Protein 3C6F (pdb70)

Foldseek 3Di:
DQKQAAQLDGDVVSCVVVVHDDVRVQVLVVVVVHNDSNQFHIWGQDPVGHIDTDGDPVPDDDDCVNVPNDDDDDDDKFKQDAQLDGDPVRQVVLPHDVVVVVVLCVVVVHDHSNQFHTWIGDPVDRIDTDGPVVPVD/DDKQAAQLRGDVVRCVVVVHDDVRVQVLCVVVPHNDSNQFHIWGCDPVRHIDTDGDPVPDDDDCVNVVPDDDDDDDKFKQDAQLDGDDVRCVVLVHDVVVVQVLCVVVPHHHSSQWHTWIDDPPDRIDTDGVVNVVD/DDKQAAQLDGDVVVCVVVVHDDVRVCVLVVVVPDNDSNQFHIWDQDPVRHIDTDGDPVPDDDDCVNVPNPDDDDDDKFWQDAQQHGDDVRQVVLPHDPVVVVVLCVVVVHDHSNQWHTWMGDPPDPIDTDGPVNVVD/DDKQAAQLDGPVVVCVVVVHDPVRVQVLVVVVPDNDSNQFNTWDQDPVGGIDTDGDPVPDDDDCVNVPNDDDDDDDKFWQDAQQDGDDCRCVVLVHDPVVVCVLCVVVPHDGSNQWHTWIDDDPDRIDTDGPVNVVVD

Solvent-accessible surface area: 30446 Å² total; per-residue (Å²): 120,60,40,1,0,91,140,8,108,7,49,48,145,38,0,151,172,45,170,18,69,3,67,91,0,20,16,37,1,33,60,53,53,9,18,7,1,24,32,0,32,19,0,5,24,6,129,97,36,95,13,3,18,24,28,60,11,44,66,34,69,12,20,1,140,30,51,161,24,110,85,95,106,28,28,16,20,25,20,0,0,39,81,7,137,19,44,143,111,37,8,181,100,19,65,32,78,70,125,62,0,123,110,36,4,167,159,107,145,13,133,136,33,106,60,0,2,0,0,3,32,45,92,126,112,109,6,50,12,11,18,74,126,88,13,152,131,116,61,42,0,0,93,107,9,87,7,24,50,145,40,0,141,167,49,174,9,77,3,79,75,0,26,9,27,1,34,62,51,53,7,19,5,0,23,30,0,30,14,0,7,27,5,111,95,42,89,10,2,19,27,26,62,9,44,64,30,83,11,24,5,145,34,53,162,23,110,87,112,96,35,24,26,27,25,26,0,0,41,77,8,132,34,43,189,105,30,20,159,106,10,68,31,68,75,136,77,0,104,128,36,0,172,163,108,144,18,107,126,11,111,50,0,1,0,0,0,35,19,132,124,55,116,13,43,13,4,22,56,144,72,18,164,127,106,75,36,3,0,85,124,9,95,11,48,80,140,48,1,153,158,54,173,12,62,4,82,81,0,24,5,30,1,35,64,54,54,9,19,6,1,54,32,0,31,10,0,6,13,10,134,98,35,99,12,3,18,27,24,64,12,53,94,34,71,12,25,5,138,26,55,163,20,110,90,111,77,31,23,18,28,22,22,0,0,38,68,11,123,43,40,186,110,34,18,174,107,13,63,27,84,90,120,76,0,122,122,36,5,173,155,94,140,19,128,125,22,104,52,0,0,0,0,1,58,21,128,110,62,114,10,51,16,10,19,77,134,106,15,156,136,96,51,39,0,0,61,132,7,76,9,44,51,142,35,2,138,151,58,174,14,69,3,68,86,0,16,10,34,1,29,73,54,52,10,16,4,0,22,28,0,34,8,0,6,18,5,132,91,39,97,10,2,19,24,23,57,8,51,65,35,61,11,27,3,135,28,53,165,14,103,90,94,81,34,20,26,29,30,23,0,0,44,76,11,132,50,41,183,94,32,23,141,90,11,65,30,84,94,126,69,0,119,110,29,0,164,143,94,148,10,104,116,17,105,61,0,0,0,0,1,44,24,127,108,61,107,8,46,15,12,25,56,141,91,6,144,92,61

Nearest PDB structures (foldseek):
  3c6f-assembly1_C  TM=9.949E-01  e=7.885E-27  Bacillus subtilis
  3c6f-assembly1_C  TM=1.003E+00  e=4.665E-26  Bacillus subtilis
  3c6f-assembly1_C  TM=1.001E+00  e=5.079E-26  Bacillus subtilis
  8ebt-assembly1_D  TM=1.882E-01  e=4.914E+00  Homo sapiens
  3c6f-assembly1_C  TM=1.007E+00  e=7.570E-28  Bacillus subtilis

Radius of gyration: 26.49 Å; Cα contacts (8 Å, |Δi|>4): 981; chains: 4; bounding box: 70×71×43 Å

InterPro domains:
  IPR007353 YetF, C-terminal domain [PF04239] (82-214)
  IPR023090 UPF0702, alpha/beta domain superfamily [G3DSA:3.30.240.20] (79-155)
  IPR023090 UPF0702, alpha/beta domain superfamily [G3DSA:3.30.240.20] (168-231)
  IPR048454 YetF-like, N-terminal transmembrane domain [PF20730] (4-79)

Sequence (549 aa):
PNIVIRKGELQYKVMKKNKIDINNQLQSMLRQAGSFSIQEVEYAIMETNGMVSVLPKSDFDKPTNKDMQIPSKSVSLPITLIIDGEIVRDNLKEAGVDEQWLKQEMKKKNIDKTEDVLFAEWHKNKPLYTVTYEQSRSPNIVIRRKGELQYKVMKKNKIDINQLQSMMLRQAGSFSIQEVEYAIMETNGMVSVLPKSDFDKPTNKDMQIPSKSVSLPITLIIDGEIVRRDNLKEAGVDEQWLKQEMKKKNIDKTEDVLFAEWHKNKPLYTVTYEQSRSPNIVIRRKGELQYKVMKKNKIDINQLQSMLRQAGSFSIQEVEYAIMETNGMVSVLPKSDFDKPTNKDMQIPSKSVSLPITLIIDGEIVRDNLKEAGVDEQWLKQEMKKKNIDKTEDVLFAEWHKNKPLYTVTYEQSRSPNIVIRRKKGELQYKVMKKNKIDINQLQSMLRQAGSFSIQEVEYAIMETNGMVSVLPKSDFDKPTNKDMQIPSKSVSLPITLIIDGEIVRDNLKEAGVDEQWLKQEMKKKNIDKTEDVLFAEWHKNKPLYTVTYEQSRST

B-factor: mean 72.9, std 21.88, range [25.85, 130.97]

Structure (mmCIF, N/CA/C/O backbone):
data_3C6F
#
_entry.id   3C6F
#
_cell.length_a   68.268
_cell.length_b   71.334
_cell.length_c   70.094
_cell.angle_alpha   90.00
_cell.angle_beta   111.93
_cell.angle_gamma   90.00
#
_symmetry.space_group_name_H-M   'P 1 21 1'
#
loop_
_entity.id
_entity.type
_entity.pdbx_description
1 polymer 'YetF protein'
2 non-polymer GLYCEROL
3 water water
#
loop_
_atom_site.group_PDB
_atom_site.id
_atom_site.type_symbol
_atom_site.label_atom_id
_atom_site.label_alt_id
_atom_site.label_comp_id
_atom_site.label_asym_id
_atom_site.label_entity_id
_atom_site.label_seq_id
_atom_site.pdbx_PDB_ins_code
_atom_site.Cartn_x
_atom_site.Cartn_y
_atom_site.Cartn_z
_atom_site.occupancy
_atom_site.B_iso_or_equiv
_atom_site.auth_seq_id
_atom_site.auth_comp_id
_atom_site.auth_asym_id
_atom_site.auth_atom_id
_atom_site.pdbx_PDB_model_num
ATOM 1 N N . PRO A 1 16 ? 20.286 59.115 24.026 1.00 79.85 94 PRO A N 1
ATOM 2 C CA . PRO A 1 16 ? 21.293 58.494 23.170 1.00 78.41 94 PRO A CA 1
ATOM 3 C C . PRO A 1 16 ? 22.536 59.373 23.005 1.00 76.35 94 PRO A C 1
ATOM 4 O O . PRO A 1 16 ? 22.547 60.287 22.178 1.00 80.33 94 PRO A O 1
ATOM 8 N N . ASN A 1 17 ? 23.573 59.095 23.789 1.00 75.85 95 ASN A N 1
ATOM 9 C CA . ASN A 1 17 ? 24.799 59.894 23.753 1.00 72.10 95 ASN A CA 1
ATOM 10 C C . ASN A 1 17 ? 25.751 59.476 22.652 1.00 66.59 95 ASN A C 1
ATOM 11 O O . ASN A 1 17 ? 26.147 58.313 22.574 1.00 64.85 95 ASN A O 1
ATOM 16 N N . ILE A 1 18 ? 26.126 60.441 21.820 1.00 62.14 96 ILE A N 1
ATOM 17 C CA . ILE A 1 18 ? 27.049 60.197 20.721 1.00 58.19 96 ILE A CA 1
ATOM 18 C C . ILE A 1 18 ? 28.482 60.404 21.199 1.00 57.25 96 ILE A C 1
ATOM 19 O O . ILE A 1 18 ? 28.949 61.533 21.370 1.00 61.32 96 ILE A O 1
ATOM 24 N N . VAL A 1 19 ? 29.160 59.285 21.419 1.00 51.21 97 VAL A N 1
ATOM 25 C CA . VAL A 1 19 ? 30.487 59.256 22.018 1.00 48.58 97 VAL A CA 1
ATOM 26 C C . VAL A 1 19 ? 31.613 59.352 20.955 1.00 53.21 97 VAL A C 1
ATOM 27 O O . VAL A 1 19 ? 32.715 59.824 21.255 1.00 52.54 97 VAL A O 1
ATOM 31 N N . ILE A 1 20 ? 31.325 58.925 19.719 1.00 53.58 98 ILE A N 1
ATOM 32 C CA . ILE A 1 20 ? 32.159 59.262 18.543 1.00 49.87 98 ILE A CA 1
ATOM 33 C C . ILE A 1 20 ? 31.275 59.827 17.426 1.00 51.15 98 ILE A C 1
ATOM 34 O O . ILE A 1 20 ? 30.318 59.183 17.009 1.00 54.07 98 ILE A O 1
ATOM 39 N N . ARG A 1 21 ? 31.604 61.028 16.955 1.00 51.74 99 ARG A N 1
ATOM 40 C CA . ARG A 1 21 ? 30.836 61.722 15.922 1.00 51.45 99 ARG A CA 1
ATOM 41 C C . ARG A 1 21 ? 31.749 62.086 14.758 1.00 52.68 99 ARG A C 1
ATOM 42 O O . ARG A 1 21 ? 32.702 62.844 14.938 1.00 56.60 99 ARG A O 1
ATOM 50 N N . LYS A 1 22 ? 31.454 61.538 13.577 1.00 52.39 100 LYS A N 1
ATOM 51 C CA . LYS A 1 22 ? 32.243 61.759 12.347 1.00 46.83 100 LYS A CA 1
ATOM 52 C C . LYS A 1 22 ? 33.720 61.417 12.525 1.00 46.61 100 LYS A C 1
ATOM 53 O O . LYS A 1 22 ? 34.601 62.150 12.069 1.00 47.28 100 LYS A O 1
ATOM 59 N N . GLY A 1 23 ? 33.980 60.307 13.210 1.00 46.56 101 GLY A N 1
ATOM 60 C CA . GLY A 1 23 ? 35.342 59.873 13.502 1.00 42.64 101 GLY A CA 1
ATOM 61 C C . GLY A 1 23 ? 35.966 60.503 14.738 1.00 46.63 101 GLY A C 1
ATOM 62 O O . GLY A 1 23 ? 36.914 59.954 15.294 1.00 47.43 101 GLY A O 1
ATOM 63 N N . GLU A 1 24 ? 35.431 61.645 15.171 1.00 51.78 102 GLU A N 1
ATOM 64 C CA . GLU A 1 24 ? 36.012 62.419 16.271 1.00 54.72 102 GLU A CA 1
ATOM 65 C C . GLU A 1 24 ? 35.567 61.884 17.628 1.00 57.26 102 GLU A C 1
ATOM 66 O O . GLU A 1 24 ? 34.386 61.629 17.841 1.00 62.93 102 GLU A O 1
ATOM 72 N N . LEU A 1 25 ? 36.523 61.725 18.538 1.00 60.58 103 LEU A N 1
ATOM 73 C CA . LEU A 1 25 ? 36.257 61.371 19.929 1.00 60.58 103 LEU A CA 1
ATOM 74 C C . LEU A 1 25 ? 35.607 62.574 20.621 1.00 57.96 103 LEU A C 1
ATOM 75 O O . LEU A 1 25 ? 36.180 63.663 20.640 1.00 65.87 103 LEU A O 1
ATOM 80 N N . GLN A 1 26 ? 34.408 62.381 21.170 1.00 56.18 104 GLN A N 1
ATOM 81 C CA . GLN A 1 26 ? 33.688 63.463 21.858 1.00 57.09 104 GLN A CA 1
ATOM 82 C C . GLN A 1 26 ? 33.983 63.443 23.348 1.00 55.69 104 GLN A C 1
ATOM 83 O O . GLN A 1 26 ? 33.240 62.835 24.114 1.00 54.75 104 GLN A O 1
ATOM 89 N N . TYR A 1 27 ? 35.051 64.127 23.754 1.00 62.37 105 TYR A N 1
ATOM 90 C CA . TYR A 1 27 ? 35.562 64.019 25.122 1.00 70.08 105 TYR A CA 1
ATOM 91 C C . TYR A 1 27 ? 34.641 64.539 26.238 1.00 69.13 105 TYR A C 1
ATOM 92 O O . TYR A 1 27 ? 34.656 63.996 27.345 1.00 72.26 105 TYR A O 1
ATOM 101 N N . LYS A 1 28 ? 33.842 65.567 25.949 1.00 64.92 106 LYS A N 1
ATOM 102 C CA . LYS A 1 28 ? 32.889 66.106 26.934 1.00 71.99 106 LYS A CA 1
ATOM 103 C C . LYS A 1 28 ? 31.782 65.104 27.250 1.00 72.05 106 LYS A C 1
ATOM 104 O O . LYS A 1 28 ? 31.342 64.991 28.395 1.00 71.15 106 LYS A O 1
ATOM 110 N N . VAL A 1 29 ? 31.353 64.371 26.227 1.00 73.92 107 VAL A N 1
ATOM 111 C CA . VAL A 1 29 ? 30.265 63.402 26.348 1.00 72.04 107 VAL A CA 1
ATOM 112 C C . VAL A 1 29 ? 30.714 62.115 27.059 1.00 69.22 107 VAL A C 1
ATOM 113 O O . VAL A 1 29 ? 29.934 61.510 27.804 1.00 75.09 107 VAL A O 1
ATOM 117 N N . MET A 1 30 ? 31.968 61.718 26.835 1.00 61.89 108 MET A N 1
ATOM 118 C CA . MET A 1 30 ? 32.575 60.564 27.511 1.00 59.68 108 MET A CA 1
ATOM 119 C C . MET A 1 30 ? 32.718 60.800 29.014 1.00 62.77 108 MET A C 1
ATOM 120 O O . MET A 1 30 ? 32.396 59.919 29.815 1.00 61.84 108 MET A O 1
ATOM 125 N N . LYS A 1 31 ? 33.210 61.987 29.377 1.00 65.08 109 LYS A N 1
ATOM 126 C CA . LYS A 1 31 ? 33.414 62.375 30.775 1.00 71.39 109 LYS A CA 1
ATOM 127 C C . LYS A 1 31 ? 32.095 62.419 31.553 1.00 69.10 109 LYS A C 1
ATOM 128 O O . LYS A 1 31 ? 32.031 61.938 32.685 1.00 69.86 109 LYS A O 1
ATOM 134 N N . LYS A 1 32 ? 31.054 62.964 30.920 1.00 64.78 110 LYS A N 1
ATOM 135 C CA . LYS A 1 32 ? 29.698 63.017 31.481 1.00 65.88 110 LYS A CA 1
ATOM 136 C C . LYS A 1 32 ? 29.102 61.625 31.685 1.00 68.93 110 LYS A C 1
ATOM 137 O O . LYS A 1 32 ? 28.387 61.394 32.661 1.00 70.88 110 LYS A O 1
ATOM 143 N N . ASN A 1 33 ? 29.403 60.705 30.765 1.00 64.96 111 ASN A N 1
ATOM 144 C CA . ASN A 1 33 ? 28.941 59.316 30.858 1.00 58.82 111 ASN A CA 1
ATOM 145 C C . ASN A 1 33 ? 29.901 58.383 31.587 1.00 53.79 111 ASN A C 1
ATOM 146 O O . ASN A 1 33 ? 29.684 57.168 31.625 1.00 55.37 111 ASN A O 1
ATOM 151 N N . LYS A 1 34 ? 30.960 58.962 32.148 1.00 54.58 112 LYS A N 1
ATOM 152 C CA . LYS A 1 34 ? 31.915 58.269 33.022 1.00 65.14 112 LYS A CA 1
ATOM 153 C C . LYS A 1 34 ? 32.652 57.101 32.354 1.00 64.81 112 LYS A C 1
ATOM 154 O O . LYS A 1 34 ? 32.855 56.049 32.969 1.00 63.63 112 LYS A O 1
ATOM 160 N N . ILE A 1 35 ? 33.035 57.285 31.091 1.00 68.83 113 ILE A N 1
ATOM 161 C CA . ILE A 1 35 ? 33.873 56.303 30.393 1.00 66.08 113 ILE A CA 1
ATOM 162 C C . ILE A 1 35 ? 35.144 56.936 29.829 1.00 59.11 113 ILE A C 1
ATOM 163 O O . ILE A 1 35 ? 35.100 57.937 29.107 1.00 52.86 113 ILE A O 1
ATOM 168 N N . ASP A 1 36 ? 36.283 56.359 30.189 1.00 61.57 114 ASP A N 1
ATOM 169 C CA . ASP A 1 36 ? 37.560 56.816 29.655 1.00 63.51 114 ASP A CA 1
ATOM 170 C C . ASP A 1 36 ? 37.901 56.012 28.401 1.00 60.20 114 ASP A C 1
ATOM 171 O O . ASP A 1 36 ? 37.133 55.132 27.996 1.00 54.61 114 ASP A O 1
ATOM 176 N N . ILE A 1 37 ? 39.054 56.315 27.808 1.00 60.45 115 ILE A N 1
ATOM 177 C CA . ILE A 1 37 ? 39.442 55.771 26.511 1.00 49.32 115 ILE A CA 1
ATOM 178 C C . ILE A 1 37 ? 39.588 54.245 26.477 1.00 49.03 115 ILE A C 1
ATOM 179 O O . ILE A 1 37 ? 39.069 53.621 25.549 1.00 50.58 115 ILE A O 1
ATOM 184 N N . ASN A 1 38 ? 40.218 53.641 27.491 1.00 48.33 116 ASN A N 1
ATOM 185 C CA A ASN A 1 38 ? 40.378 52.178 27.564 0.50 46.42 116 ASN A CA 1
ATOM 186 C CA B ASN A 1 38 ? 40.374 52.181 27.497 0.50 49.00 116 ASN A CA 1
ATOM 187 C C . ASN A 1 38 ? 39.061 51.406 27.606 1.00 42.43 116 ASN A C 1
ATOM 188 O O . ASN A 1 38 ? 38.957 50.308 27.070 1.00 52.79 116 ASN A O 1
ATOM 197 N N . GLN A 1 39 ? 38.066 51.986 28.274 1.00 52.17 117 GLN A N 1
ATOM 198 C CA . GLN A 1 39 ? 36.743 51.363 28.414 1.00 54.45 117 GLN A CA 1
ATOM 199 C C . GLN A 1 39 ? 35.965 51.431 27.109 1.00 47.78 117 GLN A C 1
ATOM 200 O O . GLN A 1 39 ? 35.285 50.478 26.734 1.00 51.89 117 GLN A O 1
ATOM 206 N N . LEU A 1 40 ? 36.059 52.575 26.439 1.00 44.39 118 LEU A N 1
ATOM 207 C CA . LEU A 1 40 ? 35.461 52.766 25.125 1.00 49.39 118 LEU A CA 1
ATOM 208 C C . LEU A 1 40 ? 36.035 51.783 24.112 1.00 51.69 118 LEU A C 1
ATOM 209 O O . LEU A 1 40 ? 35.289 51.141 23.374 1.00 52.58 118 LEU A O 1
ATOM 214 N N . GLN A 1 41 ? 37.362 51.671 24.108 1.00 52.98 119 GLN A N 1
ATOM 215 C CA . GLN A 1 41 ? 38.090 50.765 23.228 1.00 49.66 119 GLN A CA 1
ATOM 216 C C . GLN A 1 41 ? 37.609 49.342 23.412 1.00 51.34 119 GLN A C 1
ATOM 217 O O . GLN A 1 41 ? 37.264 48.663 22.437 1.00 60.10 119 GLN A O 1
ATOM 223 N N . SER A 1 42 ? 37.561 48.912 24.668 1.00 44.89 120 SER A N 1
ATOM 224 C CA . SER A 1 42 ? 37.068 47.592 25.027 1.00 43.33 120 SER A CA 1
ATOM 225 C C . SER A 1 42 ? 35.632 47.347 24.547 1.00 46.86 120 SER A C 1
ATOM 226 O O . SER A 1 42 ? 35.317 46.257 24.065 1.00 57.77 120 SER A O 1
ATOM 229 N N . MET A 1 43 ? 34.777 48.361 24.670 1.00 35.01 121 MET A N 1
ATOM 230 C CA . MET A 1 43 ? 33.395 48.258 24.225 1.00 43.29 121 MET A CA 1
ATOM 231 C C . MET A 1 43 ? 33.310 48.164 22.706 1.00 41.99 121 MET A C 1
ATOM 232 O O . MET A 1 43 ? 32.500 47.403 22.174 1.00 46.72 121 MET A O 1
ATOM 237 N N . LEU A 1 44 ? 34.169 48.917 22.022 1.00 46.83 122 LEU A N 1
ATOM 238 C CA . LEU A 1 44 ? 34.247 48.882 20.563 1.00 40.80 122 LEU A CA 1
ATOM 239 C C . LEU A 1 44 ? 34.696 47.525 20.037 1.00 39.61 122 LEU A C 1
ATOM 240 O O . LEU A 1 44 ? 34.221 47.081 18.988 1.00 55.56 122 LEU A O 1
ATOM 245 N N . ARG A 1 45 ? 35.597 46.872 20.767 1.00 36.70 123 ARG A N 1
ATOM 246 C CA . ARG A 1 45 ? 36.131 45.562 20.389 1.00 38.61 123 ARG A CA 1
ATOM 247 C C . ARG A 1 45 ? 35.059 44.487 20.471 1.00 48.74 123 ARG A C 1
ATOM 248 O O . ARG A 1 45 ? 35.036 43.551 19.663 1.00 58.54 123 ARG A O 1
ATOM 256 N N . GLN A 1 46 ? 34.168 44.642 21.448 1.00 54.54 124 GLN A N 1
ATOM 257 C CA . GLN A 1 46 ? 33.029 43.747 21.644 1.00 54.43 124 GLN A CA 1
ATOM 258 C C . GLN A 1 46 ? 32.043 43.861 20.492 1.00 51.70 124 GLN A C 1
ATOM 259 O O . GLN A 1 46 ? 31.309 42.918 20.197 1.00 56.87 124 GLN A O 1
ATOM 265 N N . ALA A 1 47 ? 32.032 45.030 19.858 1.00 44.30 125 ALA A N 1
ATOM 266 C CA . ALA A 1 47 ? 31.268 45.254 18.643 1.00 44.37 125 ALA A CA 1
ATOM 267 C C . ALA A 1 47 ? 32.102 45.022 17.371 1.00 42.86 125 ALA A C 1
ATOM 268 O O . ALA A 1 47 ? 31.653 45.322 16.271 1.00 47.75 125 ALA A O 1
ATOM 270 N N . GLY A 1 48 ? 33.316 44.501 17.523 1.00 45.95 126 GLY A N 1
ATOM 271 C CA . GLY A 1 48 ? 34.123 44.105 16.370 1.00 51.38 126 GLY A CA 1
ATOM 272 C C . GLY A 1 48 ? 35.092 45.147 15.839 1.00 56.03 126 GLY A C 1
ATOM 273 O O . GLY A 1 48 ? 35.892 44.846 14.958 1.00 61.81 126 GLY A O 1
ATOM 274 N N . SER A 1 49 ? 35.025 46.368 16.369 1.00 55.96 127 SER A N 1
ATOM 275 C CA . SER A 1 49 ? 35.944 47.437 15.975 1.00 45.81 127 SER A CA 1
ATOM 276 C C . SER A 1 49 ? 37.178 47.487 16.873 1.00 49.35 127 SER A C 1
ATOM 277 O O . SER A 1 49 ? 37.097 47.856 18.046 1.00 50.03 127 SER A O 1
ATOM 280 N N . PHE A 1 50 ? 38.328 47.131 16.308 1.00 45.70 128 PHE A N 1
ATOM 281 C CA . PHE A 1 50 ? 39.544 46.966 17.097 1.00 39.97 128 PHE A CA 1
ATOM 282 C C . PHE A 1 50 ? 40.433 48.193 17.210 1.00 39.87 128 PHE A C 1
ATOM 283 O O . PHE A 1 50 ? 41.534 48.099 17.731 1.00 41.14 128 PHE A O 1
ATOM 291 N N . SER A 1 51 ? 39.921 49.340 16.757 1.00 35.11 129 SER A N 1
ATOM 292 C CA . SER A 1 51 ? 40.598 50.634 16.849 1.00 37.34 129 SER A CA 1
ATOM 293 C C . SER A 1 51 ? 39.591 51.755 16.615 1.00 39.16 129 SER A C 1
ATOM 294 O O . SER A 1 51 ? 38.716 51.643 15.755 1.00 43.68 129 SER A O 1
ATOM 297 N N . ILE A 1 52 ? 39.744 52.852 17.350 1.00 46.43 130 ILE A N 1
ATOM 298 C CA . ILE A 1 52 ? 38.826 53.988 17.248 1.00 49.57 130 ILE A CA 1
ATOM 299 C C . ILE A 1 52 ? 38.914 54.721 15.902 1.00 47.76 130 ILE A C 1
ATOM 300 O O . ILE A 1 52 ? 38.000 55.463 15.532 1.00 44.56 130 ILE A O 1
ATOM 305 N N . GLN A 1 53 ? 39.998 54.484 15.165 1.00 48.95 131 GLN A N 1
ATOM 306 C CA . GLN A 1 53 ? 40.210 55.103 13.856 1.00 52.64 131 GLN A CA 1
ATOM 307 C C . GLN A 1 53 ? 39.271 54.528 12.800 1.00 51.30 131 GLN A C 1
ATOM 308 O O . GLN A 1 53 ? 38.983 55.178 11.797 1.00 55.90 131 GLN A O 1
ATOM 314 N N . GLU A 1 54 ? 38.786 53.316 13.052 1.00 48.68 132 GLU A N 1
ATOM 315 C CA . GLU A 1 54 ? 37.876 52.619 12.151 1.00 49.65 132 GLU A CA 1
ATOM 316 C C . GLU A 1 54 ? 36.391 52.904 12.406 1.00 51.46 132 GLU A C 1
ATOM 317 O O . GLU A 1 54 ? 35.528 52.254 11.815 1.00 57.81 132 GLU A O 1
ATOM 323 N N . VAL A 1 55 ? 36.093 53.879 13.265 1.00 46.49 133 VAL A N 1
ATOM 324 C CA . VAL A 1 55 ? 34.720 54.128 13.697 1.00 34.29 133 VAL A CA 1
ATOM 325 C C . VAL A 1 55 ? 34.262 55.521 13.280 1.00 41.20 133 VAL A C 1
ATOM 326 O O . VAL A 1 55 ? 34.937 56.507 13.561 1.00 45.42 133 VAL A O 1
ATOM 330 N N . GLU A 1 56 ? 33.122 55.594 12.594 1.00 37.28 134 GLU A N 1
ATOM 331 C CA . GLU A 1 56 ? 32.529 56.876 12.252 1.00 35.02 134 GLU A CA 1
ATOM 332 C C . GLU A 1 56 ? 31.626 57.389 13.373 1.00 43.91 134 GLU A C 1
ATOM 333 O O . GLU A 1 56 ? 31.762 58.535 13.807 1.00 45.64 134 GLU A O 1
ATOM 339 N N . TYR A 1 57 ? 30.695 56.545 13.821 1.00 42.84 135 TYR A N 1
ATOM 340 C CA . TYR A 1 57 ? 29.834 56.878 14.946 1.00 39.72 135 TYR A CA 1
ATOM 341 C C . TYR A 1 57 ? 29.820 55.777 16.002 1.00 47.86 135 TYR A C 1
ATOM 342 O O . TYR A 1 57 ? 29.765 54.583 15.679 1.00 45.10 135 TYR A O 1
ATOM 351 N N . ALA A 1 58 ? 29.885 56.188 17.265 1.00 41.51 136 ALA A N 1
ATOM 352 C CA . ALA A 1 58 ? 29.663 55.275 18.379 1.00 40.16 136 ALA A CA 1
ATOM 353 C C . ALA A 1 58 ? 28.633 55.893 19.325 1.00 49.94 136 ALA A C 1
ATOM 354 O O . ALA A 1 58 ? 28.702 57.079 19.640 1.00 50.35 136 ALA A O 1
ATOM 356 N N . ILE A 1 59 ? 27.650 55.099 19.734 1.00 51.34 137 ILE A N 1
ATOM 357 C CA . ILE A 1 59 ? 26.514 55.623 20.495 1.00 54.33 137 ILE A CA 1
ATOM 358 C C . ILE A 1 59 ? 26.338 54.845 21.793 1.00 55.17 137 ILE A C 1
ATOM 359 O O . ILE A 1 59 ? 26.103 53.636 21.772 1.00 50.16 137 ILE A O 1
ATOM 364 N N . MET A 1 60 ? 26.485 55.545 22.917 1.00 59.67 138 MET A N 1
ATOM 365 C CA . MET A 1 60 ? 26.250 54.963 24.236 1.00 63.45 138 MET A CA 1
ATOM 366 C C . MET A 1 60 ? 24.752 54.812 24.492 1.00 59.17 138 MET A C 1
ATOM 367 O O . MET A 1 60 ? 24.043 55.794 24.735 1.00 54.92 138 MET A O 1
ATOM 372 N N . GLU A 1 61 ? 24.274 53.574 24.419 1.00 61.38 139 GLU A N 1
ATOM 373 C CA . GLU A 1 61 ? 22.863 53.288 24.662 1.00 69.63 139 GLU A CA 1
ATOM 374 C C . GLU A 1 61 ? 22.498 53.392 26.142 1.00 71.81 139 GLU A C 1
ATOM 375 O O . GLU A 1 61 ? 23.373 53.369 27.014 1.00 73.15 139 GLU A O 1
ATOM 381 N N . THR A 1 62 ? 21.197 53.514 26.400 1.00 75.31 140 THR A N 1
ATOM 382 C CA . THR A 1 62 ? 20.652 53.724 27.744 1.00 73.70 140 THR A CA 1
ATOM 383 C C . THR A 1 62 ? 20.979 52.594 28.732 1.00 70.85 140 THR A C 1
ATOM 384 O O . THR A 1 62 ? 21.152 52.841 29.925 1.00 72.19 140 THR A O 1
ATOM 388 N N . ASN A 1 63 ? 21.099 51.370 28.218 1.00 64.47 141 ASN A N 1
ATOM 389 C CA . ASN A 1 63 ? 21.473 50.211 29.023 1.00 62.73 141 ASN A CA 1
ATOM 390 C C . ASN A 1 63 ? 22.990 49.988 29.125 1.00 69.54 141 ASN A C 1
ATOM 391 O O . ASN A 1 63 ? 23.431 48.903 29.507 1.00 73.29 141 ASN A O 1
ATOM 396 N N . GLY A 1 64 ? 23.780 51.001 28.764 1.00 68.90 142 GLY A N 1
ATOM 397 C CA . GLY A 1 64 ? 25.239 50.947 28.905 1.00 69.29 142 GLY A CA 1
ATOM 398 C C . GLY A 1 64 ? 26.065 50.407 27.740 1.00 69.82 142 GLY A C 1
ATOM 399 O O . GLY A 1 64 ? 27.276 50.622 27.697 1.00 72.37 142 GLY A O 1
ATOM 400 N N . MET A 1 65 ? 25.427 49.695 26.811 1.00 67.60 143 MET A N 1
ATOM 401 C CA . MET A 1 65 ? 26.103 49.165 25.619 1.00 64.96 143 MET A CA 1
ATOM 402 C C . MET A 1 65 ? 26.477 50.263 24.613 1.00 58.81 143 MET A C 1
ATOM 403 O O . MET A 1 65 ? 25.843 51.324 24.582 1.00 51.35 143 MET A O 1
ATOM 408 N N . VAL A 1 66 ? 27.508 50.004 23.805 1.00 47.46 144 VAL A N 1
ATOM 409 C CA . VAL A 1 66 ? 27.921 50.933 22.733 1.00 51.53 144 VAL A CA 1
ATOM 410 C C . VAL A 1 66 ? 27.598 50.396 21.326 1.00 50.06 144 VAL A C 1
ATOM 411 O O . VAL A 1 66 ? 28.048 49.312 20.947 1.00 58.10 144 VAL A O 1
ATOM 415 N N . SER A 1 67 ? 26.803 51.157 20.575 1.00 46.82 145 SER A N 1
ATOM 416 C CA . SER A 1 67 ? 26.450 50.819 19.193 1.00 46.22 145 SER A CA 1
ATOM 417 C C . SER A 1 67 ? 27.417 51.489 18.239 1.00 45.78 145 SER A C 1
ATOM 418 O O . SER A 1 67 ? 27.737 52.660 18.401 1.00 49.21 145 SER A O 1
ATOM 421 N N . VAL A 1 68 ? 27.862 50.740 17.236 1.00 50.81 146 VAL A N 1
ATOM 422 C CA . VAL A 1 68 ? 29.005 51.132 16.412 1.00 45.73 146 VAL A CA 1
ATOM 423 C C . VAL A 1 68 ? 28.673 51.160 14.917 1.00 40.00 146 VAL A C 1
ATOM 424 O O . VAL A 1 68 ? 28.202 50.174 14.366 1.00 39.74 146 VAL A O 1
ATOM 428 N N . LEU A 1 69 ? 28.898 52.311 14.288 1.00 38.49 147 LEU A N 1
ATOM 429 C CA . LEU A 1 69 ? 28.837 52.453 12.838 1.00 39.26 147 LEU A CA 1
ATOM 430 C C . LEU A 1 69 ? 30.248 52.647 12.318 1.00 36.76 147 LEU A C 1
ATOM 431 O O . LEU A 1 69 ? 30.828 53.719 12.502 1.00 36.93 147 LEU A O 1
ATOM 436 N N . PRO A 1 70 ? 30.809 51.612 11.669 1.00 35.55 148 PRO A N 1
ATOM 437 C CA . PRO A 1 70 ? 32.176 51.669 11.136 1.00 30.35 148 PRO A CA 1
ATOM 438 C C . PRO A 1 70 ? 32.290 52.663 9.985 1.00 36.59 148 PRO A C 1
ATOM 439 O O . PRO A 1 70 ? 31.303 52.927 9.302 1.00 41.02 148 PRO A O 1
ATOM 443 N N . LYS A 1 71 ? 33.479 53.226 9.785 1.00 46.67 149 LYS A N 1
ATOM 444 C CA . LYS A 1 71 ? 33.732 54.056 8.609 1.00 44.95 149 LYS A CA 1
ATOM 445 C C . LYS A 1 71 ? 33.584 53.180 7.380 1.00 45.16 149 LYS A C 1
ATOM 446 O O . LYS A 1 71 ? 33.853 51.975 7.438 1.00 39.33 149 LYS A O 1
ATOM 452 N N . SER A 1 72 ? 33.137 53.786 6.284 1.00 46.47 150 SER A N 1
ATOM 453 C CA . SER A 1 72 ? 32.850 53.071 5.036 1.00 49.68 150 SER A CA 1
ATOM 454 C C . SER A 1 72 ? 33.829 51.934 4.707 1.00 46.50 150 SER A C 1
ATOM 455 O O . SER A 1 72 ? 33.410 50.794 4.552 1.00 46.31 150 SER A O 1
ATOM 458 N N . ASP A 1 73 ? 35.126 52.244 4.651 1.00 45.95 151 ASP A N 1
ATOM 459 C CA . ASP A 1 73 ? 36.165 51.282 4.252 1.00 45.34 151 ASP A CA 1
ATOM 460 C C . ASP A 1 73 ? 36.302 50.060 5.157 1.00 42.65 151 ASP A C 1
ATOM 461 O O . ASP A 1 73 ? 36.788 49.020 4.719 1.00 52.24 151 ASP A O 1
ATOM 466 N N . PHE A 1 74 ? 35.873 50.181 6.410 1.00 40.65 152 PHE A N 1
ATOM 467 C CA . PHE A 1 74 ? 36.021 49.093 7.371 1.00 40.71 152 PHE A CA 1
ATOM 468 C C . PHE A 1 74 ? 34.709 48.358 7.602 1.00 46.44 152 PHE A C 1
ATOM 469 O O . PHE A 1 74 ? 34.685 47.312 8.257 1.00 49.92 152 PHE A O 1
ATOM 477 N N . ASP A 1 75 ? 33.625 48.886 7.037 1.00 34.63 153 ASP A N 1
ATOM 478 C CA . ASP A 1 75 ? 32.335 48.227 7.145 1.00 38.37 153 ASP A CA 1
ATOM 479 C C . ASP A 1 75 ? 32.278 47.094 6.143 1.00 43.78 153 ASP A C 1
ATOM 480 O O . ASP A 1 75 ? 33.191 46.918 5.338 1.00 42.17 153 ASP A O 1
ATOM 485 N N . LYS A 1 76 ? 31.207 46.318 6.224 1.00 44.50 154 LYS A N 1
ATOM 486 C CA . LYS A 1 76 ? 31.019 45.145 5.406 1.00 43.64 154 LYS A CA 1
ATOM 487 C C . LYS A 1 76 ? 30.067 45.477 4.253 1.00 38.85 154 LYS A C 1
ATOM 488 O O . LYS A 1 76 ? 29.138 46.262 4.431 1.00 43.94 154 LYS A O 1
ATOM 494 N N . PRO A 1 77 ? 30.308 44.901 3.060 1.00 38.16 155 PRO A N 1
ATOM 495 C CA . PRO A 1 77 ? 29.437 45.076 1.888 1.00 40.15 155 PRO A CA 1
ATOM 496 C C . PRO A 1 77 ? 27.997 44.621 2.109 1.00 39.52 155 PRO A C 1
ATOM 497 O O . PRO A 1 77 ? 27.764 43.516 2.581 1.00 42.39 155 PRO A O 1
ATOM 501 N N . THR A 1 78 ? 27.042 45.472 1.765 1.00 38.24 156 THR A N 1
ATOM 502 C CA . THR A 1 78 ? 25.642 45.073 1.741 1.00 37.47 156 THR A CA 1
ATOM 503 C C . THR A 1 78 ? 25.315 44.474 0.365 1.00 46.24 156 THR A C 1
ATOM 504 O O . THR A 1 78 ? 26.159 44.493 -0.550 1.00 38.80 156 THR A O 1
ATOM 508 N N . ASN A 1 79 ? 24.099 43.941 0.223 1.00 40.79 157 ASN A N 1
ATOM 509 C CA . ASN A 1 79 ? 23.639 43.386 -1.047 1.00 40.09 157 ASN A CA 1
ATOM 510 C C . ASN A 1 79 ? 23.629 44.424 -2.180 1.00 41.81 157 ASN A C 1
ATOM 511 O O . ASN A 1 79 ? 24.002 44.097 -3.293 1.00 40.74 157 ASN A O 1
ATOM 516 N N . LYS A 1 80 ? 23.201 45.654 -1.876 1.00 40.06 158 LYS A N 1
ATOM 517 C CA . LYS A 1 80 ? 23.191 46.778 -2.827 1.00 53.46 158 LYS A CA 1
ATOM 518 C C . LYS A 1 80 ? 24.590 47.186 -3.281 1.00 49.22 158 LYS A C 1
ATOM 519 O O . LYS A 1 80 ? 24.789 47.471 -4.458 1.00 55.58 158 LYS A O 1
ATOM 525 N N . ASP A 1 81 ? 25.545 47.207 -2.346 1.00 50.85 159 ASP A N 1
ATOM 526 C CA . ASP A 1 81 ? 26.959 47.475 -2.645 1.00 46.16 159 ASP A CA 1
ATOM 527 C C . ASP A 1 81 ? 27.526 46.436 -3.597 1.00 45.95 159 ASP A C 1
ATOM 528 O O . ASP A 1 81 ? 28.383 46.745 -4.413 1.00 56.89 159 ASP A O 1
ATOM 533 N N . MET A 1 82 ? 27.039 45.204 -3.487 1.00 47.43 160 MET A N 1
ATOM 534 C CA . MET A 1 82 ? 27.494 44.119 -4.344 1.00 43.90 160 MET A CA 1
ATOM 535 C C . MET A 1 82 ? 26.622 43.941 -5.572 1.00 50.52 160 MET A C 1
ATOM 536 O O . MET A 1 82 ? 26.856 43.039 -6.385 1.00 54.67 160 MET A O 1
ATOM 541 N N . GLN A 1 83 ? 25.629 44.823 -5.691 1.00 49.88 161 GLN A N 1
A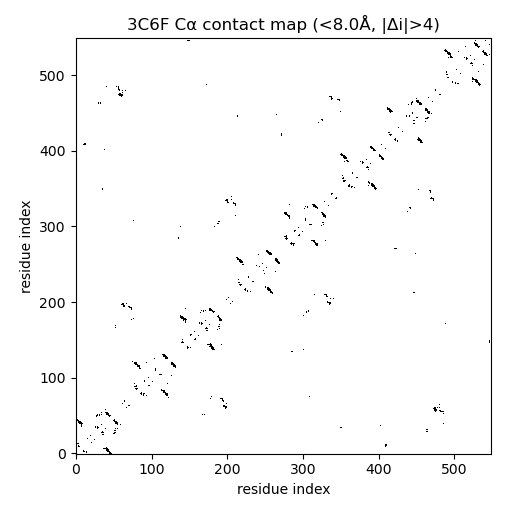TOM 542 C CA . GLN A 1 83 ? 24.714 44.900 -6.834 1.00 58.54 161 GLN A CA 1
ATOM 543 C C . GLN A 1 83 ? 23.930 43.597 -7.087 1.00 59.42 161 GLN A C 1
ATOM 544 O O . GLN A 1 83 ? 23.562 43.267 -8.218 1.00 68.01 161 GLN A O 1
ATOM 550 N N . ILE A 1 84 ? 23.691 42.871 -6.001 1.00 56.57 162 ILE A N 1
ATOM 551 C CA . ILE A 1 84 ? 22.734 41.783 -5.958 1.00 59.73 162 ILE A CA 1
ATOM 552 C C . ILE A 1 84 ? 21.330 42.396 -6.019 1.00 59.26 162 ILE A C 1
ATOM 553 O O . ILE A 1 84 ? 21.034 43.338 -5.276 1.00 60.56 162 ILE A O 1
ATOM 558 N N . PRO A 1 85 ? 20.483 41.901 -6.941 1.00 63.19 163 PRO A N 1
ATOM 559 C CA . PRO A 1 85 ? 19.103 42.386 -7.048 1.00 63.76 163 PRO A CA 1
ATOM 560 C C . PRO A 1 85 ? 18.276 42.036 -5.815 1.00 56.66 163 PRO A C 1
ATOM 561 O O . PRO A 1 85 ? 18.473 40.968 -5.230 1.00 49.67 163 PRO A O 1
ATOM 565 N N . SER A 1 86 ? 17.376 42.947 -5.438 1.00 54.55 164 SER A N 1
ATOM 566 C CA . SER A 1 86 ? 16.459 42.768 -4.313 1.00 58.83 164 SER A CA 1
ATOM 567 C C . SER A 1 86 ? 15.738 41.431 -4.377 1.00 66.39 164 SER A C 1
ATOM 568 O O . SER A 1 86 ? 15.203 41.059 -5.421 1.00 74.99 164 SER A O 1
ATOM 571 N N . LYS A 1 87 ? 15.756 40.701 -3.268 1.00 73.28 165 LYS A N 1
ATOM 572 C CA . LYS A 1 87 ? 14.979 39.472 -3.148 1.00 73.32 165 LYS A CA 1
ATOM 573 C C . LYS A 1 87 ? 13.956 39.579 -2.023 1.00 70.92 165 LYS A C 1
ATOM 574 O O . LYS A 1 87 ? 14.032 40.480 -1.181 1.00 67.75 165 LYS A O 1
ATOM 580 N N . SER A 1 88 ? 12.976 38.681 -2.042 1.00 77.64 166 SER A N 1
ATOM 581 C CA . SER A 1 88 ? 11.932 38.665 -1.026 1.00 78.77 166 SER A CA 1
ATOM 582 C C . SER A 1 88 ? 12.488 38.220 0.308 1.00 72.47 166 SER A C 1
ATOM 583 O O . SER A 1 88 ? 13.293 37.290 0.391 1.00 68.41 166 SER A O 1
ATOM 586 N N . VAL A 1 89 ? 12.074 38.930 1.345 1.00 66.47 167 VAL A N 1
ATOM 587 C CA . VAL A 1 89 ? 12.464 38.613 2.696 1.00 60.65 167 VAL A CA 1
ATOM 588 C C . VAL A 1 89 ? 11.173 38.261 3.411 1.00 58.02 167 VAL A C 1
ATOM 589 O O . VAL A 1 89 ? 10.238 39.061 3.443 1.00 65.60 167 VAL A O 1
ATOM 593 N N . SER A 1 90 ? 11.107 37.050 3.952 1.00 63.27 168 SER A N 1
ATOM 594 C CA . SER A 1 90 ? 9.907 36.595 4.650 1.00 65.91 168 SER A CA 1
ATOM 595 C C . SER A 1 90 ? 10.230 35.715 5.846 1.00 59.69 168 SER A C 1
ATOM 596 O O . SER A 1 90 ? 11.093 34.844 5.771 1.00 64.56 168 SER A O 1
ATOM 599 N N . LEU A 1 91 ? 9.531 35.963 6.949 1.00 52.91 169 LEU A N 1
ATOM 600 C CA . LEU A 1 91 ? 9.616 35.123 8.128 1.00 51.22 169 LEU A CA 1
ATOM 601 C C . LEU A 1 91 ? 8.909 33.798 7.899 1.00 49.56 169 LEU A C 1
ATOM 602 O O . LEU A 1 91 ? 7.790 33.769 7.393 1.00 54.63 169 LEU A O 1
ATOM 607 N N . PRO A 1 92 ? 9.559 32.694 8.278 1.00 52.07 170 PRO A N 1
ATOM 608 C CA . PRO A 1 92 ? 8.858 31.424 8.310 1.00 55.53 170 PRO A CA 1
ATOM 609 C C . PRO A 1 92 ? 7.888 31.368 9.491 1.00 58.73 170 PRO A C 1
ATOM 610 O O . PRO A 1 92 ? 8.072 32.091 10.473 1.00 61.38 170 PRO A O 1
ATOM 614 N N . ILE A 1 93 ? 6.855 30.532 9.387 1.00 62.45 171 ILE A N 1
ATOM 615 C CA . ILE A 1 93 ? 5.882 30.371 10.471 1.00 62.39 171 ILE A CA 1
ATOM 616 C C . ILE A 1 93 ? 5.768 28.897 10.885 1.00 59.61 171 ILE A C 1
ATOM 617 O O . ILE A 1 93 ? 5.591 28.031 10.034 1.00 52.47 171 ILE A O 1
ATOM 622 N N . THR A 1 94 ? 5.884 28.623 12.186 1.00 60.72 172 THR A N 1
ATOM 623 C CA . THR A 1 94 ? 5.657 27.282 12.734 1.00 61.77 172 THR A CA 1
ATOM 624 C C . THR A 1 94 ? 4.169 26.945 12.701 1.00 65.26 172 THR A C 1
ATOM 625 O O . THR A 1 94 ? 3.352 27.669 13.273 1.00 63.19 172 THR A O 1
ATOM 629 N N . LEU A 1 95 ? 3.823 25.851 12.026 1.00 65.33 173 LEU A N 1
ATOM 630 C CA . LEU A 1 95 ? 2.430 25.429 11.910 1.00 70.38 173 LEU A CA 1
ATOM 631 C C . LEU A 1 95 ? 2.081 24.278 12.865 1.00 77.54 173 LEU A C 1
ATOM 632 O O . LEU A 1 95 ? 0.967 24.230 13.404 1.00 79.37 173 LEU A O 1
ATOM 637 N N . ILE A 1 96 ? 3.028 23.358 13.061 1.00 74.83 174 ILE A N 1
ATOM 638 C CA . ILE A 1 96 ? 2.863 22.232 13.986 1.00 76.52 174 ILE A CA 1
ATOM 639 C C . ILE A 1 96 ? 3.955 22.258 15.059 1.00 79.98 174 ILE A C 1
ATOM 640 O O . ILE A 1 96 ? 5.142 22.385 14.746 1.00 77.53 174 ILE A O 1
ATOM 645 N N . ILE A 1 97 ? 3.542 22.156 16.322 1.00 86.99 175 ILE A N 1
ATOM 646 C CA . ILE A 1 97 ? 4.465 21.929 17.440 1.00 87.30 175 ILE A CA 1
ATOM 647 C C . ILE A 1 97 ? 3.908 20.869 18.402 1.00 87.57 175 ILE A C 1
ATOM 648 O O . ILE A 1 97 ? 2.764 20.972 18.865 1.00 86.13 175 ILE A O 1
ATOM 653 N N . ASP A 1 98 ? 4.724 19.843 18.658 1.00 89.24 176 ASP A N 1
ATOM 654 C CA . ASP A 1 98 ? 4.398 18.717 19.551 1.00 90.98 176 ASP A CA 1
ATOM 655 C C . ASP A 1 98 ? 3.088 17.993 19.211 1.00 90.51 176 ASP A C 1
ATOM 656 O O . ASP A 1 98 ? 2.250 17.762 20.086 1.00 92.21 176 ASP A O 1
ATOM 661 N N . GLY A 1 99 ? 2.915 17.652 17.936 1.00 89.27 177 GLY A N 1
ATOM 662 C CA . GLY A 1 99 ? 1.727 16.933 17.481 1.00 89.89 177 GLY A CA 1
ATOM 663 C C . GLY A 1 99 ? 0.543 17.803 17.099 1.00 91.82 177 GLY A C 1
ATOM 664 O O . GLY A 1 99 ? -0.242 17.430 16.226 1.00 96.11 177 GLY A O 1
ATOM 665 N N . GLU A 1 100 ? 0.410 18.960 17.743 1.00 89.08 178 GLU A N 1
ATOM 666 C CA . GLU A 1 100 ? -0.766 19.805 17.561 1.00 91.44 178 GLU A CA 1
ATOM 667 C C . GLU A 1 100 ? -0.546 20.994 16.631 1.00 92.48 178 GLU A C 1
ATOM 668 O O . GLU A 1 100 ? 0.458 21.704 16.729 1.00 92.01 178 GLU A O 1
ATOM 674 N N . ILE A 1 101 ? -1.510 21.196 15.737 1.00 91.82 179 ILE A N 1
ATOM 675 C CA . ILE A 1 101 ? -1.519 22.320 14.809 1.00 92.68 179 ILE A CA 1
ATOM 676 C C . ILE A 1 101 ? -1.913 23.600 15.550 1.00 94.60 179 ILE A C 1
ATOM 677 O O . ILE A 1 101 ? -2.971 23.654 16.184 1.00 98.92 179 ILE A O 1
ATOM 682 N N . VAL A 1 102 ? -1.055 24.616 15.475 1.00 94.53 180 VAL A N 1
ATOM 683 C CA . VAL A 1 102 ? -1.345 25.930 16.054 1.00 93.52 180 VAL A CA 1
ATOM 684 C C . VAL A 1 102 ? -2.414 26.624 15.214 1.00 100.25 180 VAL A C 1
ATOM 685 O O . VAL A 1 102 ? -2.249 26.796 14.001 1.00 103.25 180 VAL A O 1
ATOM 689 N N . ARG A 1 103 ? -3.505 27.012 15.873 1.00 103.68 181 ARG A N 1
ATOM 690 C CA . ARG A 1 103 ? -4.687 27.553 15.201 1.00 104.31 181 ARG A CA 1
ATOM 691 C C . ARG A 1 103 ? -4.461 28.943 14.603 1.00 104.70 181 ARG A C 1
ATOM 692 O O . ARG A 1 103 ? -4.903 29.223 13.485 1.00 106.13 181 ARG A O 1
ATOM 700 N N . ASP A 1 104 ? -3.760 29.794 15.350 1.00 102.92 182 ASP A N 1
ATOM 701 C CA . ASP A 1 104 ? -3.552 31.193 14.970 1.00 104.61 182 ASP A CA 1
ATOM 702 C C . ASP A 1 104 ? -2.576 31.340 13.806 1.00 104.17 182 ASP A C 1
ATOM 703 O O . ASP A 1 104 ? -2.747 32.207 12.945 1.00 105.64 182 ASP A O 1
ATOM 708 N N . ASN A 1 105 ? -1.566 30.475 13.787 1.00 102.36 183 ASN A N 1
ATOM 709 C CA . ASN A 1 105 ? -0.512 30.505 12.778 1.00 98.91 183 ASN A CA 1
ATOM 710 C C . ASN A 1 105 ? -0.944 30.047 11.386 1.00 101.51 183 ASN A C 1
ATOM 711 O O . ASN A 1 105 ? -0.243 30.302 10.405 1.00 104.38 183 ASN A O 1
ATOM 716 N N . LEU A 1 106 ? -2.089 29.369 11.307 1.00 103.44 184 LEU A N 1
ATOM 717 C CA . LEU A 1 106 ? -2.657 28.938 10.031 1.00 107.49 184 LEU A CA 1
ATOM 718 C C . LEU A 1 106 ? -3.207 30.116 9.235 1.00 109.93 184 LEU A C 1
ATOM 719 O O . LEU A 1 106 ? -2.875 30.290 8.061 1.00 113.75 184 LEU A O 1
ATOM 724 N N . LYS A 1 107 ? -4.034 30.929 9.887 1.00 110.32 185 LYS A N 1
ATOM 725 C CA . LYS A 1 107 ? -4.718 32.038 9.223 1.00 110.50 185 LYS A CA 1
ATOM 726 C C . LYS A 1 107 ? -3.839 33.280 9.054 1.00 110.27 185 LYS A C 1
ATOM 727 O O . LYS A 1 107 ? -4.205 34.203 8.319 1.00 114.03 185 LYS A O 1
ATOM 733 N N . GLU A 1 108 ? -2.686 33.296 9.725 1.00 105.55 186 GLU A N 1
ATOM 734 C CA . GLU A 1 108 ? -1.702 34.371 9.565 1.00 99.10 186 GLU A CA 1
ATOM 735 C C . GLU A 1 108 ? -0.797 34.136 8.353 1.00 94.31 186 GLU A C 1
ATOM 736 O O . GLU A 1 108 ? -0.453 35.080 7.636 1.00 92.96 1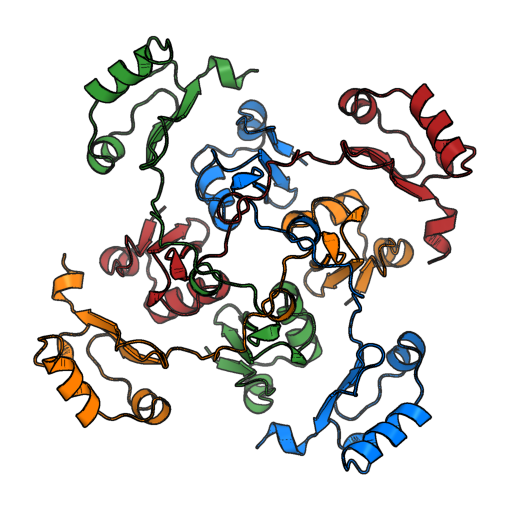86 GLU A O 1
ATOM 742 N N . ALA A 1 109 ? -0.410 32.878 8.139 1.00 88.08 187 ALA A N 1
ATOM 743 C CA . ALA A 1 109 ? 0.421 32.502 6.997 1.00 83.44 187 ALA A CA 1
ATOM 744 C C . ALA A 1 109 ? -0.371 32.546 5.690 1.00 81.30 187 ALA A C 1
ATOM 745 O O . ALA A 1 109 ? 0.187 32.828 4.629 1.00 83.32 187 ALA A O 1
ATOM 747 N N . GLY A 1 110 ? -1.671 32.278 5.784 1.00 77.66 188 GLY A N 1
ATOM 748 C CA . GLY A 1 110 ? -2.557 32.286 4.629 1.00 79.42 188 GLY A CA 1
ATOM 749 C C . GLY A 1 110 ? -3.223 30.943 4.400 1.00 84.56 188 GLY A C 1
ATOM 750 O O . GLY A 1 110 ? -4.358 30.888 3.934 1.00 83.31 188 GLY A O 1
ATOM 751 N N . VAL A 1 111 ? -2.523 29.867 4.760 1.00 88.48 189 VAL A N 1
ATOM 752 C CA . VAL A 1 111 ? -2.938 28.491 4.439 1.00 90.76 189 VAL A CA 1
ATOM 753 C C . VAL A 1 111 ? -4.037 27.908 5.349 1.00 92.62 189 VAL A C 1
ATOM 754 O O . VAL A 1 111 ? -4.463 28.552 6.305 1.00 94.18 189 VAL A O 1
ATOM 758 N N . ASP A 1 112 ? -4.493 26.694 5.027 1.00 95.34 190 ASP A N 1
ATOM 759 C CA . ASP A 1 112 ? -5.490 25.975 5.834 1.00 96.83 190 ASP A CA 1
ATOM 760 C C . ASP A 1 112 ? -5.083 24.521 6.118 1.00 99.47 190 ASP A C 1
ATOM 761 O O . ASP A 1 112 ? -4.012 24.079 5.690 1.00 99.28 190 ASP A O 1
ATOM 766 N N . GLU A 1 113 ? -5.943 23.785 6.826 1.00 99.96 191 GLU A N 1
ATOM 767 C CA . GLU A 1 113 ? -5.705 22.370 7.138 1.00 102.25 191 GLU A CA 1
ATOM 768 C C . GLU A 1 113 ? -5.818 21.485 5.901 1.00 103.16 191 GLU A C 1
ATOM 769 O O . GLU A 1 113 ? -5.200 20.417 5.839 1.00 104.34 191 GLU A O 1
ATOM 775 N N . GLN A 1 114 ? -6.621 21.935 4.934 1.00 104.20 192 GLN A N 1
ATOM 776 C CA . GLN A 1 114 ? -6.731 21.297 3.622 1.00 107.47 192 GLN A CA 1
ATOM 777 C C . GLN A 1 114 ? -5.375 21.272 2.935 1.00 105.48 192 GLN A C 1
ATOM 778 O O . GLN A 1 114 ? -4.997 20.267 2.326 1.00 105.06 192 GLN A O 1
ATOM 784 N N . TRP A 1 115 ? -4.649 22.382 3.053 1.00 100.87 193 TRP A N 1
ATOM 785 C CA . TRP A 1 115 ? -3.293 22.475 2.539 1.00 95.78 193 TRP A CA 1
ATOM 786 C C . TRP A 1 115 ? -2.310 21.621 3.346 1.00 94.46 193 TRP A C 1
ATOM 787 O O . TRP A 1 115 ? -1.473 20.933 2.765 1.00 95.58 193 TRP A O 1
ATOM 798 N N . LEU A 1 116 ? -2.426 21.660 4.673 1.00 95.23 194 LEU A N 1
ATOM 799 C CA . LEU A 1 116 ? -1.546 20.895 5.563 1.00 98.70 194 LEU A CA 1
ATOM 800 C C . LEU A 1 116 ? -1.589 19.386 5.352 1.00 100.52 194 LEU A C 1
ATOM 801 O O . LEU A 1 116 ? -0.542 18.756 5.187 1.00 100.74 194 LEU A O 1
ATOM 806 N N . LYS A 1 117 ? -2.796 18.821 5.353 1.00 102.40 195 LYS A N 1
ATOM 807 C CA . LYS A 1 117 ? -2.982 17.375 5.217 1.00 103.67 195 LYS A CA 1
ATOM 808 C C . LYS A 1 117 ? -2.586 16.850 3.836 1.00 101.69 195 LYS A C 1
ATOM 809 O O . LYS A 1 117 ? -2.127 15.709 3.711 1.00 100.45 195 LYS A O 1
ATOM 815 N N . GLN A 1 118 ? -2.763 17.690 2.815 1.00 101.50 196 GLN A N 1
ATOM 816 C CA . GLN A 1 118 ? -2.273 17.403 1.466 1.00 101.76 196 GLN A CA 1
ATOM 817 C C . GLN A 1 118 ? -0.748 17.349 1.449 1.00 99.29 196 GLN A C 1
ATOM 818 O O . GLN A 1 118 ? -0.164 16.468 0.816 1.00 98.91 196 GLN A O 1
ATOM 824 N N . GLU A 1 119 ? -0.122 18.280 2.169 1.00 97.01 197 GLU A N 1
ATOM 825 C CA . GLU A 1 119 ? 1.335 18.331 2.306 1.00 97.01 197 GLU A CA 1
ATOM 826 C C . GLU A 1 119 ? 1.907 17.178 3.134 1.00 96.27 197 GLU A C 1
ATOM 827 O O . GLU A 1 119 ? 3.040 16.752 2.902 1.00 91.50 197 GLU A O 1
ATOM 833 N N . MET A 1 120 ? 1.131 16.685 4.099 1.00 96.36 198 MET A N 1
ATOM 834 C CA . MET A 1 120 ? 1.531 15.507 4.874 1.00 100.18 198 MET A CA 1
ATOM 835 C C . MET A 1 120 ? 1.474 14.230 4.028 1.00 98.70 198 MET A C 1
ATOM 836 O O . MET A 1 120 ? 2.269 13.313 4.229 1.00 94.33 198 MET A O 1
ATOM 841 N N . LYS A 1 121 ? 0.546 14.195 3.071 1.00 101.32 199 LYS A N 1
ATOM 842 C CA . LYS A 1 121 ? 0.472 13.113 2.087 1.00 104.60 199 LYS A CA 1
ATOM 843 C C . LYS A 1 121 ? 1.642 13.114 1.098 1.00 104.37 199 LYS A C 1
ATOM 844 O O . LYS A 1 121 ? 1.997 12.065 0.558 1.00 107.57 199 LYS A O 1
ATOM 850 N N . LYS A 1 122 ? 2.232 14.289 0.871 1.00 101.18 200 LYS A N 1
ATOM 851 C CA . LYS A 1 122 ? 3.392 14.443 -0.012 1.00 102.84 200 LYS A CA 1
ATOM 852 C C . LYS A 1 122 ? 4.647 13.787 0.561 1.00 105.19 200 LYS A C 1
ATOM 853 O O . LYS A 1 122 ? 5.521 13.351 -0.191 1.00 104.01 200 LYS A O 1
ATOM 859 N N . LYS A 1 123 ? 4.729 13.726 1.889 1.00 107.08 201 LYS A N 1
ATOM 860 C CA . LYS A 1 123 ? 5.922 13.228 2.577 1.00 109.00 201 LYS A CA 1
ATOM 861 C C . LYS A 1 123 ? 5.676 11.940 3.378 1.00 109.15 201 LYS A C 1
ATOM 862 O O . LYS A 1 123 ? 6.421 11.639 4.318 1.00 109.68 201 LYS A O 1
ATOM 868 N N . ASN A 1 124 ? 4.640 11.196 3.003 1.00 106.14 202 ASN A N 1
ATOM 869 C CA . ASN A 1 124 ? 4.364 9.903 3.616 1.00 103.45 202 ASN A CA 1
ATOM 870 C C . ASN A 1 124 ? 4.100 10.019 5.114 1.00 98.77 202 ASN A C 1
ATOM 871 O O . ASN A 1 124 ? 4.604 9.224 5.906 1.00 98.58 202 ASN A O 1
ATOM 876 N N . ILE A 1 125 ? 3.307 11.015 5.494 1.00 94.94 203 ILE A N 1
ATOM 877 C CA . ILE A 1 125 ? 2.858 11.153 6.875 1.00 94.38 203 ILE A CA 1
ATOM 878 C C . ILE A 1 125 ? 1.362 10.885 6.998 1.00 94.43 203 ILE A C 1
ATOM 879 O O . ILE A 1 125 ? 0.570 11.340 6.173 1.00 91.60 203 ILE A O 1
ATOM 884 N N . ASP A 1 126 ? 0.982 10.144 8.034 1.00 96.60 204 ASP A N 1
ATOM 885 C CA . ASP A 1 126 ? -0.344 9.543 8.101 1.00 103.42 204 ASP A CA 1
ATOM 886 C C . ASP A 1 126 ? -1.331 10.462 8.813 1.00 103.69 204 ASP A C 1
ATOM 887 O O . ASP A 1 126 ? -2.271 10.972 8.204 1.00 101.16 204 ASP A O 1
ATOM 892 N N . LYS A 1 127 ? -1.110 10.669 10.108 1.00 106.77 205 LYS A N 1
ATOM 893 C CA . LYS A 1 127 ? -1.927 11.593 10.886 1.00 109.22 205 LYS A CA 1
ATOM 894 C C . LYS A 1 127 ? -1.130 12.830 11.286 1.00 111.69 205 LYS A C 1
ATOM 895 O O . LYS A 1 127 ? 0.100 12.831 11.236 1.00 112.67 205 LYS A O 1
ATOM 901 N N . THR A 1 128 ? -1.839 13.882 11.682 1.00 112.15 206 THR A N 1
ATOM 902 C CA . THR A 1 128 ? -1.198 15.151 12.047 1.00 112.63 206 THR A CA 1
ATOM 903 C C . THR A 1 128 ? -0.426 15.112 13.381 1.00 113.16 206 THR A C 1
ATOM 904 O O . THR A 1 128 ? 0.352 16.021 13.681 1.00 114.57 206 THR A O 1
ATOM 908 N N . GLU A 1 129 ? -0.627 14.043 14.150 1.00 112.07 207 GLU A N 1
ATOM 909 C CA . GLU A 1 129 ? 0.013 13.860 15.456 1.00 109.86 207 GLU A CA 1
ATOM 910 C C . GLU A 1 129 ? 1.381 13.175 15.344 1.00 107.14 207 GLU A C 1
ATOM 911 O O . GLU A 1 129 ? 2.089 13.026 16.345 1.00 102.87 207 GLU A O 1
ATOM 917 N N . ASP A 1 130 ? 1.740 12.764 14.126 1.00 105.38 208 ASP A N 1
ATOM 918 C CA . ASP A 1 130 ? 3.033 12.129 13.836 1.00 106.21 208 ASP A CA 1
ATOM 919 C C . ASP A 1 130 ? 4.170 13.150 13.756 1.00 104.27 208 ASP A C 1
ATOM 920 O O . ASP A 1 130 ? 5.351 12.790 13.834 1.00 100.66 208 ASP A O 1
ATOM 925 N N . VAL A 1 131 ? 3.799 14.419 13.594 1.00 100.86 209 VAL A N 1
ATOM 926 C CA . VAL A 1 131 ? 4.744 15.505 13.351 1.00 94.00 209 VAL A CA 1
ATOM 927 C C . VAL A 1 131 ? 5.072 16.259 14.641 1.00 89.52 209 VAL A C 1
ATOM 928 O O . VAL A 1 131 ? 4.176 16.781 15.306 1.00 91.45 209 VAL A O 1
ATOM 932 N N . LEU A 1 132 ? 6.357 16.302 14.985 1.00 79.65 210 LEU A N 1
ATOM 933 C CA . LEU A 1 132 ? 6.838 17.056 16.143 1.00 78.70 210 LEU A CA 1
ATOM 934 C C . LEU A 1 132 ? 6.995 18.546 15.822 1.00 78.44 210 LEU A C 1
ATOM 935 O O . LEU A 1 132 ? 6.669 19.410 16.643 1.00 82.77 210 LEU A O 1
ATOM 940 N N . PHE A 1 133 ? 7.504 18.832 14.626 1.00 74.31 211 PHE A N 1
ATOM 941 C CA . PHE A 1 133 ? 7.731 20.200 14.176 1.00 71.10 211 PHE A CA 1
ATOM 942 C C . PHE A 1 133 ? 7.505 20.350 12.676 1.00 67.52 211 PHE A C 1
ATOM 943 O O . PHE A 1 133 ? 7.986 19.538 11.879 1.00 58.64 211 PHE A O 1
ATOM 951 N N . ALA A 1 134 ? 6.775 21.398 12.305 1.00 65.73 212 ALA A N 1
ATOM 952 C CA . ALA A 1 134 ? 6.624 21.781 10.908 1.00 65.44 212 ALA A CA 1
ATOM 953 C C . ALA A 1 134 ? 6.623 23.289 10.760 1.00 63.16 212 ALA A C 1
ATOM 954 O O . ALA A 1 134 ? 5.940 23.993 11.507 1.00 63.67 212 ALA A O 1
ATOM 956 N N . GLU A 1 135 ? 7.399 23.787 9.800 1.00 65.76 213 GLU A N 1
ATOM 957 C CA . GLU A 1 135 ? 7.386 25.215 9.506 1.00 62.23 213 GLU A CA 1
ATOM 958 C C . GLU A 1 135 ? 7.094 25.526 8.041 1.00 60.68 213 GLU A C 1
ATOM 959 O O . GLU A 1 135 ? 7.508 24.797 7.131 1.00 62.99 213 GLU A O 1
ATOM 965 N N . TRP A 1 136 ? 6.342 26.602 7.846 1.00 52.80 214 TRP A N 1
ATOM 966 C CA . TRP A 1 136 ? 5.984 27.100 6.537 1.00 56.81 214 TRP A CA 1
ATOM 967 C C . TRP A 1 136 ? 6.961 28.188 6.141 1.00 59.99 214 TRP A C 1
ATOM 968 O O . TRP A 1 136 ? 7.309 29.034 6.953 1.00 61.24 214 TRP A O 1
ATOM 979 N N . HIS A 1 137 ? 7.397 28.163 4.890 1.00 68.27 215 HIS A N 1
ATOM 980 C CA . HIS A 1 137 ? 8.139 29.277 4.322 1.00 74.87 215 HIS A CA 1
ATOM 981 C C . HIS A 1 137 ? 7.419 29.690 3.046 1.00 75.38 215 HIS A C 1
ATOM 982 O O . HIS A 1 137 ? 6.709 28.878 2.451 1.00 75.04 215 HIS A O 1
ATOM 989 N N . LYS A 1 138 ? 7.649 30.888 2.554 1.00 84.79 216 LYS A N 1
ATOM 990 C CA . LYS A 1 138 ? 6.834 31.424 1.468 1.00 88.65 216 LYS A CA 1
ATOM 991 C C . LYS A 1 138 ? 6.929 30.671 0.159 1.00 91.32 216 LYS A C 1
ATOM 992 O O . LYS A 1 138 ? 7.998 30.530 -0.400 1.00 94.69 216 LYS A O 1
ATOM 998 N N . ASN A 1 139 ? 5.789 30.188 -0.325 1.00 94.99 217 ASN A N 1
ATOM 999 C CA . ASN A 1 139 ? 5.719 29.564 -1.641 1.00 99.72 217 ASN A CA 1
ATOM 1000 C C . ASN A 1 139 ? 6.654 28.365 -1.761 1.00 99.37 217 ASN A C 1
ATOM 1001 O O . ASN A 1 139 ? 6.940 27.897 -2.862 1.00 100.67 217 ASN A O 1
ATOM 1006 N N . LYS A 1 140 ? 7.126 27.874 -0.620 1.00 98.86 218 LYS A N 1
ATOM 1007 C CA . LYS A 1 140 ? 8.183 26.869 -0.597 1.00 95.39 218 LYS A CA 1
ATOM 1008 C C . LYS A 1 140 ? 7.630 25.497 -0.228 1.00 94.18 218 LYS A C 1
ATOM 1009 O O . LYS A 1 140 ? 6.451 25.358 0.097 1.00 91.92 218 LYS A O 1
ATOM 1015 N N . PRO A 1 141 ? 8.490 24.485 -0.279 1.00 91.88 219 PRO A N 1
ATOM 1016 C CA . PRO A 1 141 ? 8.111 23.130 0.132 1.00 89.92 219 PRO A CA 1
ATOM 1017 C C . PRO A 1 141 ? 8.165 22.961 1.646 1.00 84.70 219 PRO A C 1
ATOM 1018 O O . PRO A 1 141 ? 9.164 23.317 2.271 1.00 82.27 219 PRO A O 1
ATOM 1022 N N . LEU A 1 142 ? 7.097 22.421 2.225 1.00 75.64 220 LEU A N 1
ATOM 1023 C CA . LEU A 1 142 ? 6.906 22.462 3.669 1.00 68.96 220 LEU A CA 1
ATOM 1024 C C . LEU A 1 142 ? 7.944 21.607 4.388 1.00 71.51 220 LEU A C 1
ATOM 1025 O O . LEU A 1 142 ? 8.246 20.492 3.963 1.00 76.14 220 LEU A O 1
ATOM 1030 N N . TYR A 1 143 ? 8.486 22.137 5.480 1.00 69.41 221 TYR A N 1
ATOM 1031 C CA . TYR A 1 143 ? 9.489 21.428 6.255 1.00 64.34 221 TYR A CA 1
ATOM 1032 C C . TYR A 1 143 ? 8.807 20.712 7.413 1.00 70.31 221 TYR A C 1
ATOM 1033 O O . TYR A 1 143 ? 8.057 21.328 8.166 1.00 72.34 221 TYR A O 1
ATOM 1042 N N . THR A 1 144 ? 9.053 19.406 7.526 1.00 74.48 222 THR A N 1
ATOM 1043 C CA . THR A 1 144 ? 8.503 18.581 8.610 1.00 70.36 222 THR A CA 1
ATOM 1044 C C . THR A 1 144 ? 9.599 17.795 9.327 1.00 66.67 222 THR A C 1
ATOM 1045 O O . THR A 1 144 ? 10.553 17.321 8.701 1.00 64.93 222 THR A O 1
ATOM 1049 N N . VAL A 1 145 ? 9.468 17.681 10.644 1.00 67.13 223 VAL A N 1
ATOM 1050 C CA . VAL A 1 145 ? 10.294 16.769 11.433 1.00 66.37 223 VAL A CA 1
ATOM 1051 C C . VAL A 1 145 ? 9.347 15.817 12.159 1.00 72.00 223 VAL A C 1
ATOM 1052 O O . VAL A 1 145 ? 8.601 16.222 13.062 1.00 69.04 223 VAL A O 1
ATOM 1056 N N . THR A 1 146 ? 9.360 14.556 11.728 1.00 75.62 224 THR A N 1
ATOM 1057 C CA . THR A 1 146 ? 8.486 13.532 12.303 1.00 75.47 224 THR A CA 1
ATOM 1058 C C . THR A 1 146 ? 9.054 13.051 13.632 1.00 76.64 224 THR A C 1
ATOM 1059 O O . THR A 1 146 ? 10.242 13.239 13.908 1.00 75.72 224 THR A O 1
ATOM 1063 N N . TYR A 1 147 ? 8.200 12.438 14.451 1.00 81.07 225 TYR A N 1
ATOM 1064 C CA . TYR A 1 147 ? 8.624 11.883 15.737 1.00 84.31 225 TYR A CA 1
ATOM 1065 C C . TYR A 1 147 ? 9.663 10.767 15.579 1.00 86.61 225 TYR A C 1
ATOM 1066 O O . TYR A 1 147 ? 10.514 10.586 16.450 1.00 89.88 225 TYR A O 1
ATOM 1075 N N . GLU A 1 148 ? 9.584 10.044 14.461 1.00 88.65 226 GLU A N 1
ATOM 1076 C CA . GLU A 1 148 ? 10.605 9.081 14.039 1.00 91.50 226 GLU A CA 1
ATOM 1077 C C . GLU A 1 148 ? 12.014 9.674 14.001 1.00 92.43 226 GLU A C 1
ATOM 1078 O O . GLU A 1 148 ? 12.917 9.191 14.690 1.00 93.52 226 GLU A O 1
ATOM 1084 N N . GLN A 1 149 ? 12.193 10.717 13.197 1.00 93.73 227 GLN A N 1
ATOM 1085 C CA . GLN A 1 149 ? 13.526 11.184 12.834 1.00 95.57 227 GLN A CA 1
ATOM 1086 C C . GLN A 1 149 ? 14.295 11.667 14.059 1.00 100.80 227 GLN A C 1
ATOM 1087 O O . GLN A 1 149 ? 15.522 11.761 14.037 1.00 99.58 227 GLN A O 1
ATOM 1093 N N . SER A 1 150 ? 13.565 11.972 15.127 1.00 105.28 228 SER A N 1
ATOM 1094 C CA . SER A 1 150 ? 14.122 12.722 16.247 1.00 107.68 228 SER A CA 1
ATOM 1095 C C . SER A 1 150 ? 15.098 11.870 17.051 1.00 108.43 228 SER A C 1
ATOM 1096 O O . SER A 1 150 ? 16.029 12.389 17.666 1.00 110.38 228 SER A O 1
ATOM 1099 N N . ARG A 1 151 ? 14.878 10.559 17.041 1.00 108.69 229 ARG A N 1
ATOM 1100 C CA . ARG A 1 151 ? 15.626 9.651 17.903 1.00 110.06 229 ARG A CA 1
ATOM 1101 C C . ARG A 1 151 ? 16.664 8.866 17.108 1.00 105.80 229 ARG A C 1
ATOM 1102 O O . ARG A 1 151 ? 17.704 8.477 17.640 1.00 106.40 229 ARG A O 1
ATOM 1110 N N . SER A 1 152 ? 16.376 8.638 15.831 1.00 101.96 230 SER A N 1
ATOM 1111 C CA . SER A 1 152 ? 17.365 8.095 14.907 1.00 101.60 230 SER A CA 1
ATOM 1112 C C . SER A 1 152 ? 18.551 9.040 14.751 1.00 98.95 230 SER A C 1
ATOM 1113 O O . SER A 1 152 ? 19.594 8.852 15.378 1.00 96.81 230 SER A O 1
ATOM 1116 N N . PRO B 1 16 ? 6.858 35.590 21.432 1.00 80.24 94 PRO B N 1
ATOM 1117 C CA . PRO B 1 16 ? 7.676 36.377 20.511 1.00 77.97 94 PRO B CA 1
ATOM 1118 C C . PRO B 1 16 ? 6.839 37.337 19.660 1.00 78.34 94 PRO B C 1
ATOM 1119 O O . PRO B 1 16 ? 6.112 36.904 18.759 1.00 83.52 94 PRO B O 1
ATOM 1123 N N . ASN B 1 17 ? 6.948 38.631 19.947 1.00 72.00 95 ASN B N 1
ATOM 1124 C CA . ASN B 1 17 ? 6.154 39.640 19.252 1.00 71.86 95 ASN B CA 1
ATOM 1125 C C . ASN B 1 17 ? 6.864 40.327 18.090 1.00 68.27 95 ASN B C 1
ATOM 1126 O O . ASN B 1 17 ? 8.040 40.666 18.182 1.00 67.46 95 ASN B O 1
ATOM 1131 N N . ILE B 1 18 ? 6.126 40.543 17.006 1.00 58.94 96 ILE B N 1
ATOM 1132 C CA . ILE B 1 18 ? 6.661 41.162 15.805 1.00 51.34 96 ILE B CA 1
ATOM 1133 C C . ILE B 1 18 ? 6.376 42.665 15.829 1.00 53.41 96 ILE B C 1
ATOM 1134 O O . ILE B 1 18 ? 5.231 43.090 15.688 1.00 56.87 96 ILE B O 1
ATOM 1139 N N . VAL B 1 19 ? 7.425 43.462 16.031 1.00 57.03 97 VAL B N 1
ATOM 1140 C CA . VAL B 1 19 ? 7.288 44.917 16.171 1.00 49.58 97 VAL B CA 1
ATOM 1141 C C . VAL B 1 19 ? 7.428 45.664 14.845 1.00 49.55 97 VAL B C 1
ATOM 1142 O O . VAL B 1 19 ? 6.954 46.792 14.710 1.00 52.60 97 VAL B O 1
ATOM 1146 N N . ILE B 1 20 ? 8.084 45.038 13.874 1.00 46.42 98 ILE B N 1
ATOM 1147 C CA . ILE B 1 20 ? 8.120 45.554 12.504 1.00 40.02 98 ILE B CA 1
ATOM 1148 C C . ILE B 1 20 ? 7.837 44.396 11.569 1.00 39.20 98 ILE B C 1
ATOM 1149 O O . ILE B 1 20 ? 8.523 43.379 11.636 1.00 41.70 98 ILE B O 1
ATOM 1154 N N . ARG B 1 21 ? 6.818 44.539 10.723 1.00 43.41 99 ARG B N 1
ATOM 1155 C CA A ARG B 1 21 ? 6.465 43.542 9.712 0.50 45.40 99 ARG B CA 1
ATOM 1156 C CA B ARG B 1 21 ? 6.589 43.549 9.682 0.50 48.71 99 ARG B CA 1
ATOM 1157 C C . ARG B 1 21 ? 6.443 44.193 8.325 1.00 45.67 99 ARG B C 1
ATOM 1158 O O . ARG B 1 21 ? 5.767 45.207 8.152 1.00 57.94 99 ARG B O 1
ATOM 1173 N N . LYS B 1 22 ? 7.153 43.601 7.367 1.00 48.56 100 LYS B N 1
ATOM 1174 C CA . LYS B 1 22 ? 7.246 44.086 5.983 1.00 53.29 100 LYS B CA 1
ATOM 1175 C C . LYS B 1 22 ? 7.583 45.573 5.901 1.00 50.31 100 LYS B C 1
ATOM 1176 O O . LYS B 1 22 ? 7.020 46.307 5.083 1.00 59.23 100 LYS B O 1
ATOM 1182 N N . GLY B 1 23 ? 8.494 46.005 6.773 1.00 44.41 101 GLY B N 1
ATOM 1183 C CA . GLY B 1 23 ? 8.927 47.397 6.849 1.00 43.15 101 GLY B CA 1
ATOM 1184 C C . GLY B 1 23 ? 8.037 48.341 7.643 1.00 51.31 101 GLY B C 1
ATOM 1185 O O . GLY B 1 23 ? 8.360 49.517 7.788 1.00 53.71 101 GLY B O 1
ATOM 1186 N N . GLU B 1 24 ? 6.925 47.835 8.170 1.00 56.36 102 GLU B N 1
ATOM 1187 C CA . GLU B 1 24 ? 5.953 48.678 8.856 1.00 58.45 102 GLU B CA 1
ATOM 1188 C C . GLU B 1 24 ? 5.967 48.455 10.354 1.00 52.53 102 GLU B C 1
ATOM 1189 O O . GLU B 1 24 ? 5.907 47.312 10.812 1.00 52.35 102 GLU B O 1
ATOM 1195 N N . LEU B 1 25 ? 6.040 49.552 11.104 1.00 41.91 103 LEU B N 1
ATOM 1196 C CA . LEU B 1 25 ? 5.948 49.517 12.559 1.00 52.01 103 LEU B CA 1
ATOM 1197 C C . LEU B 1 25 ? 4.587 48.994 12.987 1.00 59.27 103 LEU B C 1
ATOM 1198 O O . LEU B 1 25 ? 3.566 49.324 12.389 1.00 63.18 103 LEU B O 1
ATOM 1203 N N . GLN B 1 26 ? 4.590 48.164 14.021 1.00 65.26 104 GLN B N 1
ATOM 1204 C CA . GLN B 1 26 ? 3.364 47.628 14.587 1.00 62.44 104 GLN B CA 1
ATOM 1205 C C . GLN B 1 26 ? 3.135 48.320 15.922 1.00 61.40 104 GLN B C 1
ATOM 1206 O O . GLN B 1 26 ? 3.602 47.858 16.964 1.00 62.76 104 GLN B O 1
ATOM 1212 N N . TYR B 1 27 ? 2.421 49.440 15.870 1.00 65.86 105 TYR B N 1
ATOM 1213 C CA . TYR B 1 27 ? 2.251 50.327 17.017 1.00 70.87 105 TYR B CA 1
ATOM 1214 C C . TYR B 1 27 ? 1.372 49.746 18.134 1.00 69.32 105 TYR B C 1
ATOM 1215 O O . TYR B 1 27 ? 1.595 50.038 19.310 1.00 70.72 105 TYR B O 1
ATOM 1224 N N . LYS B 1 28 ? 0.397 48.914 17.763 1.00 71.82 106 LYS B N 1
ATOM 1225 C CA . LYS B 1 28 ? -0.475 48.224 18.728 1.00 72.78 106 LYS B CA 1
ATOM 1226 C C . LYS B 1 28 ? 0.314 47.214 19.545 1.00 69.25 106 LYS B C 1
ATOM 1227 O O . LYS B 1 28 ? 0.077 47.044 20.743 1.00 70.35 106 LYS B O 1
ATOM 1233 N N . VAL B 1 29 ? 1.244 46.541 18.870 1.00 67.39 107 VAL B N 1
ATOM 1234 C CA . VAL B 1 29 ? 2.113 45.538 19.476 1.00 64.95 107 VAL B CA 1
ATOM 1235 C C . VAL B 1 29 ? 3.158 46.219 20.356 1.00 63.63 107 VAL B C 1
ATOM 1236 O O . VAL B 1 29 ? 3.479 45.733 21.442 1.00 69.19 107 VAL B O 1
ATOM 1240 N N . MET B 1 30 ? 3.669 47.352 19.884 1.00 65.03 108 MET B N 1
ATOM 1241 C CA . MET B 1 30 ? 4.666 48.124 20.616 1.00 68.59 108 MET B CA 1
ATOM 1242 C C . MET B 1 30 ? 4.107 48.668 21.938 1.00 72.85 108 MET B C 1
ATOM 1243 O O . MET B 1 30 ? 4.785 48.618 22.967 1.00 71.44 108 MET B O 1
ATOM 1248 N N . LYS B 1 31 ? 2.871 49.166 21.900 1.00 78.19 109 LYS B N 1
ATOM 1249 C CA . LYS B 1 31 ? 2.182 49.664 23.098 1.00 84.35 109 LYS B CA 1
ATOM 1250 C C . LYS B 1 31 ? 1.842 48.544 24.075 1.00 83.28 109 LYS B C 1
ATOM 1251 O O . LYS B 1 31 ? 1.915 48.734 25.289 1.00 81.18 109 LYS B O 1
ATOM 1257 N N . LYS B 1 32 ? 1.474 47.383 23.531 1.00 85.05 110 LYS B N 1
ATOM 1258 C CA . LYS B 1 32 ? 1.233 46.168 24.317 1.00 84.68 110 LYS B CA 1
ATOM 1259 C C . LYS B 1 32 ? 2.490 45.744 25.088 1.00 81.70 110 LYS B C 1
ATOM 1260 O O . LYS B 1 32 ? 2.419 45.436 26.280 1.00 82.62 110 LYS B O 1
ATOM 1266 N N . ASN B 1 33 ? 3.634 45.763 24.403 1.00 81.82 111 ASN B N 1
ATOM 1267 C CA . ASN B 1 33 ? 4.922 45.349 24.974 1.00 76.45 111 ASN B CA 1
ATOM 1268 C C . ASN B 1 33 ? 5.638 46.456 25.753 1.00 71.63 111 ASN B C 1
ATOM 1269 O O . ASN B 1 33 ? 6.735 46.240 26.279 1.00 65.46 111 ASN B O 1
ATOM 1274 N N . LYS B 1 34 ? 5.003 47.629 25.813 1.00 75.84 112 LYS B N 1
ATOM 1275 C CA . LYS B 1 34 ? 5.509 48.839 26.497 1.00 77.24 112 LYS B CA 1
ATOM 1276 C C . LYS B 1 34 ? 6.852 49.365 25.963 1.00 76.36 112 LYS B C 1
ATOM 1277 O O . LYS B 1 34 ? 7.726 49.768 26.738 1.00 78.72 112 LYS B O 1
ATOM 1283 N N . ILE B 1 35 ? 7.006 49.360 24.640 1.00 69.87 113 ILE B N 1
ATOM 1284 C CA . ILE B 1 35 ? 8.165 49.994 24.012 1.00 68.89 113 ILE B CA 1
ATOM 1285 C C . ILE B 1 35 ? 7.776 51.096 23.037 1.00 57.27 113 ILE B C 1
ATOM 1286 O O . ILE B 1 35 ? 6.945 50.899 22.148 1.00 58.37 113 ILE B O 1
ATOM 1291 N N . ASP B 1 36 ? 8.383 52.260 23.235 1.00 60.88 114 ASP B N 1
ATOM 1292 C CA . ASP B 1 36 ? 8.220 53.410 22.351 1.00 63.55 114 ASP B CA 1
ATOM 1293 C C . ASP B 1 36 ? 9.282 53.398 21.240 1.00 60.06 114 ASP B C 1
ATOM 1294 O O . ASP B 1 36 ? 10.117 52.490 21.188 1.00 61.46 114 ASP B O 1
ATOM 1299 N N . ILE B 1 37 ? 9.237 54.409 20.369 1.00 63.05 115 ILE B N 1
ATOM 1300 C CA . ILE B 1 37 ? 10.126 54.533 19.201 1.00 56.03 115 ILE B CA 1
ATOM 1301 C C . ILE B 1 37 ? 11.614 54.580 19.582 1.00 52.18 115 ILE B C 1
ATOM 1302 O O . ILE B 1 37 ? 12.413 53.796 19.058 1.00 48.46 115 ILE B O 1
ATOM 1307 N N . ASN B 1 38 ? 11.962 55.488 20.497 1.00 47.42 116 ASN B N 1
ATOM 1308 C CA . ASN B 1 38 ? 13.332 55.668 20.991 1.00 51.62 116 ASN B CA 1
ATOM 1309 C C . ASN B 1 38 ? 13.971 54.376 21.473 1.00 57.18 116 ASN B C 1
ATOM 1310 O O . ASN B 1 38 ? 15.107 54.060 21.112 1.00 60.55 116 ASN B O 1
ATOM 1315 N N . GLN B 1 39 ? 13.216 53.642 22.287 1.00 60.23 117 GLN B N 1
ATOM 1316 C CA . GLN B 1 39 ? 13.640 52.379 22.869 1.00 61.76 117 GLN B CA 1
ATOM 1317 C C . GLN B 1 39 ? 13.819 51.298 21.797 1.00 55.39 117 GLN B C 1
ATOM 1318 O O . GLN B 1 39 ? 14.748 50.489 21.874 1.00 54.76 117 GLN B O 1
ATOM 1324 N N . LEU B 1 40 ? 12.927 51.286 20.807 1.00 48.03 118 LEU B N 1
ATOM 1325 C CA . LEU B 1 40 ? 13.049 50.376 19.674 1.00 38.09 118 LEU B CA 1
ATOM 1326 C C . LEU B 1 40 ? 14.296 50.657 18.829 1.00 43.21 118 LEU B C 1
ATOM 1327 O O . LEU B 1 40 ? 14.988 49.721 18.423 1.00 45.80 118 LEU B O 1
ATOM 1332 N N . GLN B 1 41 ? 14.572 51.940 18.585 1.00 38.90 119 GLN B N 1
ATOM 1333 C CA . GLN B 1 41 ? 15.715 52.379 17.783 1.00 39.96 119 GLN B CA 1
ATOM 1334 C C . GLN B 1 41 ? 17.053 51.962 18.376 1.00 43.13 119 GLN B C 1
ATOM 1335 O O . GLN B 1 41 ? 17.936 51.479 17.656 1.00 46.48 119 GLN B O 1
ATOM 1341 N N . SER B 1 42 ? 17.177 52.143 19.690 1.00 41.84 120 SER B N 1
ATOM 1342 C CA . SER B 1 42 ? 18.335 51.708 20.457 1.00 38.75 120 SER B CA 1
ATOM 1343 C C . SER B 1 42 ? 18.552 50.207 20.344 1.00 44.39 120 SER B C 1
ATOM 1344 O O . SER B 1 42 ? 19.688 49.755 20.176 1.00 50.17 120 SER B O 1
ATOM 1347 N N . MET B 1 43 ? 17.459 49.447 20.444 1.00 48.67 121 MET B N 1
ATOM 1348 C CA A MET B 1 43 ? 17.475 47.988 20.311 0.50 48.34 121 MET B CA 1
ATOM 1349 C CA B MET B 1 43 ? 17.541 47.996 20.318 0.50 49.76 121 MET B CA 1
ATOM 1350 C C . MET B 1 43 ? 17.928 47.566 18.907 1.00 47.15 121 MET B C 1
ATOM 1351 O O . MET B 1 43 ? 18.667 46.597 18.741 1.00 46.06 121 MET B O 1
ATOM 1360 N N . LEU B 1 44 ? 17.456 48.301 17.899 1.00 49.94 122 LEU B N 1
ATOM 1361 C CA . LEU B 1 44 ? 17.806 48.031 16.502 1.00 38.63 122 LEU B CA 1
ATOM 1362 C C . LEU B 1 44 ? 19.276 48.333 16.223 1.00 34.05 122 LEU B C 1
ATOM 1363 O O . LEU B 1 44 ? 19.931 47.593 15.487 1.00 41.16 122 LEU B O 1
ATOM 1368 N N . ARG B 1 45 ? 19.786 49.408 16.825 1.00 33.55 123 ARG B N 1
ATOM 1369 C CA . ARG B 1 45 ? 21.199 49.802 16.698 1.00 43.53 123 ARG B CA 1
ATOM 1370 C C . ARG B 1 45 ? 22.184 48.789 17.271 1.00 50.57 123 ARG B C 1
ATOM 1371 O O . ARG B 1 45 ? 23.304 48.655 16.770 1.00 62.91 123 ARG B O 1
ATOM 1379 N N . GLN B 1 46 ? 21.775 48.089 18.326 1.00 47.18 124 GLN B N 1
ATOM 1380 C CA . GLN B 1 46 ? 22.620 47.068 18.930 1.00 47.52 124 GLN B CA 1
ATOM 1381 C C . GLN B 1 46 ? 22.679 45.837 18.039 1.00 49.58 124 GLN B C 1
ATOM 1382 O O . GLN B 1 46 ? 23.671 45.107 18.045 1.00 59.10 124 GLN B O 1
ATOM 1388 N N . ALA B 1 47 ? 21.618 45.618 17.269 1.00 40.25 125 ALA B N 1
ATOM 1389 C CA . ALA B 1 47 ? 21.596 44.536 16.289 1.00 43.98 125 ALA B CA 1
ATOM 1390 C C . ALA B 1 47 ? 22.159 44.921 14.904 1.00 37.14 125 ALA B C 1
ATOM 1391 O O . ALA B 1 47 ? 22.061 44.147 13.965 1.00 45.93 125 ALA B O 1
ATOM 1393 N N . GLY B 1 48 ? 22.741 46.113 14.784 1.00 37.33 126 GLY B N 1
ATOM 1394 C CA . GLY B 1 48 ? 23.356 46.548 13.532 1.00 45.76 126 GLY B CA 1
ATOM 1395 C C . GLY B 1 48 ? 22.553 47.492 12.643 1.00 52.99 126 GLY B C 1
ATOM 1396 O O . GLY B 1 48 ? 23.112 48.113 11.740 1.00 57.36 126 GLY B O 1
ATOM 1397 N N . SER B 1 49 ? 21.248 47.596 12.891 1.00 48.65 127 SER B N 1
ATOM 1398 C CA . SER B 1 49 ? 20.364 48.435 12.091 1.00 33.72 127 SER B CA 1
ATOM 1399 C C . SER B 1 49 ? 20.320 49.865 12.603 1.00 44.37 127 SER B C 1
ATOM 1400 O O . SER B 1 49 ? 19.863 50.127 13.718 1.00 39.97 127 SER B O 1
ATOM 1403 N N . PHE B 1 50 ? 20.777 50.805 11.784 1.00 46.34 128 PHE B N 1
ATOM 1404 C CA . PHE B 1 50 ? 20.881 52.182 12.256 1.00 40.78 128 PHE B CA 1
ATOM 1405 C C . PHE B 1 50 ? 19.730 53.086 11.861 1.00 39.64 128 PHE B C 1
ATOM 1406 O O . PHE B 1 50 ? 19.707 54.258 12.235 1.00 39.52 128 PHE B O 1
ATOM 1414 N N . SER B 1 51 ? 18.761 52.525 11.143 1.00 41.35 129 SER B N 1
ATOM 1415 C CA . SER B 1 51 ? 17.463 53.176 10.951 1.00 47.93 129 SER B CA 1
ATOM 1416 C C . SER B 1 51 ? 16.347 52.152 10.795 1.00 42.02 129 SER B C 1
ATOM 1417 O O . SER B 1 51 ? 16.575 51.040 10.314 1.00 46.67 129 SER B O 1
ATOM 1420 N N . ILE B 1 52 ? 15.142 52.548 11.193 1.00 48.31 130 ILE B N 1
ATOM 1421 C CA . ILE B 1 52 ? 13.934 51.724 11.073 1.00 48.46 130 ILE B CA 1
ATOM 1422 C C . ILE B 1 52 ? 13.631 51.379 9.606 1.00 43.58 130 ILE B C 1
ATOM 1423 O O . ILE B 1 52 ? 13.114 50.299 9.309 1.00 49.24 130 ILE B O 1
ATOM 1428 N N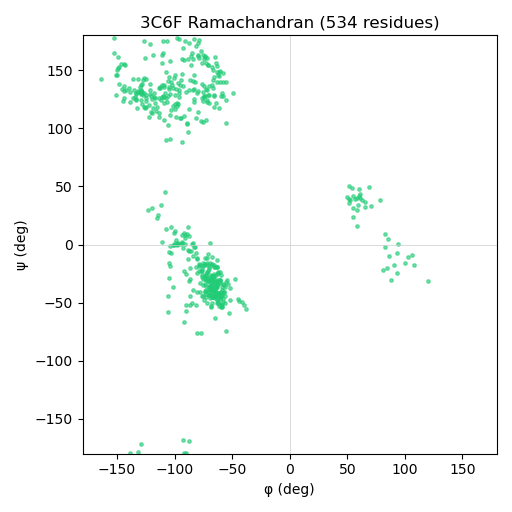 . GLN B 1 53 ? 14.010 52.275 8.698 1.00 36.62 131 GLN B N 1
ATOM 1429 C CA . GLN B 1 53 ? 13.796 52.098 7.255 1.00 38.49 131 GLN B CA 1
ATOM 1430 C C . GLN B 1 53 ? 14.605 50.969 6.617 1.00 43.95 131 GLN B C 1
ATOM 1431 O O . GLN B 1 53 ? 14.377 50.628 5.453 1.00 53.16 131 GLN B O 1
ATOM 1437 N N . GLU B 1 54 ? 15.561 50.411 7.353 1.00 42.98 132 GLU B N 1
ATOM 1438 C CA . GLU B 1 54 ? 16.424 49.352 6.819 1.00 50.28 132 GLU B CA 1
ATOM 1439 C C . GLU B 1 54 ? 15.966 47.992 7.279 1.00 45.23 132 GLU B C 1
ATOM 1440 O O . GLU B 1 54 ? 16.553 46.972 6.921 1.00 49.22 132 GLU B O 1
ATOM 1446 N N . VAL B 1 55 ? 14.900 47.989 8.068 1.00 41.12 133 VAL B N 1
ATOM 1447 C CA . VAL B 1 55 ? 14.404 46.778 8.695 1.00 39.89 133 VAL B CA 1
ATOM 1448 C C . VAL B 1 55 ? 13.157 46.278 7.973 1.00 40.39 133 VAL B C 1
ATOM 1449 O O . VAL B 1 55 ? 12.227 47.048 7.723 1.00 46.53 133 VAL B O 1
ATOM 1453 N N . GLU B 1 56 ? 13.159 44.994 7.617 1.00 39.84 134 GLU B N 1
ATOM 1454 C CA . GLU B 1 56 ? 11.963 44.319 7.102 1.00 43.77 134 GLU B CA 1
ATOM 1455 C C . GLU B 1 56 ? 11.144 43.694 8.240 1.00 48.64 134 GLU B C 1
ATOM 1456 O O . GLU B 1 56 ? 9.942 43.919 8.342 1.00 54.56 134 GLU B O 1
ATOM 1462 N N . TYR B 1 57 ? 11.797 42.905 9.085 1.00 52.75 135 TYR B N 1
ATOM 1463 C CA . TYR B 1 57 ? 11.140 42.319 10.248 1.00 49.34 135 TYR B CA 1
ATOM 1464 C C . TYR B 1 57 ? 11.968 42.568 11.500 1.00 49.24 135 TYR B C 1
ATOM 1465 O O . TYR B 1 57 ? 13.191 42.425 11.489 1.00 44.74 135 TYR B O 1
ATOM 1474 N N . ALA B 1 58 ? 11.295 42.956 12.573 1.00 38.36 136 ALA B N 1
ATOM 1475 C CA . ALA B 1 58 ? 11.928 43.005 13.877 1.00 37.58 136 ALA B CA 1
ATOM 1476 C C . ALA B 1 58 ? 11.056 42.237 14.860 1.00 44.90 136 ALA B C 1
ATOM 1477 O O . ALA B 1 58 ? 9.833 42.417 14.897 1.00 45.67 136 ALA B O 1
ATOM 1479 N N . ILE B 1 59 ? 11.694 41.351 15.619 1.00 48.33 137 ILE B N 1
ATOM 1480 C CA . ILE B 1 59 ? 11.010 40.464 16.552 1.00 43.02 137 ILE B CA 1
ATOM 1481 C C . ILE B 1 59 ? 11.440 40.774 17.978 1.00 47.19 137 ILE B C 1
ATOM 1482 O O . ILE B 1 59 ? 12.612 40.606 18.340 1.00 45.08 137 ILE B O 1
ATOM 1487 N N . MET B 1 60 ? 10.485 41.249 18.774 1.00 58.69 138 MET B N 1
ATOM 1488 C CA . MET B 1 60 ? 10.694 41.485 20.195 1.00 63.40 138 MET B CA 1
ATOM 1489 C C . MET B 1 60 ? 10.738 40.108 20.860 1.00 66.03 138 MET B C 1
ATOM 1490 O O . MET B 1 60 ? 9.723 39.411 20.971 1.00 71.77 138 MET B O 1
ATOM 1495 N N . GLU B 1 61 ? 11.939 39.718 21.265 1.00 60.13 139 GLU B N 1
ATOM 1496 C CA . GLU B 1 61 ? 12.201 38.371 21.722 1.00 67.27 139 GLU B CA 1
ATOM 1497 C C . GLU B 1 61 ? 11.884 38.214 23.210 1.00 70.18 139 GLU B C 1
ATOM 1498 O O . GLU B 1 61 ? 11.926 39.183 23.967 1.00 74.16 139 GLU B O 1
ATOM 1504 N N . THR B 1 62 ? 11.584 36.980 23.610 1.00 75.35 140 THR B N 1
ATOM 1505 C CA . THR B 1 62 ? 11.135 36.625 24.967 1.00 76.41 140 THR B CA 1
ATOM 1506 C C . THR B 1 62 ? 11.948 37.207 26.142 1.00 74.98 140 THR B C 1
ATOM 1507 O O . THR B 1 62 ? 11.403 37.468 27.212 1.00 73.51 140 THR B O 1
ATOM 1511 N N . ASN B 1 63 ? 13.238 37.438 25.914 1.00 75.22 141 ASN B N 1
ATOM 1512 C CA . ASN B 1 63 ? 14.154 37.924 26.933 1.00 74.37 141 ASN B CA 1
ATOM 1513 C C . ASN B 1 63 ? 14.468 39.421 26.788 1.00 77.20 141 ASN B C 1
ATOM 1514 O O . ASN B 1 63 ? 15.442 39.916 27.367 1.00 76.72 141 ASN B O 1
ATOM 1519 N N . GLY B 1 64 ? 13.662 40.128 25.998 1.00 74.09 142 GLY B N 1
ATOM 1520 C CA . GLY B 1 64 ? 13.812 41.576 25.827 1.00 74.16 142 GLY B CA 1
ATOM 1521 C C . GLY B 1 64 ? 14.842 42.061 24.813 1.00 72.95 142 GLY B C 1
ATOM 1522 O O . GLY B 1 64 ? 15.143 43.253 24.753 1.00 68.06 142 GLY B O 1
ATOM 1523 N N . MET B 1 65 ? 15.400 41.144 24.027 1.00 77.54 143 MET B N 1
ATOM 1524 C CA . MET B 1 65 ? 16.290 41.508 22.918 1.00 72.78 143 MET B CA 1
ATOM 1525 C C . MET B 1 65 ? 15.469 41.618 21.638 1.00 68.63 143 MET B C 1
ATOM 1526 O O . MET B 1 65 ? 14.364 41.077 21.564 1.00 58.62 143 MET B O 1
ATOM 1531 N N . VAL B 1 66 ? 15.990 42.326 20.636 1.00 64.90 144 VAL B N 1
ATOM 1532 C CA . VAL B 1 66 ? 15.323 42.372 19.330 1.00 60.40 144 VAL B CA 1
ATOM 1533 C C . VAL B 1 66 ? 16.110 41.579 18.270 1.00 56.61 144 VAL B C 1
ATOM 1534 O O . VAL B 1 66 ? 17.340 41.636 18.227 1.00 59.61 144 VAL B O 1
ATOM 1538 N N . SER B 1 67 ? 15.390 40.810 17.456 1.00 52.72 145 SER B N 1
ATOM 1539 C CA . SER B 1 67 ? 15.973 40.106 16.315 1.00 51.30 145 SER B CA 1
ATOM 1540 C C . SER B 1 67 ? 15.594 40.864 15.060 1.00 50.06 145 SER B C 1
ATOM 1541 O O . SER B 1 67 ? 14.471 41.338 14.957 1.00 50.39 145 SER B O 1
ATOM 1544 N N . VAL B 1 68 ? 16.527 40.989 14.117 1.00 46.48 146 VAL B N 1
ATOM 1545 C CA . VAL B 1 68 ? 16.331 41.834 12.934 1.00 40.03 146 VAL B CA 1
ATOM 1546 C C . VAL B 1 68 ? 16.608 41.099 11.622 1.00 41.27 146 VAL B C 1
ATOM 1547 O O . VAL B 1 68 ? 17.707 40.577 11.403 1.00 44.44 146 VAL B O 1
ATOM 1551 N N . LEU B 1 69 ? 15.598 41.043 10.761 1.00 39.39 147 LEU B N 1
ATOM 1552 C CA . LEU B 1 69 ? 15.810 40.729 9.359 1.00 46.36 147 LEU B CA 1
ATOM 1553 C C . LEU B 1 69 ? 15.821 42.036 8.595 1.00 46.70 147 LEU B C 1
ATOM 1554 O O . LEU B 1 69 ? 14.780 42.686 8.471 1.00 51.02 147 LEU B O 1
ATOM 1559 N N . PRO B 1 70 ? 17.000 42.440 8.098 1.00 48.59 148 PRO B N 1
ATOM 1560 C CA . PRO B 1 70 ? 17.091 43.661 7.306 1.00 45.25 148 PRO B CA 1
ATOM 1561 C C . PRO B 1 70 ? 16.443 43.484 5.937 1.00 41.97 148 PRO B C 1
ATOM 1562 O O . PRO B 1 70 ? 16.341 42.363 5.447 1.00 46.00 148 PRO B O 1
ATOM 1566 N N . LYS B 1 71 ? 15.996 44.583 5.338 1.00 46.47 149 LYS B N 1
ATOM 1567 C CA . LYS B 1 71 ? 15.559 44.582 3.943 1.00 47.77 149 LYS B CA 1
ATOM 1568 C C . LYS B 1 71 ? 16.701 44.110 3.053 1.00 48.17 149 LYS B C 1
ATOM 1569 O O . LYS B 1 71 ? 17.870 44.347 3.359 1.00 50.20 149 LYS B O 1
ATOM 1575 N N . SER B 1 72 ? 16.348 43.435 1.964 1.00 51.64 150 SER B N 1
ATOM 1576 C CA . SER B 1 72 ? 17.306 42.796 1.064 1.00 47.35 150 SER B CA 1
ATOM 1577 C C . SER B 1 72 ? 18.552 43.650 0.782 1.00 46.69 150 SER B C 1
ATOM 1578 O O . SER B 1 72 ? 19.674 43.177 0.950 1.00 47.26 150 SER B O 1
ATOM 1581 N N . ASP B 1 73 ? 18.341 44.912 0.412 1.00 37.33 151 ASP B N 1
ATOM 1582 C CA . ASP B 1 73 ? 19.425 45.844 0.071 1.00 45.85 151 ASP B CA 1
ATOM 1583 C C . ASP B 1 73 ? 20.406 46.167 1.205 1.00 47.38 151 ASP B C 1
ATOM 1584 O O . ASP B 1 73 ? 21.547 46.547 0.944 1.00 45.93 151 ASP B O 1
ATOM 1589 N N . PHE B 1 74 ? 19.965 46.032 2.452 1.00 42.87 152 PHE B N 1
ATOM 1590 C CA . PHE B 1 74 ? 20.809 46.386 3.590 1.00 38.93 152 PHE B CA 1
ATOM 1591 C C . PHE B 1 74 ? 21.389 45.173 4.290 1.00 38.39 152 PHE B C 1
ATOM 1592 O O . PHE B 1 74 ? 22.147 45.307 5.238 1.00 43.55 152 PHE B O 1
ATOM 1600 N N . ASP B 1 75 ? 21.038 43.987 3.814 1.00 40.92 153 ASP B N 1
ATOM 1601 C CA . ASP B 1 75 ? 21.556 42.773 4.402 1.00 46.81 153 ASP B CA 1
ATOM 1602 C C . ASP B 1 75 ? 22.872 42.396 3.742 1.00 43.12 153 ASP B C 1
ATOM 1603 O O . ASP B 1 75 ? 23.166 42.837 2.641 1.00 48.07 153 ASP B O 1
ATOM 1608 N N . LYS B 1 76 ? 23.652 41.575 4.437 1.00 46.05 154 LYS B N 1
ATOM 1609 C CA . LYS B 1 76 ? 24.948 41.106 3.971 1.00 46.42 154 LYS B CA 1
ATOM 1610 C C . LYS B 1 76 ? 24.749 39.916 3.035 1.00 42.89 154 LYS B C 1
ATOM 1611 O O . LYS B 1 76 ? 23.879 39.085 3.288 1.00 43.07 154 LYS B O 1
ATOM 1617 N N . PRO B 1 77 ? 25.529 39.842 1.938 1.00 44.03 155 PRO B N 1
ATOM 1618 C CA . PRO B 1 77 ? 25.400 38.740 0.977 1.00 43.45 155 PRO B CA 1
ATOM 1619 C C . PRO B 1 77 ? 25.807 37.405 1.559 1.00 40.34 155 PRO B C 1
ATOM 1620 O O . PRO B 1 77 ? 26.766 37.330 2.324 1.00 40.55 155 PRO B O 1
ATOM 1624 N N . THR B 1 78 ? 25.075 36.361 1.192 1.00 42.25 156 THR B N 1
ATOM 1625 C CA . THR B 1 78 ? 25.437 35.000 1.571 1.00 37.93 156 THR B CA 1
ATOM 1626 C C . THR B 1 78 ? 26.319 34.405 0.484 1.00 38.80 156 THR B C 1
ATOM 1627 O O . THR B 1 78 ? 26.545 35.037 -0.550 1.00 39.99 156 THR B O 1
ATOM 1631 N N . ASN B 1 79 ? 26.810 33.192 0.729 1.00 39.99 157 ASN B N 1
ATOM 1632 C CA . ASN B 1 79 ? 27.577 32.424 -0.245 1.00 43.05 157 ASN B CA 1
ATOM 1633 C C . ASN B 1 79 ? 26.758 32.085 -1.487 1.00 46.96 157 ASN B C 1
ATOM 1634 O O . ASN B 1 79 ? 27.302 31.994 -2.584 1.00 52.02 157 ASN B O 1
ATOM 1639 N N . LYS B 1 80 ? 25.459 31.857 -1.297 1.00 49.03 158 LYS B N 1
ATOM 1640 C CA . LYS B 1 80 ? 24.574 31.514 -2.401 1.00 54.83 158 LYS B CA 1
ATOM 1641 C C . LYS B 1 80 ? 24.397 32.723 -3.309 1.00 55.16 158 LYS B C 1
ATOM 1642 O O . LYS B 1 80 ? 24.511 32.591 -4.521 1.00 53.27 158 LYS B O 1
ATOM 1648 N N . ASP B 1 81 ? 24.154 33.893 -2.707 1.00 55.80 159 ASP B N 1
ATOM 1649 C CA . ASP B 1 81 ? 24.092 35.177 -3.421 1.00 54.65 159 ASP B CA 1
ATOM 1650 C C . ASP B 1 81 ? 25.351 35.437 -4.257 1.00 59.34 159 ASP B C 1
ATOM 1651 O O . ASP B 1 81 ? 25.288 36.040 -5.333 1.00 55.00 159 ASP B O 1
ATOM 1656 N N . MET B 1 82 ? 26.490 34.972 -3.748 1.00 52.77 160 MET B N 1
ATOM 1657 C CA . MET B 1 82 ? 27.773 35.235 -4.373 1.00 53.36 160 MET B CA 1
ATOM 1658 C C . MET B 1 82 ? 28.250 34.076 -5.224 1.00 54.53 160 MET B C 1
ATOM 1659 O O . MET B 1 82 ? 29.358 34.109 -5.763 1.00 56.11 160 MET B O 1
ATOM 1664 N N . GLN B 1 83 ? 27.393 33.059 -5.332 1.00 60.07 161 GLN B N 1
ATOM 1665 C CA . GLN B 1 83 ? 27.630 31.855 -6.146 1.00 64.03 161 GLN B CA 1
ATOM 1666 C C . GLN B 1 83 ? 28.938 31.145 -5.811 1.00 61.88 161 GLN B C 1
ATOM 1667 O O . GLN B 1 83 ? 29.582 30.549 -6.673 1.00 70.88 161 GLN B O 1
ATOM 1673 N N . ILE B 1 84 ? 29.323 31.239 -4.543 1.00 64.24 162 ILE B N 1
ATOM 1674 C CA . ILE B 1 84 ? 30.383 30.423 -3.979 1.00 62.34 162 ILE B CA 1
ATOM 1675 C C . ILE B 1 84 ? 29.782 29.036 -3.799 1.00 66.67 162 ILE B C 1
ATOM 1676 O O . ILE B 1 84 ? 28.690 28.903 -3.240 1.00 70.82 162 ILE B O 1
ATOM 1681 N N . PRO B 1 85 ? 30.458 28.005 -4.332 1.00 71.44 163 PRO B N 1
ATOM 1682 C CA . PRO B 1 85 ? 29.949 26.636 -4.252 1.00 73.55 163 PRO B CA 1
ATOM 1683 C C . PRO B 1 85 ? 29.926 26.124 -2.814 1.00 72.73 163 PRO B C 1
ATOM 1684 O O . PRO B 1 85 ? 30.748 26.555 -1.997 1.00 72.61 163 PRO B O 1
ATOM 1688 N N . SER B 1 86 ? 28.983 25.227 -2.525 1.00 66.25 164 SER B N 1
ATOM 1689 C CA . SER B 1 86 ? 28.836 24.616 -1.204 1.00 63.86 164 SER B CA 1
ATOM 1690 C C . SER B 1 86 ? 30.108 23.941 -0.698 1.00 66.46 164 SER B C 1
ATOM 1691 O O . SER B 1 86 ? 30.480 22.861 -1.156 1.00 74.68 164 SER B O 1
ATOM 1694 N N . LYS B 1 87 ? 30.769 24.610 0.240 1.00 67.12 165 LYS B N 1
ATOM 1695 C CA . LYS B 1 87 ? 31.917 24.071 0.951 1.00 73.01 165 LYS B CA 1
ATOM 1696 C C . LYS B 1 87 ? 31.394 23.237 2.129 1.00 74.85 165 LYS B C 1
ATOM 1697 O O . LYS B 1 87 ? 30.214 23.332 2.486 1.00 76.09 165 LYS B O 1
ATOM 1703 N N . SER B 1 88 ? 32.246 22.409 2.725 1.00 72.76 166 SER B N 1
ATOM 1704 C CA . SER B 1 88 ? 31.802 21.576 3.842 1.00 67.91 166 SER B CA 1
ATOM 1705 C C . SER B 1 88 ? 31.912 22.291 5.166 1.00 63.45 166 SER B C 1
ATOM 1706 O O . SER B 1 88 ? 32.857 23.043 5.414 1.00 69.88 166 SER B O 1
ATOM 1709 N N . VAL B 1 89 ? 30.920 22.055 6.012 1.00 57.66 167 VAL B N 1
ATOM 1710 C CA . VAL B 1 89 ? 30.850 22.693 7.312 1.00 53.16 167 VAL B CA 1
ATOM 1711 C C . VAL B 1 89 ? 31.021 21.613 8.373 1.00 48.57 167 VAL B C 1
ATOM 1712 O O . VAL B 1 89 ? 30.311 20.605 8.355 1.00 50.72 167 VAL B O 1
ATOM 1716 N N . SER B 1 90 ? 31.978 21.815 9.277 1.00 54.58 168 SER B N 1
ATOM 1717 C CA . SER B 1 90 ? 32.233 20.858 10.365 1.00 62.32 168 SER B CA 1
ATOM 1718 C C . SER B 1 90 ? 32.836 21.494 11.619 1.00 59.32 168 SER B C 1
ATOM 1719 O O . SER B 1 90 ? 33.328 22.626 11.590 1.00 59.81 168 SER B O 1
ATOM 1722 N N . LEU B 1 91 ? 32.784 20.745 12.717 1.00 56.60 169 LEU B N 1
ATOM 1723 C CA . LEU B 1 91 ? 33.373 21.154 13.983 1.00 56.58 169 LEU B CA 1
ATOM 1724 C C . LEU B 1 91 ? 34.731 20.498 14.198 1.00 52.82 169 LEU B C 1
ATOM 1725 O O . LEU B 1 91 ? 34.940 19.364 13.767 1.00 62.61 169 LEU B O 1
ATOM 1730 N N . PRO B 1 92 ? 35.667 21.210 14.854 1.00 52.34 170 PRO B N 1
ATOM 1731 C CA . PRO B 1 92 ? 36.906 20.571 15.279 1.00 51.26 170 PRO B CA 1
ATOM 1732 C C . PRO B 1 92 ? 36.679 19.653 16.480 1.00 56.10 170 PRO B C 1
ATOM 1733 O O . PRO B 1 92 ? 35.653 19.754 17.162 1.00 58.08 170 PRO B O 1
ATOM 1737 N N . ILE B 1 93 ? 37.625 18.747 16.709 1.00 55.89 171 ILE B N 1
ATOM 1738 C CA . ILE B 1 93 ? 37.554 17.785 17.805 1.00 59.82 171 ILE B CA 1
ATOM 1739 C C . ILE B 1 93 ? 38.913 17.770 18.501 1.00 62.91 171 ILE B C 1
ATOM 1740 O O . ILE B 1 93 ? 39.945 17.574 17.853 1.00 60.76 171 ILE B O 1
ATOM 1745 N N . THR B 1 94 ? 38.916 18.003 19.813 1.00 64.46 172 THR B N 1
ATOM 1746 C CA . THR B 1 94 ? 40.170 18.036 20.570 1.00 65.22 172 THR B CA 1
ATOM 1747 C C . THR B 1 94 ? 40.629 16.605 20.859 1.00 62.65 172 THR B C 1
ATOM 1748 O O . THR B 1 94 ? 39.835 15.774 21.292 1.00 57.46 172 THR B O 1
ATOM 1752 N N . LEU B 1 95 ? 41.901 16.313 20.596 1.00 59.45 173 LEU B N 1
ATOM 1753 C CA . LEU B 1 95 ? 42.418 14.955 20.799 1.00 67.03 173 LEU B CA 1
ATOM 1754 C C . LEU B 1 95 ? 43.306 14.825 22.039 1.00 70.05 173 LEU B C 1
ATOM 1755 O O . LEU B 1 95 ? 43.176 13.859 22.786 1.00 67.68 173 LEU B O 1
ATOM 1760 N N . ILE B 1 96 ? 44.215 15.781 22.237 1.00 74.38 174 ILE B N 1
ATOM 1761 C CA . ILE B 1 96 ? 45.030 15.847 23.454 1.00 76.58 174 ILE B CA 1
ATOM 1762 C C . ILE B 1 96 ? 44.732 17.152 24.201 1.00 81.60 174 ILE B C 1
ATOM 1763 O O . ILE B 1 96 ? 44.726 18.236 23.607 1.00 76.76 174 ILE B O 1
ATOM 1768 N N . ILE B 1 97 ? 44.461 17.021 25.499 1.00 89.63 175 ILE B N 1
ATOM 1769 C CA . ILE B 1 97 ? 44.282 18.157 26.403 1.00 94.04 175 ILE B CA 1
ATOM 1770 C C . ILE B 1 97 ? 44.979 17.887 27.752 1.00 100.26 175 ILE B C 1
ATOM 1771 O O . ILE B 1 97 ? 44.710 16.874 28.414 1.00 99.52 175 ILE B O 1
ATOM 1776 N N . ASP B 1 98 ? 45.894 18.792 28.116 1.00 105.28 176 ASP B N 1
ATOM 1777 C CA . ASP B 1 98 ? 46.716 18.724 29.346 1.00 106.46 176 ASP B CA 1
ATOM 1778 C C . ASP B 1 98 ? 47.599 17.468 29.482 1.00 106.20 176 ASP B C 1
ATOM 1779 O O . ASP B 1 98 ? 47.816 16.969 30.589 1.00 103.29 176 ASP B O 1
ATOM 1784 N N . GLY B 1 99 ? 48.105 16.968 28.353 1.00 106.84 177 GLY B N 1
ATOM 1785 C CA . GLY B 1 99 ? 48.968 15.780 28.337 1.00 105.85 177 GLY B CA 1
ATOM 1786 C C . GLY B 1 99 ? 48.253 14.453 28.114 1.00 105.15 177 GLY B C 1
ATOM 1787 O O . GLY B 1 99 ? 48.860 13.486 27.644 1.00 102.97 177 GLY B O 1
ATOM 1788 N N . GLU B 1 100 ? 46.962 14.411 28.446 1.00 105.84 178 GLU B N 1
ATOM 1789 C CA . GLU B 1 100 ? 46.152 13.193 28.362 1.00 105.21 178 GLU B CA 1
ATOM 1790 C C . GLU B 1 100 ? 45.296 13.162 27.096 1.00 106.07 178 GLU B C 1
ATOM 1791 O O . GLU B 1 100 ? 44.569 14.118 26.806 1.00 110.00 178 GLU B O 1
ATOM 1797 N N . ILE B 1 101 ? 45.382 12.057 26.357 1.00 102.18 179 ILE B N 1
ATOM 1798 C CA . ILE B 1 101 ? 44.605 11.858 25.129 1.00 96.76 179 ILE B CA 1
ATOM 1799 C C . ILE B 1 101 ? 43.148 11.542 25.470 1.00 97.77 179 ILE B C 1
ATOM 1800 O O . ILE B 1 101 ? 42.881 10.685 26.314 1.00 102.42 179 ILE B O 1
ATOM 1805 N N . VAL B 1 102 ? 42.217 12.244 24.818 1.00 97.92 180 VAL B N 1
ATOM 1806 C CA . VAL B 1 102 ? 40.778 12.034 25.023 1.00 92.04 180 VAL B CA 1
ATOM 1807 C C . VAL B 1 102 ? 40.332 10.743 24.339 1.00 93.47 180 VAL B C 1
ATOM 1808 O O . VAL B 1 102 ? 40.575 10.551 23.144 1.00 92.56 180 VAL B O 1
ATOM 1812 N N . ARG B 1 103 ? 39.676 9.883 25.121 1.00 98.81 181 ARG B N 1
ATOM 1813 C CA A ARG B 1 103 ? 39.270 8.554 24.662 0.50 100.20 181 ARG B CA 1
ATOM 1814 C CA B ARG B 1 103 ? 39.238 8.551 24.687 0.50 99.53 181 ARG B CA 1
ATOM 1815 C C . ARG B 1 103 ? 38.212 8.589 23.555 1.00 99.72 181 ARG B C 1
ATOM 1816 O O . ARG B 1 103 ? 38.473 8.110 22.452 1.00 99.85 181 ARG B O 1
ATOM 1831 N N . ASP B 1 104 ? 37.043 9.166 23.847 1.00 101.35 182 ASP B N 1
ATOM 1832 C CA . ASP B 1 104 ? 35.901 9.225 22.915 1.00 103.48 182 ASP B CA 1
ATOM 1833 C C . ASP B 1 104 ? 36.187 9.963 21.607 1.00 101.77 182 ASP B C 1
ATOM 1834 O O . ASP B 1 104 ? 35.612 9.644 20.561 1.00 98.73 182 ASP B O 1
ATOM 1839 N N . ASN B 1 105 ? 37.080 10.946 21.691 1.00 99.33 183 ASN B N 1
ATOM 1840 C CA . ASN B 1 105 ? 37.387 11.859 20.598 1.00 94.51 183 ASN B CA 1
ATOM 1841 C C . ASN B 1 105 ? 38.172 11.258 19.432 1.00 96.34 183 ASN B C 1
ATOM 1842 O O . ASN B 1 105 ? 38.123 11.782 18.319 1.00 95.54 183 ASN B O 1
ATOM 1847 N N . LEU B 1 106 ? 38.901 10.175 19.694 1.00 99.20 184 LEU B N 1
ATOM 1848 C CA . LEU B 1 106 ? 39.617 9.451 18.644 1.00 98.27 184 LEU B CA 1
ATOM 1849 C C . LEU B 1 106 ? 38.649 8.656 17.770 1.00 95.29 184 LEU B C 1
ATOM 1850 O O . LEU B 1 106 ? 38.802 8.614 16.549 1.00 93.90 184 LEU B O 1
ATOM 1855 N N . LYS B 1 107 ? 37.652 8.042 18.406 1.00 95.00 185 LYS B N 1
ATOM 1856 C CA . LYS B 1 107 ? 36.638 7.258 17.707 1.00 98.90 185 LYS B CA 1
ATOM 1857 C C . LYS B 1 107 ? 35.728 8.144 16.860 1.00 97.76 185 LYS B C 1
ATOM 1858 O O . LYS B 1 107 ? 35.349 7.758 15.754 1.00 101.91 185 LYS B O 1
ATOM 1864 N N . GLU B 1 108 ? 35.389 9.328 17.377 1.00 95.65 186 GLU B N 1
ATOM 1865 C CA . GLU B 1 108 ? 34.503 10.259 16.669 1.00 94.01 186 GLU B CA 1
ATOM 1866 C C . GLU B 1 108 ? 35.193 10.847 15.438 1.00 86.88 186 GLU B C 1
ATOM 1867 O O . GLU B 1 108 ? 34.554 11.071 14.408 1.00 83.87 186 GLU B O 1
ATOM 1873 N N . ALA B 1 109 ? 36.503 11.062 15.550 1.00 78.71 187 ALA B N 1
ATOM 1874 C CA . ALA B 1 109 ? 37.314 11.615 14.464 1.00 74.12 187 ALA B CA 1
ATOM 1875 C C . ALA B 1 109 ? 37.743 10.576 13.417 1.00 76.51 187 ALA B C 1
ATOM 1876 O O . ALA B 1 109 ? 38.316 10.927 12.382 1.00 73.65 187 ALA B O 1
ATOM 1878 N N . GLY B 1 110 ? 37.468 9.304 13.693 1.00 79.69 188 GLY B N 1
ATOM 1879 C CA . GLY B 1 110 ? 37.824 8.214 12.787 1.00 80.29 188 GLY B CA 1
ATOM 1880 C C . GLY B 1 110 ? 39.316 7.938 12.705 1.00 83.73 188 GLY B C 1
ATOM 1881 O O . GLY B 1 110 ? 39.822 7.571 11.643 1.00 85.40 188 GLY B O 1
ATOM 1882 N N . VAL B 1 111 ? 40.025 8.140 13.816 1.00 80.45 189 VAL B N 1
ATOM 1883 C CA . VAL B 1 111 ? 41.457 7.828 13.910 1.00 75.32 189 VAL B CA 1
ATOM 1884 C C . VAL B 1 111 ? 41.744 6.982 15.152 1.00 77.43 189 VAL B C 1
ATOM 1885 O O . VAL B 1 111 ? 40.817 6.511 15.820 1.00 78.05 189 VAL B O 1
ATOM 1889 N N . ASP B 1 112 ? 43.025 6.779 15.446 1.00 79.01 190 ASP B N 1
ATOM 1890 C CA . ASP B 1 112 ? 43.448 6.068 16.654 1.00 88.51 190 ASP B CA 1
ATOM 1891 C C . ASP B 1 112 ? 44.827 6.540 17.101 1.00 89.51 190 ASP B C 1
ATOM 1892 O O . ASP B 1 112 ? 45.448 7.366 16.428 1.00 84.54 190 ASP B O 1
ATOM 1897 N N . GLU B 1 113 ? 45.305 6.000 18.224 1.00 95.97 191 GLU B N 1
ATOM 1898 C CA . GLU B 1 113 ? 46.628 6.342 18.763 1.00 102.06 191 GLU B CA 1
ATOM 1899 C C . GLU B 1 113 ? 47.764 5.894 17.830 1.00 101.63 191 GLU B C 1
ATOM 1900 O O . GLU B 1 113 ? 48.888 6.400 17.917 1.00 98.12 191 GLU B O 1
ATOM 1906 N N . GLN B 1 114 ? 47.446 4.949 16.942 1.00 106.39 192 GLN B N 1
ATOM 1907 C CA . GLN B 1 114 ? 48.316 4.547 15.835 1.00 108.76 192 GLN B CA 1
ATOM 1908 C C . GLN B 1 114 ? 48.549 5.720 14.884 1.00 106.50 192 GLN B C 1
ATOM 1909 O O . GLN B 1 114 ? 49.693 6.025 14.536 1.00 106.43 192 GLN B O 1
ATOM 1915 N N . TRP B 1 115 ? 47.455 6.370 14.477 1.00 103.46 193 TRP B N 1
ATOM 1916 C CA . TRP B 1 115 ? 47.499 7.543 13.598 1.00 97.02 193 TRP B CA 1
ATOM 1917 C C . TRP B 1 115 ? 48.109 8.748 14.313 1.00 95.08 193 TRP B C 1
ATOM 1918 O O . TRP B 1 115 ? 48.833 9.541 13.705 1.00 90.58 193 TRP B O 1
ATOM 1929 N N . LEU B 1 116 ? 47.809 8.864 15.604 1.00 92.29 194 LEU B N 1
ATOM 1930 C CA . LEU B 1 116 ? 48.256 9.975 16.433 1.00 92.39 194 LEU B CA 1
ATOM 1931 C C . LEU B 1 116 ? 49.780 10.025 16.563 1.00 91.61 194 LEU B C 1
ATOM 1932 O O . LEU B 1 116 ? 50.387 11.069 16.324 1.00 88.46 194 LEU B O 1
ATOM 1937 N N . LYS B 1 117 ? 50.389 8.889 16.907 1.00 93.16 195 LYS B N 1
ATOM 1938 C CA . LYS B 1 117 ? 51.837 8.817 17.135 1.00 98.47 195 LYS B CA 1
ATOM 1939 C C . LYS B 1 117 ? 52.678 8.932 15.858 1.00 96.97 195 LYS B C 1
ATOM 1940 O O . LYS B 1 117 ? 53.840 9.340 15.909 1.00 99.01 195 LYS B O 1
ATOM 1946 N N . GLN B 1 118 ? 52.085 8.585 14.719 1.00 96.86 196 GLN B N 1
ATOM 1947 C CA . GLN B 1 118 ? 52.710 8.833 13.421 1.00 98.47 196 GLN B CA 1
ATOM 1948 C C . GLN B 1 118 ? 52.659 10.315 13.054 1.00 96.30 196 GLN B C 1
ATOM 1949 O O . GLN B 1 118 ? 53.543 10.814 12.354 1.00 96.07 196 GLN B O 1
ATOM 1955 N N . GLU B 1 119 ? 51.626 11.010 13.530 1.00 96.37 197 GLU B N 1
ATOM 1956 C CA . GLU B 1 119 ? 51.504 12.456 13.332 1.00 97.97 197 GLU B CA 1
ATOM 1957 C C . GLU B 1 119 ? 52.448 13.232 14.246 1.00 99.81 197 GLU B C 1
ATOM 1958 O O . GLU B 1 119 ? 52.883 14.335 13.901 1.00 101.12 197 GLU B O 1
ATOM 1964 N N . MET B 1 120 ? 52.746 12.654 15.409 1.00 99.55 198 MET B N 1
ATOM 1965 C CA . MET B 1 120 ? 53.709 13.220 16.353 1.00 100.89 198 MET B CA 1
ATOM 1966 C C . MET B 1 120 ? 55.108 13.284 15.740 1.00 102.88 198 MET B C 1
ATOM 1967 O O . MET B 1 120 ? 55.814 14.283 15.888 1.00 105.13 198 MET B O 1
ATOM 1972 N N . LYS B 1 121 ? 55.486 12.219 15.034 1.00 103.77 199 LYS B N 1
ATOM 1973 C CA . LYS B 1 121 ? 56.804 12.112 14.407 1.00 107.05 199 LYS B CA 1
ATOM 1974 C C . LYS B 1 121 ? 56.927 12.964 13.142 1.00 109.85 199 LYS B C 1
ATOM 1975 O O . LYS B 1 121 ? 58.034 13.253 12.684 1.00 111.22 199 LYS B O 1
ATOM 1981 N N . LYS B 1 122 ? 55.784 13.359 12.586 1.00 110.83 200 LYS B N 1
ATOM 1982 C CA . LYS B 1 122 ? 55.742 14.279 11.456 1.00 110.98 200 LYS B CA 1
ATOM 1983 C C . LYS B 1 122 ? 56.008 15.709 11.940 1.00 112.95 200 LYS B C 1
ATOM 1984 O O . LYS B 1 122 ? 56.526 16.545 11.193 1.00 111.61 200 LYS B O 1
ATOM 1990 N N . LYS B 1 123 ? 55.655 15.966 13.200 1.00 113.87 201 LYS B N 1
ATOM 1991 C CA . LYS B 1 123 ? 55.797 17.284 13.818 1.00 115.10 201 LYS B CA 1
ATOM 1992 C C . LYS B 1 123 ? 56.931 17.327 14.853 1.00 114.35 201 LYS B C 1
ATOM 1993 O O . LYS B 1 123 ? 57.021 18.271 15.645 1.00 117.15 201 LYS B O 1
ATOM 1999 N N . ASN B 1 124 ? 57.773 16.290 14.836 1.00 111.50 202 ASN B N 1
ATOM 2000 C CA . ASN B 1 124 ? 59.009 16.193 15.638 1.00 108.12 202 ASN B CA 1
ATOM 2001 C C . ASN B 1 124 ? 58.822 16.137 17.166 1.00 105.96 202 ASN B C 1
ATOM 2002 O O . ASN B 1 124 ? 59.663 16.623 17.926 1.00 105.86 202 ASN B O 1
ATOM 2007 N N . ILE B 1 125 ? 57.720 15.531 17.601 1.00 103.17 203 ILE B N 1
ATOM 2008 C CA . ILE B 1 125 ? 57.426 15.342 19.022 1.00 100.01 203 ILE B CA 1
ATOM 2009 C C . ILE B 1 125 ? 57.496 13.843 19.312 1.00 103.48 203 ILE B C 1
ATOM 2010 O O . ILE B 1 125 ? 56.958 13.044 18.543 1.00 104.22 203 ILE B O 1
ATOM 2015 N N . ASP B 1 126 ? 58.159 13.455 20.400 1.00 107.75 204 ASP B N 1
ATOM 2016 C CA . ASP B 1 126 ? 58.225 12.030 20.745 1.00 116.04 204 ASP B CA 1
ATOM 2017 C C . ASP B 1 126 ? 56.975 11.494 21.465 1.00 118.23 204 ASP B C 1
ATOM 2018 O O . ASP B 1 126 ? 56.157 10.826 20.832 1.00 120.53 204 ASP B O 1
ATOM 2023 N N . LYS B 1 127 ? 56.812 11.788 22.757 1.00 120.56 205 LYS B N 1
ATOM 2024 C CA . LYS B 1 127 ? 55.650 11.266 23.504 1.00 121.77 205 LYS B CA 1
ATOM 2025 C C . LYS B 1 127 ? 54.428 12.201 23.527 1.00 123.50 205 LYS B C 1
ATOM 2026 O O . LYS B 1 127 ? 54.518 13.367 23.125 1.00 123.58 205 LYS B O 1
ATOM 2032 N N . THR B 1 128 ? 53.297 11.670 23.997 1.00 123.54 206 THR B N 1
ATOM 2033 C CA . THR B 1 128 ? 52.002 12.370 23.970 1.00 122.08 206 THR B CA 1
ATOM 2034 C C . THR B 1 128 ? 51.784 13.330 25.146 1.00 121.02 206 THR B C 1
ATOM 2035 O O . THR B 1 128 ? 50.829 14.115 25.151 1.00 122.26 206 THR B O 1
ATOM 2039 N N . GLU B 1 129 ? 52.674 13.261 26.133 1.00 119.03 207 GLU B N 1
ATOM 2040 C CA . GLU B 1 129 ? 52.576 14.074 27.345 1.00 117.02 207 GLU B CA 1
ATOM 2041 C C . GLU B 1 129 ? 53.275 15.424 27.176 1.00 115.33 207 GLU B C 1
ATOM 2042 O O . GLU B 1 129 ? 53.098 16.330 27.995 1.00 115.93 207 GLU B O 1
ATOM 2048 N N . ASP B 1 130 ? 54.055 15.549 26.100 1.00 114.55 208 ASP B N 1
ATOM 2049 C CA . ASP B 1 130 ? 54.703 16.810 25.711 1.00 114.14 208 ASP B CA 1
ATOM 2050 C C . ASP B 1 130 ? 53.706 17.812 25.122 1.00 111.35 208 ASP B C 1
ATOM 2051 O O . ASP B 1 130 ? 54.035 18.986 24.933 1.00 109.16 208 ASP B O 1
ATOM 2056 N N . VAL B 1 131 ? 52.495 17.338 24.834 1.00 107.86 209 VAL B N 1
ATOM 2057 C CA . VAL B 1 131 ? 51.476 18.126 24.148 1.00 104.99 209 VAL B CA 1
ATOM 2058 C C . VAL B 1 131 ? 50.396 18.646 25.108 1.00 101.95 209 VAL B C 1
ATOM 2059 O O . VAL B 1 131 ? 49.649 17.871 25.723 1.00 95.94 209 VAL B O 1
ATOM 2063 N N . LEU B 1 132 ? 50.334 19.971 25.220 1.00 98.28 210 LEU B N 1
ATOM 2064 C CA . LEU B 1 132 ? 49.340 20.657 26.040 1.00 97.14 210 LEU B CA 1
ATOM 2065 C C . LEU B 1 132 ? 47.967 20.619 25.373 1.00 92.95 210 LEU B C 1
ATOM 2066 O O . LEU B 1 132 ? 46.963 20.287 26.014 1.00 90.81 210 LEU B O 1
ATOM 2071 N N . PHE B 1 133 ? 47.936 20.955 24.085 1.00 88.43 211 PHE B N 1
ATOM 2072 C CA . PHE B 1 133 ? 46.693 20.980 23.314 1.00 79.45 211 PHE B CA 1
ATOM 2073 C C . PHE B 1 133 ? 46.881 20.419 21.902 1.00 75.31 211 PHE B C 1
ATOM 2074 O O . PHE B 1 133 ? 47.856 20.750 21.214 1.00 68.64 211 PHE B O 1
ATOM 2082 N N . ALA B 1 134 ? 45.950 19.563 21.484 1.00 70.06 212 ALA B N 1
ATOM 2083 C CA . ALA B 1 134 ? 45.937 19.062 20.112 1.00 70.46 212 ALA B CA 1
ATOM 2084 C C . ALA B 1 134 ? 44.524 18.877 19.582 1.00 68.55 212 ALA B C 1
ATOM 2085 O O . ALA B 1 134 ? 43.706 18.189 20.209 1.00 65.66 212 ALA B O 1
ATOM 2087 N N . GLU B 1 135 ? 44.239 19.485 18.429 1.00 61.16 213 GLU B N 1
ATOM 2088 C CA . GLU B 1 135 ? 42.921 19.326 17.805 1.00 64.09 213 GLU B CA 1
ATOM 2089 C C . GLU B 1 135 ? 42.948 18.856 16.349 1.00 59.88 213 GLU B C 1
ATOM 2090 O O . GLU B 1 135 ? 43.827 19.220 15.557 1.00 57.00 213 GLU B O 1
ATOM 2096 N N . TRP B 1 136 ? 41.968 18.021 16.036 1.00 51.85 214 TRP B N 1
ATOM 2097 C CA . TRP B 1 136 ? 41.773 17.470 14.714 1.00 59.91 214 TRP B CA 1
ATOM 2098 C C . TRP B 1 136 ? 40.735 18.319 14.005 1.00 66.73 214 TRP B C 1
ATOM 2099 O O . TRP B 1 136 ? 39.613 18.475 14.494 1.00 58.82 214 TRP B O 1
ATOM 2110 N N . HIS B 1 137 ? 41.119 18.897 12.872 1.00 73.17 215 HIS B N 1
ATOM 2111 C CA . HIS B 1 137 ? 40.154 19.563 12.014 1.00 78.06 215 HIS B CA 1
ATOM 2112 C C . HIS B 1 137 ? 40.027 18.808 10.699 1.00 84.71 215 HIS B C 1
ATOM 2113 O O . HIS B 1 137 ? 41.027 18.412 10.090 1.00 85.97 215 HIS B O 1
ATOM 2120 N N . LYS B 1 138 ? 38.777 18.626 10.285 1.00 87.48 216 LYS B N 1
ATOM 2121 C CA . LYS B 1 138 ? 38.391 17.808 9.139 1.00 90.16 216 LYS B CA 1
ATOM 2122 C C . LYS B 1 138 ? 39.060 18.235 7.818 1.00 90.48 216 LYS B C 1
ATOM 2123 O O . LYS B 1 138 ? 39.403 17.387 6.990 1.00 90.84 216 LYS B O 1
ATOM 2129 N N . ASN B 1 139 ? 39.279 19.538 7.645 1.00 88.61 217 ASN B N 1
ATOM 2130 C CA . ASN B 1 139 ? 39.898 20.047 6.421 1.00 92.97 217 ASN B CA 1
ATOM 2131 C C . ASN B 1 139 ? 41.218 20.803 6.631 1.00 88.88 217 ASN B C 1
ATOM 2132 O O . ASN B 1 139 ? 41.549 21.719 5.872 1.00 86.58 217 ASN B O 1
ATOM 2137 N N . LYS B 1 140 ? 41.967 20.405 7.658 1.00 89.04 218 LYS B N 1
ATOM 2138 C CA . LYS B 1 140 ? 43.238 21.042 8.025 1.00 82.88 218 LYS B CA 1
ATOM 2139 C C . LYS B 1 140 ? 44.210 19.995 8.582 1.00 75.50 218 LYS B C 1
ATOM 2140 O O . LYS B 1 140 ? 43.764 18.951 9.075 1.00 75.04 218 LYS B O 1
ATOM 2146 N N . PRO B 1 141 ? 45.538 20.253 8.492 1.00 64.66 219 PRO B N 1
ATOM 2147 C CA . PRO B 1 141 ? 46.496 19.410 9.223 1.00 64.48 219 PRO B CA 1
ATOM 2148 C C . PRO B 1 141 ? 46.317 19.507 10.738 1.00 65.26 219 PRO B C 1
ATOM 2149 O O . PRO B 1 141 ? 45.837 20.530 11.233 1.00 73.82 219 PRO B O 1
ATOM 2153 N N . LEU B 1 142 ? 46.700 18.448 11.451 1.00 66.61 220 LEU B N 1
ATOM 2154 C CA . LEU B 1 142 ? 46.549 18.356 12.907 1.00 66.30 220 LEU B CA 1
ATOM 2155 C C . LEU B 1 142 ? 47.259 19.488 13.655 1.00 69.68 220 LEU B C 1
ATOM 2156 O O . LEU B 1 142 ? 48.444 19.756 13.435 1.00 69.02 220 LEU B O 1
ATOM 2161 N N . TYR B 1 143 ? 46.507 20.160 14.522 1.00 72.90 221 TYR B N 1
ATOM 2162 C CA . TYR B 1 143 ? 47.037 21.243 15.341 1.00 71.35 221 TYR B CA 1
ATOM 2163 C C . TYR B 1 143 ? 47.617 20.665 16.609 1.00 70.49 221 TYR B C 1
ATOM 2164 O O . TYR B 1 143 ? 46.989 19.837 17.262 1.00 68.66 221 TYR B O 1
ATOM 2173 N N . THR B 1 144 ? 48.818 21.107 16.955 1.00 73.80 222 THR B N 1
ATOM 2174 C CA . THR B 1 144 ? 49.479 20.609 18.150 1.00 79.88 222 THR B CA 1
ATOM 2175 C C . THR B 1 144 ? 50.310 21.698 18.847 1.00 82.99 222 THR B C 1
ATOM 2176 O O . THR B 1 144 ? 51.164 22.353 18.230 1.00 86.93 222 THR B O 1
ATOM 2180 N N . VAL B 1 145 ? 49.998 21.928 20.122 1.00 81.11 223 VAL B N 1
ATOM 2181 C CA . VAL B 1 145 ? 50.715 22.907 20.943 1.00 86.93 223 VAL B CA 1
ATOM 2182 C C . VAL B 1 145 ? 51.482 22.201 22.069 1.00 84.16 223 VAL B C 1
ATOM 2183 O O . VAL B 1 145 ? 50.882 21.662 23.010 1.00 79.25 223 VAL B O 1
ATOM 2187 N N . THR B 1 146 ? 52.810 22.194 21.940 1.00 85.00 224 THR B N 1
ATOM 2188 C CA . THR B 1 146 ? 53.696 21.598 22.942 1.00 89.21 224 THR B CA 1
ATOM 2189 C C . THR B 1 146 ? 53.978 22.576 24.077 1.00 90.69 224 THR B C 1
ATOM 2190 O O . THR B 1 146 ? 53.835 23.791 23.916 1.00 91.13 224 THR B O 1
ATOM 2194 N N . TYR B 1 147 ? 54.395 22.036 25.218 1.00 93.33 225 TYR B N 1
ATOM 2195 C CA . TYR B 1 147 ? 54.750 22.846 26.384 1.00 92.62 225 TYR B CA 1
ATOM 2196 C C . TYR B 1 147 ? 55.950 23.766 26.142 1.00 97.47 225 TYR B C 1
ATOM 2197 O O . TYR B 1 147 ? 56.077 24.799 26.799 1.00 99.68 225 TYR B O 1
ATOM 2206 N N . GLU B 1 148 ? 56.814 23.385 25.207 1.00 101.28 226 GLU B N 1
ATOM 2207 C CA . GLU B 1 148 ? 58.048 24.121 24.959 1.00 107.37 226 GLU B CA 1
ATOM 2208 C C . GLU B 1 148 ? 57.770 25.433 24.232 1.00 109.08 226 GLU B C 1
ATOM 2209 O O . GLU B 1 148 ? 58.449 26.435 24.459 1.00 110.28 226 GLU B O 1
ATOM 2215 N N . GLN B 1 149 ? 56.769 25.420 23.358 1.00 108.77 227 GLN B N 1
ATOM 2216 C CA . GLN B 1 149 ? 56.285 26.642 22.728 1.00 106.54 227 GLN B CA 1
ATOM 2217 C C . GLN B 1 149 ? 55.129 27.249 23.517 1.00 104.59 227 GLN B C 1
ATOM 2218 O O . GLN B 1 149 ? 54.623 28.317 23.172 1.00 107.47 227 GLN B O 1
ATOM 2224 N N . SER B 1 150 ? 54.716 26.560 24.576 1.00 103.98 228 SER B N 1
ATOM 2225 C CA . SER B 1 150 ? 53.921 27.180 25.630 1.00 106.07 228 SER B CA 1
ATOM 2226 C C . SER B 1 150 ? 54.792 28.027 26.552 1.00 110.94 228 SER B C 1
ATOM 2227 O O . SER B 1 150 ? 54.304 28.941 27.216 1.00 115.76 228 SER B O 1
ATOM 2230 N N . ARG B 1 151 ? 56.084 27.717 26.587 1.00 112.60 229 ARG B N 1
ATOM 2231 C CA . ARG B 1 151 ? 57.019 28.426 27.453 1.00 112.07 229 ARG B CA 1
ATOM 2232 C C . ARG B 1 151 ? 57.585 29.661 26.759 1.00 111.07 229 ARG B C 1
ATOM 2233 O O . ARG B 1 151 ? 57.892 30.662 27.407 1.00 115.02 229 ARG B O 1
ATOM 2241 N N . SER B 1 152 ? 57.720 29.582 25.440 1.00 107.88 230 SER B N 1
ATOM 2242 C CA . SER B 1 152 ? 58.162 30.723 24.646 1.00 105.34 230 SER B CA 1
ATOM 2243 C C . SER B 1 152 ? 57.155 31.865 24.713 1.00 103.01 230 SER B C 1
ATOM 2244 O O . SER B 1 152 ? 57.176 32.774 23.883 1.00 100.22 230 SER B O 1
ATOM 2247 N N . PRO C 1 16 ? 29.551 21.196 26.628 1.00 86.17 94 PRO C N 1
ATOM 2248 C CA . PRO C 1 16 ? 29.043 21.825 25.413 1.00 83.91 94 PRO C CA 1
ATOM 2249 C C . PRO C 1 16 ? 28.247 20.849 24.536 1.00 78.27 94 PRO C C 1
ATOM 2250 O O . PRO C 1 16 ? 28.824 20.159 23.693 1.00 79.64 94 PRO C O 1
ATOM 2254 N N . ASN C 1 17 ? 26.931 20.801 24.741 1.00 74.19 95 ASN C N 1
ATOM 2255 C CA . ASN C 1 17 ? 26.053 19.878 24.013 1.00 71.39 95 ASN C CA 1
ATOM 2256 C C . ASN C 1 17 ? 25.618 20.409 22.650 1.00 72.05 95 ASN C C 1
ATOM 2257 O O . ASN C 1 17 ? 25.321 21.596 22.499 1.00 73.76 95 ASN C O 1
ATOM 2262 N N . ILE C 1 18 ? 25.575 19.515 21.666 1.00 65.88 96 ILE C N 1
ATOM 2263 C CA . ILE C 1 18 ? 25.223 19.876 20.298 1.00 57.81 96 ILE C CA 1
ATOM 2264 C C . ILE C 1 18 ? 23.735 19.645 20.053 1.00 57.59 96 ILE C C 1
ATOM 2265 O O . ILE C 1 18 ? 23.270 18.509 19.976 1.00 59.87 96 ILE C O 1
ATOM 2270 N N . VAL C 1 19 ? 23.000 20.742 19.930 1.00 57.87 97 VAL C N 1
ATOM 2271 C CA . VAL C 1 19 ? 21.545 20.712 19.805 1.00 57.93 97 VAL C CA 1
ATOM 2272 C C . VAL C 1 19 ? 21.070 20.539 18.342 1.00 59.58 97 VAL C C 1
ATOM 2273 O O . VAL C 1 19 ? 20.011 19.958 18.087 1.00 59.62 97 VAL C O 1
ATOM 2277 N N . ILE C 1 20 ? 21.859 21.024 17.384 1.00 61.52 98 ILE C N 1
ATOM 2278 C CA . ILE C 1 20 ? 21.638 20.699 15.966 1.00 51.43 98 ILE C CA 1
ATOM 2279 C C . ILE C 1 20 ? 22.926 20.140 15.357 1.00 53.41 98 ILE C C 1
ATOM 2280 O O . ILE C 1 20 ? 23.950 20.823 15.334 1.00 51.86 98 ILE C O 1
ATOM 2285 N N . ARG C 1 21 ? 22.862 18.895 14.884 1.00 54.03 99 ARG C N 1
ATOM 2286 C CA A ARG C 1 21 ? 24.013 18.231 14.267 0.50 57.04 99 ARG C CA 1
ATOM 2287 C CA B ARG C 1 21 ? 24.008 18.226 14.271 0.50 56.08 99 ARG C CA 1
ATOM 2288 C C . ARG C 1 21 ? 23.709 17.916 12.810 1.00 55.46 99 ARG C C 1
ATOM 2289 O O . ARG C 1 21 ? 22.740 17.214 12.509 1.00 56.54 99 ARG C O 1
ATOM 2304 N N . LYS C 1 22 ? 24.543 18.450 11.917 1.00 52.17 100 LYS C N 1
ATOM 2305 C CA . LYS C 1 22 ? 24.415 18.269 10.468 1.00 52.39 100 LYS C CA 1
ATOM 2306 C C . LYS C 1 22 ? 23.023 18.601 9.920 1.00 53.14 100 LYS C C 1
ATOM 2307 O O . LYS C 1 22 ? 22.507 17.901 9.048 1.00 59.60 100 LYS C O 1
ATOM 2313 N N . GLY C 1 23 ? 22.417 19.658 10.451 1.00 55.64 101 GLY C N 1
ATOM 2314 C CA . GLY C 1 23 ? 21.086 20.089 10.023 1.00 53.82 101 GLY C CA 1
ATOM 2315 C C . GLY C 1 23 ? 19.926 19.390 10.709 1.00 58.22 101 GLY C C 1
ATOM 2316 O O . GLY C 1 23 ? 18.765 19.628 10.363 1.00 61.20 101 GLY C O 1
ATOM 2317 N N . GLU C 1 24 ? 20.232 18.537 11.685 1.00 60.97 102 GLU C N 1
ATOM 2318 C CA . GLU C 1 24 ? 19.213 17.711 12.335 1.00 66.86 102 GLU C CA 1
ATOM 2319 C C . GLU C 1 24 ? 18.990 18.124 13.772 1.00 61.25 102 GLU C C 1
ATOM 2320 O O . GLU C 1 24 ? 19.933 18.153 14.560 1.00 63.30 102 GLU C O 1
ATOM 2326 N N . LEU C 1 25 ? 17.740 18.437 14.103 1.00 58.60 103 LEU C N 1
ATOM 2327 C CA . LEU C 1 25 ? 17.345 18.671 15.484 1.00 61.41 103 LEU C CA 1
ATOM 2328 C C . LEU C 1 25 ? 17.609 17.420 16.311 1.00 66.23 103 LEU C C 1
ATOM 2329 O O . LEU C 1 25 ? 17.203 16.318 15.937 1.00 69.37 103 LEU C O 1
ATOM 2334 N N . GLN C 1 26 ? 18.320 17.604 17.418 1.00 68.65 104 GLN C N 1
ATOM 2335 C CA . GLN C 1 26 ? 18.663 16.512 18.320 1.00 69.48 104 GLN C CA 1
ATOM 2336 C C . GLN C 1 26 ? 17.761 16.587 19.552 1.00 69.40 104 GLN C C 1
ATOM 2337 O O . GLN C 1 26 ? 18.094 17.244 20.540 1.00 66.43 104 GLN C O 1
ATOM 2343 N N . TYR C 1 27 ? 16.619 15.906 19.482 1.00 75.44 105 TYR C N 1
ATOM 2344 C CA . TYR C 1 27 ? 15.591 15.994 20.519 1.00 84.58 105 TYR C CA 1
ATOM 2345 C C . TYR C 1 27 ? 15.988 15.419 21.889 1.00 87.92 105 TYR C C 1
ATOM 2346 O O . TYR C 1 27 ? 15.481 15.873 22.920 1.00 90.84 105 TYR C O 1
ATOM 2355 N N . LYS C 1 28 ? 16.889 14.436 21.889 1.00 88.79 106 LYS C N 1
ATOM 2356 C CA . LYS C 1 28 ? 17.381 13.807 23.120 1.00 88.71 106 LYS C CA 1
ATOM 2357 C C . LYS C 1 28 ? 18.056 14.828 24.031 1.00 85.75 106 LYS C C 1
ATOM 2358 O O . LYS C 1 28 ? 17.689 14.969 25.198 1.00 86.86 106 LYS C O 1
ATOM 2364 N N . VAL C 1 29 ? 19.026 15.553 23.480 1.00 86.66 107 VAL C N 1
ATOM 2365 C CA . VAL C 1 29 ? 19.799 16.525 24.257 1.00 84.14 107 VAL C CA 1
ATOM 2366 C C . VAL C 1 29 ? 19.057 17.841 24.486 1.00 79.17 107 VAL C C 1
ATOM 2367 O O . VAL C 1 29 ? 19.419 18.601 25.380 1.00 73.66 107 VAL C O 1
ATOM 2371 N N . MET C 1 30 ? 18.033 18.108 23.676 1.00 77.43 108 MET C N 1
ATOM 2372 C CA . MET C 1 30 ? 17.140 19.245 23.910 1.00 75.24 108 MET C CA 1
ATOM 2373 C C . MET C 1 30 ? 16.316 19.031 25.176 1.00 78.27 108 MET C C 1
ATOM 2374 O O . MET C 1 30 ? 16.193 19.940 26.003 1.00 76.49 108 MET C O 1
ATOM 2379 N N . LYS C 1 31 ? 15.772 17.836 25.333 1.00 79.08 109 LYS C N 1
ATOM 2380 C CA . LYS C 1 31 ? 15.073 17.504 26.551 1.00 79.88 109 LYS C CA 1
ATOM 2381 C C . LYS C 1 31 ? 16.021 17.661 27.704 1.00 76.38 109 LYS C C 1
ATOM 2382 O O . LYS C 1 31 ? 15.750 18.341 28.655 1.00 77.37 109 LYS C O 1
ATOM 2388 N N . LYS C 1 32 ? 17.150 17.013 27.604 1.00 76.06 110 LYS C N 1
ATOM 2389 C CA . LYS C 1 32 ? 18.109 16.969 28.703 1.00 80.01 110 LYS C CA 1
ATOM 2390 C C . LYS C 1 32 ? 18.691 18.325 29.084 1.00 79.17 110 LYS C C 1
ATOM 2391 O O . LYS C 1 32 ? 19.012 18.559 30.248 1.00 82.30 110 LYS C O 1
ATOM 2397 N N . ASN C 1 33 ? 18.825 19.216 28.107 1.00 81.79 111 ASN C N 1
ATOM 2398 C CA . ASN C 1 33 ? 19.326 20.569 28.372 1.00 80.01 111 ASN C CA 1
ATOM 2399 C C . ASN C 1 33 ? 18.185 21.534 28.676 1.00 73.46 111 ASN C C 1
ATOM 2400 O O . ASN C 1 33 ? 18.413 22.724 28.905 1.00 71.32 111 ASN C O 1
ATOM 2405 N N . LYS C 1 34 ? 16.965 20.992 28.659 1.00 72.18 112 LYS C N 1
ATOM 2406 C CA . LYS C 1 34 ? 15.721 21.690 29.007 1.00 74.24 112 LYS C CA 1
ATOM 2407 C C . LYS C 1 34 ? 15.393 22.906 28.136 1.00 71.80 112 LYS C C 1
ATOM 2408 O O . LYS C 1 34 ? 15.059 23.979 28.643 1.00 68.01 112 LYS C O 1
ATOM 2414 N N . ILE C 1 35 ? 15.501 22.718 26.820 1.00 73.31 113 ILE C N 1
ATOM 2415 C CA . ILE C 1 35 ? 15.042 23.710 25.843 1.00 68.29 113 ILE C CA 1
ATOM 2416 C C . ILE C 1 35 ? 14.142 23.089 24.786 1.00 64.17 113 ILE C C 1
ATOM 2417 O O . ILE C 1 35 ? 14.449 22.039 24.220 1.00 65.39 113 ILE C O 1
ATOM 2422 N N . ASP C 1 36 ? 13.016 23.745 24.538 1.00 65.53 114 ASP C N 1
ATOM 2423 C CA . ASP C 1 36 ? 12.080 23.321 23.508 1.00 66.13 114 ASP C CA 1
ATOM 2424 C C . ASP C 1 36 ? 12.384 24.041 22.193 1.00 67.28 114 ASP C C 1
ATOM 2425 O O . ASP C 1 36 ? 13.428 24.684 22.055 1.00 67.81 114 ASP C O 1
ATOM 2430 N N . ILE C 1 37 ? 11.461 23.929 21.239 1.00 67.09 115 ILE C N 1
ATOM 2431 C CA . ILE C 1 37 ? 11.611 24.523 19.913 1.00 63.50 115 ILE C CA 1
ATOM 2432 C C . ILE C 1 37 ? 11.546 26.048 19.975 1.00 61.41 115 ILE C C 1
ATOM 2433 O O . ILE C 1 37 ? 12.469 26.716 19.511 1.00 62.32 115 ILE C O 1
ATOM 2438 N N . ASN C 1 38 ? 10.476 26.582 20.570 1.00 59.32 116 ASN C N 1
ATOM 2439 C CA . ASN C 1 38 ? 10.244 28.033 20.670 1.00 62.03 116 ASN C CA 1
ATOM 2440 C C . ASN C 1 38 ? 11.427 28.794 21.244 1.00 65.12 116 ASN C C 1
ATOM 2441 O O . ASN C 1 38 ? 11.738 29.896 20.802 1.00 67.39 116 ASN C O 1
ATOM 2446 N N . GLN C 1 39 ? 12.082 28.177 22.222 1.00 65.80 117 GLN C N 1
ATOM 2447 C CA . GLN C 1 39 ? 13.246 28.736 22.880 1.00 62.67 117 GLN C CA 1
ATOM 2448 C C . GLN C 1 39 ? 14.475 28.703 21.974 1.00 61.78 117 GLN C C 1
ATOM 2449 O O . GLN C 1 39 ? 15.209 29.688 21.885 1.00 63.28 117 GLN C O 1
ATOM 2455 N N . LEU C 1 40 ? 14.696 27.570 21.308 1.00 54.50 118 LEU C N 1
ATOM 2456 C CA . LEU C 1 40 ? 15.830 27.412 20.402 1.00 51.16 118 LEU C CA 1
ATOM 2457 C C . LEU C 1 40 ? 15.723 28.338 19.185 1.00 48.54 118 LEU C C 1
ATOM 2458 O O . LEU C 1 40 ? 16.702 28.986 18.807 1.00 38.65 118 LEU C O 1
ATOM 2463 N N . GLN C 1 41 ? 14.525 28.406 18.607 1.00 42.60 119 GLN C N 1
ATOM 2464 C CA . GLN C 1 41 ? 14.230 29.272 17.471 1.00 42.06 119 GLN C CA 1
ATOM 2465 C C . GLN C 1 41 ? 14.547 30.722 17.794 1.00 50.80 119 GLN C C 1
ATOM 2466 O O . GLN C 1 41 ? 15.163 31.427 16.991 1.00 60.93 119 GLN C O 1
ATOM 2472 N N . SER C 1 42 ? 14.137 31.145 18.983 1.00 46.93 120 SER C N 1
ATOM 2473 C CA . SER C 1 42 ? 14.399 32.485 19.476 1.00 48.62 120 SER C CA 1
ATOM 2474 C C . SER C 1 42 ? 15.894 32.735 19.690 1.00 47.30 120 SER C C 1
ATOM 2475 O O . SER C 1 42 ? 16.395 33.823 19.404 1.00 51.26 120 SER C O 1
ATOM 2478 N N . MET C 1 43 ? 16.599 31.719 20.176 1.00 51.45 121 MET C N 1
ATOM 2479 C CA . MET C 1 43 ? 18.042 31.813 20.397 1.00 50.42 121 MET C CA 1
ATOM 2480 C C . MET C 1 43 ? 18.830 31.851 19.085 1.00 47.91 121 MET C C 1
ATOM 2481 O O . MET C 1 43 ? 19.885 32.480 19.009 1.00 50.24 121 MET C O 1
ATOM 2486 N N . LEU C 1 44 ? 18.300 31.191 18.056 1.00 54.56 122 LEU C N 1
ATOM 2487 C CA . LEU C 1 44 ? 18.912 31.185 16.725 1.00 50.60 122 LEU C CA 1
ATOM 2488 C C . LEU C 1 44 ? 18.790 32.544 16.046 1.00 48.04 122 LEU C C 1
ATOM 2489 O O . LEU C 1 44 ? 19.735 32.998 15.403 1.00 58.72 122 LEU C O 1
ATOM 2494 N N . ARG C 1 45 ? 17.630 33.184 16.194 1.00 45.71 123 ARG C N 1
ATOM 2495 C CA . ARG C 1 45 ? 17.368 34.493 15.583 1.00 44.50 123 ARG C CA 1
ATOM 2496 C C . ARG C 1 45 ? 18.255 35.592 16.151 1.00 46.09 123 ARG C C 1
ATOM 2497 O O . ARG C 1 45 ? 18.599 36.544 15.452 1.00 48.14 123 ARG C O 1
ATOM 2505 N N . GLN C 1 46 ? 18.640 35.449 17.415 1.00 45.76 124 GLN C N 1
ATOM 2506 C CA . GLN C 1 46 ? 19.541 36.410 18.040 1.00 52.81 124 GLN C CA 1
ATOM 2507 C C . GLN C 1 46 ? 20.973 36.211 17.565 1.00 56.27 124 GLN C C 1
ATOM 2508 O O . GLN C 1 46 ? 21.824 37.085 17.737 1.00 65.87 124 GLN C O 1
ATOM 2514 N N . ALA C 1 47 ? 21.217 35.055 16.958 1.00 55.49 125 ALA C N 1
ATOM 2515 C CA . ALA C 1 47 ? 22.496 34.729 16.352 1.00 52.63 125 ALA C CA 1
ATOM 2516 C C . ALA C 1 47 ? 22.474 34.881 14.817 1.00 47.97 125 ALA C C 1
ATOM 2517 O O . ALA C 1 47 ? 23.475 34.647 14.154 1.00 46.56 125 ALA C O 1
ATOM 2519 N N . GLY C 1 48 ? 21.331 35.268 14.261 1.00 50.25 126 GLY C N 1
ATOM 2520 C CA . GLY C 1 48 ? 21.243 35.584 12.839 1.00 50.25 126 GLY C CA 1
ATOM 2521 C C . GLY C 1 48 ? 20.536 34.573 11.955 1.00 54.12 126 GLY C C 1
ATOM 2522 O O . GLY C 1 48 ? 20.283 34.850 10.788 1.00 52.39 126 GLY C O 1
ATOM 2523 N N . SER C 1 49 ? 20.212 33.405 12.503 1.00 55.48 127 SER C N 1
ATOM 2524 C CA . SER C 1 49 ? 19.541 32.361 11.734 1.00 50.57 127 SER C CA 1
ATOM 2525 C C . SER C 1 49 ? 18.050 32.341 12.013 1.00 52.36 127 SER C C 1
ATOM 2526 O O . SER C 1 49 ? 17.625 32.072 13.134 1.00 60.59 127 SER C O 1
ATOM 2529 N N . PHE C 1 50 ? 17.258 32.616 10.982 1.00 53.45 128 PHE C N 1
ATOM 2530 C CA . PHE C 1 50 ? 15.833 32.878 11.168 1.00 47.77 128 PHE C CA 1
ATOM 2531 C C . PHE C 1 50 ? 14.935 31.683 10.926 1.00 51.52 128 PHE C C 1
ATOM 2532 O O . PHE C 1 50 ? 13.715 31.778 11.053 1.00 51.76 128 PHE C O 1
ATOM 2540 N N . SER C 1 51 ? 15.557 30.557 10.601 1.00 53.64 129 SER C N 1
ATOM 2541 C CA . SER C 1 51 ? 14.876 29.277 10.530 1.00 59.44 129 SER C CA 1
ATOM 2542 C C . SER C 1 51 ? 15.881 28.184 10.881 1.00 59.76 129 SER C C 1
ATOM 2543 O O . SER C 1 51 ? 17.081 28.335 10.622 1.00 51.59 129 SER C O 1
ATOM 2546 N N . ILE C 1 52 ? 15.395 27.082 11.452 1.00 59.62 130 ILE C N 1
ATOM 2547 C CA . ILE C 1 52 ? 16.275 25.955 11.773 1.00 58.75 130 ILE C CA 1
ATOM 2548 C C . ILE C 1 52 ? 16.787 25.241 10.511 1.00 51.76 130 ILE C C 1
ATOM 2549 O O . ILE C 1 52 ? 17.761 24.499 10.580 1.00 58.76 130 ILE C O 1
ATOM 2554 N N . GLN C 1 53 ? 16.143 25.490 9.368 1.00 46.27 131 GLN C N 1
ATOM 2555 C CA . GLN C 1 53 ? 16.520 24.875 8.090 1.00 52.10 131 GLN C CA 1
ATOM 2556 C C . GLN C 1 53 ? 17.864 25.370 7.559 1.00 50.67 131 GLN C C 1
ATOM 2557 O O . GLN C 1 53 ? 18.464 24.735 6.689 1.00 50.49 131 GLN C O 1
ATOM 2563 N N . GLU C 1 54 ? 18.321 26.500 8.089 1.00 51.68 132 GLU C N 1
ATOM 2564 C CA . GLU C 1 54 ? 19.538 27.166 7.630 1.00 54.93 132 GLU C CA 1
ATOM 2565 C C . GLU C 1 54 ? 20.743 26.817 8.485 1.00 52.62 132 GLU C C 1
ATOM 2566 O O . GLU C 1 54 ? 21.845 27.303 8.230 1.00 58.12 132 GLU C O 1
ATOM 2572 N N . VAL C 1 55 ? 20.533 25.977 9.495 1.00 50.65 133 VAL C N 1
ATOM 2573 C CA . VAL C 1 55 ? 21.553 25.710 10.513 1.00 44.20 133 VAL C CA 1
ATOM 2574 C C . VAL C 1 55 ? 22.188 24.340 10.318 1.00 40.42 133 VAL C C 1
ATOM 2575 O O . VAL C 1 55 ? 21.487 23.339 10.210 1.00 52.65 133 VAL C O 1
ATOM 2579 N N . GLU C 1 56 ? 23.514 24.303 10.259 1.00 38.20 134 GLU C N 1
ATOM 2580 C CA . GLU C 1 56 ? 24.233 23.038 10.193 1.00 47.88 134 GLU C CA 1
ATOM 2581 C C . GLU C 1 56 ? 24.548 22.546 11.609 1.00 46.88 134 GLU C C 1
ATOM 2582 O O . GLU C 1 56 ? 24.146 21.453 11.999 1.00 44.51 134 GLU C O 1
ATOM 2588 N N . TYR C 1 57 ? 25.251 23.367 12.376 1.00 46.64 135 TYR C N 1
ATOM 2589 C CA . TYR C 1 57 ? 25.541 23.048 13.759 1.00 49.57 135 TYR C CA 1
ATOM 2590 C C . TYR C 1 57 ? 24.999 24.114 14.689 1.00 56.06 135 TYR C C 1
ATOM 2591 O O . TYR C 1 57 ? 25.083 25.308 14.389 1.00 57.21 135 TYR C O 1
ATOM 2600 N N . ALA C 1 58 ? 24.414 23.669 15.799 1.00 53.82 136 ALA C N 1
ATOM 2601 C CA . ALA C 1 58 ? 24.082 24.552 16.914 1.00 51.21 136 ALA C CA 1
ATOM 2602 C C . ALA C 1 58 ? 24.524 23.914 18.222 1.00 53.57 136 ALA C C 1
ATOM 2603 O O . ALA C 1 58 ? 24.236 22.744 18.477 1.00 53.62 136 ALA C O 1
ATOM 2605 N N . ILE C 1 59 ? 25.239 24.685 19.035 1.00 55.50 137 ILE C N 1
ATOM 2606 C CA . ILE C 1 59 ? 25.803 24.197 20.288 1.00 57.40 137 ILE C CA 1
ATOM 2607 C C . ILE C 1 59 ? 25.304 25.024 21.471 1.00 62.52 137 ILE C C 1
ATOM 2608 O O . ILE C 1 59 ? 25.519 26.241 21.531 1.00 56.83 137 ILE C O 1
ATOM 2613 N N . MET C 1 60 ? 24.638 24.356 22.409 1.00 69.61 138 MET C N 1
ATOM 2614 C CA . MET C 1 60 ? 24.298 24.969 23.690 1.00 74.20 138 MET C CA 1
ATOM 2615 C C . MET C 1 60 ? 25.543 25.079 24.565 1.00 77.94 138 MET C C 1
ATOM 2616 O O . MET C 1 60 ? 26.263 24.097 24.764 1.00 86.19 138 MET C O 1
ATOM 2621 N N . GLU C 1 61 ? 25.795 26.282 25.072 1.00 80.96 139 GLU C N 1
ATOM 2622 C CA . GLU C 1 61 ? 26.995 26.562 25.862 1.00 82.25 139 GLU C CA 1
ATOM 2623 C C . GLU C 1 61 ? 26.741 26.509 27.377 1.00 81.98 139 GLU C C 1
ATOM 2624 O O . GLU C 1 61 ? 25.609 26.277 27.816 1.00 82.02 139 GLU C O 1
ATOM 2630 N N . THR C 1 62 ? 27.807 26.710 28.157 1.00 86.57 140 THR C N 1
ATOM 2631 C CA . THR C 1 62 ? 27.767 26.675 29.630 1.00 88.46 140 THR C CA 1
ATOM 2632 C C . THR C 1 62 ? 26.811 27.721 30.207 1.00 88.88 140 THR C C 1
ATOM 2633 O O . THR C 1 62 ? 25.916 27.387 30.991 1.00 92.02 140 THR C O 1
ATOM 2637 N N . ASN C 1 63 ? 26.986 28.972 29.782 1.00 85.15 141 ASN C N 1
ATOM 2638 C CA . ASN C 1 63 ? 26.141 30.088 30.213 1.00 84.13 141 ASN C CA 1
ATOM 2639 C C . ASN C 1 63 ? 24.693 30.044 29.691 1.00 86.45 141 ASN C C 1
ATOM 2640 O O . ASN C 1 63 ? 23.897 30.942 29.978 1.00 89.33 141 ASN C O 1
ATOM 2645 N N . GLY C 1 64 ? 24.359 29.000 28.936 1.00 83.63 142 GLY C N 1
ATOM 2646 C CA . GLY C 1 64 ? 23.026 28.845 28.364 1.00 84.23 142 GLY C CA 1
ATOM 2647 C C . GLY C 1 64 ? 22.817 29.707 27.133 1.00 83.53 142 GLY C C 1
ATOM 2648 O O . GLY C 1 64 ? 21.739 30.261 26.936 1.00 87.50 142 GLY C O 1
ATOM 2649 N N . MET C 1 65 ? 23.860 29.824 26.315 1.00 83.08 143 MET C N 1
ATOM 2650 C CA . MET C 1 65 ? 23.804 30.552 25.051 1.00 82.55 143 MET C CA 1
ATOM 2651 C C . MET C 1 65 ? 23.911 29.553 23.892 1.00 77.50 143 MET C C 1
ATOM 2652 O O . MET C 1 65 ? 24.430 28.452 24.078 1.00 77.42 143 MET C O 1
ATOM 2657 N N . VAL C 1 66 ? 23.409 29.916 22.710 1.00 68.86 144 VAL C N 1
ATOM 2658 C CA . VAL C 1 66 ? 23.554 29.056 21.531 1.00 60.75 144 VAL C CA 1
ATOM 2659 C C . VAL C 1 66 ? 24.611 29.600 20.551 1.00 64.70 144 VAL C C 1
ATOM 2660 O O . VAL C 1 66 ? 24.680 30.807 20.295 1.00 67.69 144 VAL C O 1
ATOM 2664 N N . SER C 1 67 ? 25.459 28.709 20.045 1.00 61.41 145 SER C N 1
ATOM 2665 C CA . SER C 1 67 ? 26.424 29.055 19.008 1.00 55.90 145 SER C CA 1
ATOM 2666 C C . SER C 1 67 ? 25.992 28.391 17.717 1.00 54.34 145 SER C C 1
ATOM 2667 O O . SER C 1 67 ? 25.616 27.224 17.721 1.00 51.92 145 SER C O 1
ATOM 2670 N N . VAL C 1 68 ? 26.042 29.140 16.619 1.00 51.13 146 VAL C N 1
ATOM 2671 C CA . VAL C 1 68 ? 25.504 28.685 15.336 1.00 43.09 146 VAL C CA 1
ATOM 2672 C C . VAL C 1 68 ? 26.570 28.618 14.242 1.00 45.97 146 VAL C C 1
ATOM 2673 O O . VAL C 1 68 ? 27.288 29.603 13.983 1.00 38.60 146 VAL C O 1
ATOM 2677 N N . LEU C 1 69 ? 26.688 27.440 13.632 1.00 38.96 147 LEU C N 1
ATOM 2678 C CA . LEU C 1 69 ? 27.376 27.303 12.362 1.00 42.99 147 LEU C CA 1
ATOM 2679 C C . LEU C 1 69 ? 26.319 27.097 11.311 1.00 46.21 147 LEU C C 1
ATOM 2680 O O . LEU C 1 69 ? 25.768 25.998 11.188 1.00 50.65 147 LEU C O 1
ATOM 2685 N N . PRO C 1 70 ? 26.019 28.158 10.554 1.00 45.37 148 PRO C N 1
ATOM 2686 C CA . PRO C 1 70 ? 25.058 28.041 9.459 1.00 46.63 148 PRO C CA 1
ATOM 2687 C C . PRO C 1 70 ? 25.537 27.097 8.356 1.00 52.12 148 PRO C C 1
ATOM 2688 O O . PRO C 1 70 ? 26.744 26.862 8.220 1.00 56.76 148 PRO C O 1
ATOM 2692 N N . LYS C 1 71 ? 24.589 26.542 7.601 1.00 51.25 149 LYS C N 1
ATOM 2693 C CA . LYS C 1 71 ? 24.897 25.786 6.391 1.00 45.53 149 LYS C CA 1
ATOM 2694 C C . LYS C 1 71 ? 25.593 26.705 5.394 1.00 48.88 149 LYS C C 1
ATOM 2695 O O . LYS C 1 71 ? 25.283 27.896 5.325 1.00 52.61 149 LYS C O 1
ATOM 2701 N N . SER C 1 72 ? 26.529 26.146 4.630 1.00 52.65 150 SER C N 1
ATOM 2702 C CA . SER C 1 72 ? 27.341 26.900 3.670 1.00 48.49 150 SER C CA 1
ATOM 2703 C C . SER C 1 72 ? 26.565 27.983 2.903 1.00 47.81 150 SER C C 1
ATOM 2704 O O . SER C 1 72 ? 26.961 29.152 2.902 1.00 45.01 150 SER C O 1
ATOM 2707 N N . ASP C 1 73 ? 25.438 27.594 2.307 1.00 45.09 151 ASP C N 1
ATOM 2708 C CA . ASP C 1 73 ? 24.616 28.486 1.476 1.00 50.99 151 ASP C CA 1
ATOM 2709 C C . ASP C 1 73 ? 24.093 29.724 2.209 1.00 51.14 151 ASP C C 1
ATOM 2710 O O . ASP C 1 73 ? 23.830 30.753 1.588 1.00 48.45 151 ASP C O 1
ATOM 2715 N N . PHE C 1 74 ? 23.950 29.626 3.527 1.00 47.46 152 PHE C N 1
ATOM 2716 C CA . PHE C 1 74 ? 23.387 30.720 4.300 1.00 46.31 152 PHE C CA 1
ATOM 2717 C C . PHE C 1 74 ? 24.441 31.481 5.077 1.00 45.03 152 PHE C C 1
ATOM 2718 O O . PHE C 1 74 ? 24.145 32.524 5.667 1.00 46.91 152 PHE C O 1
ATOM 2726 N N . ASP C 1 75 ? 25.673 30.972 5.055 1.00 44.10 153 ASP C N 1
ATOM 2727 C CA . ASP C 1 75 ? 26.783 31.639 5.722 1.00 41.86 153 ASP C CA 1
ATOM 2728 C C . ASP C 1 75 ? 27.245 32.820 4.882 1.00 39.86 153 ASP C C 1
ATOM 2729 O O . ASP C 1 75 ? 26.838 32.962 3.737 1.00 40.61 153 ASP C O 1
ATOM 2734 N N . LYS C 1 76 ? 28.059 33.683 5.478 1.00 41.44 154 LYS C N 1
ATOM 2735 C CA . LYS C 1 76 ? 28.663 34.804 4.782 1.00 45.86 154 LYS C CA 1
ATOM 2736 C C . LYS C 1 76 ? 30.044 34.377 4.276 1.00 40.92 154 LYS C C 1
ATOM 2737 O O . LYS C 1 76 ? 30.702 33.550 4.910 1.00 44.48 154 LYS C O 1
ATOM 2743 N N . PRO C 1 77 ? 30.471 34.905 3.113 1.00 46.88 155 PRO C N 1
ATOM 2744 C CA . PRO C 1 77 ? 31.790 34.579 2.558 1.00 47.33 155 PRO C CA 1
ATOM 2745 C C . PRO C 1 77 ? 32.975 35.089 3.380 1.00 44.17 155 PRO C C 1
ATOM 2746 O O . PRO C 1 77 ? 32.976 36.238 3.813 1.00 48.06 155 PRO C O 1
ATOM 2750 N N . THR C 1 78 ? 33.973 34.228 3.575 1.00 49.16 156 THR C N 1
ATOM 2751 C CA . THR C 1 78 ? 35.249 34.603 4.193 1.00 45.59 156 THR C CA 1
ATOM 2752 C C . THR C 1 78 ? 36.177 35.254 3.160 1.00 50.31 156 THR C C 1
ATOM 2753 O O . THR C 1 78 ? 35.875 35.239 1.963 1.00 55.19 156 THR C O 1
ATOM 2757 N N . ASN C 1 79 ? 37.299 35.818 3.618 1.00 46.00 157 ASN C N 1
ATOM 2758 C CA . ASN C 1 79 ? 38.317 36.385 2.723 1.00 49.82 157 ASN C CA 1
ATOM 2759 C C . ASN C 1 79 ? 38.888 35.370 1.723 1.00 54.42 157 ASN C C 1
ATOM 2760 O O . ASN C 1 79 ? 39.137 35.713 0.570 1.00 59.41 157 ASN C O 1
ATOM 2765 N N . LYS C 1 80 ? 39.104 34.137 2.186 1.00 55.29 158 LYS C N 1
ATOM 2766 C CA . LYS C 1 80 ? 39.634 33.051 1.363 1.00 61.07 158 LYS C CA 1
ATOM 2767 C C . LYS C 1 80 ? 38.678 32.698 0.222 1.00 63.02 158 LYS C C 1
ATOM 2768 O O . LYS C 1 80 ? 39.103 32.604 -0.930 1.00 60.81 158 LYS C O 1
ATOM 2774 N N . ASP C 1 81 ? 37.392 32.536 0.555 1.00 59.19 1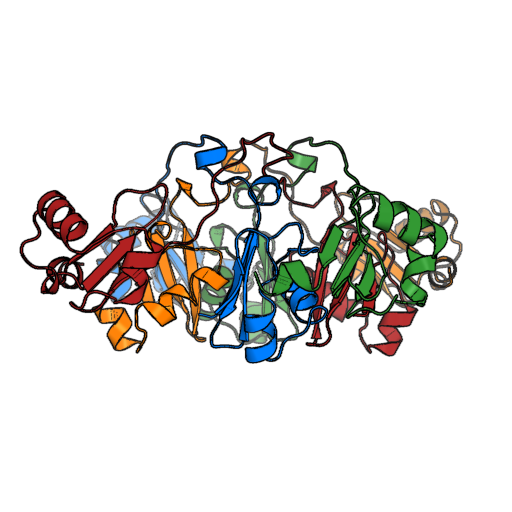59 ASP C N 1
ATOM 2775 C CA . ASP C 1 81 ? 36.326 32.253 -0.413 1.00 55.58 159 ASP C CA 1
ATOM 2776 C C . ASP C 1 81 ? 36.259 33.280 -1.541 1.00 58.53 159 ASP C C 1
ATOM 2777 O O . ASP C 1 81 ? 35.868 32.953 -2.664 1.00 61.21 159 ASP C O 1
ATOM 2782 N N . MET C 1 82 ? 36.637 34.518 -1.233 1.00 53.57 160 MET C N 1
ATOM 2783 C CA . MET C 1 82 ? 36.621 35.595 -2.212 1.00 53.68 160 MET C CA 1
ATOM 2784 C C . MET C 1 82 ? 38.001 35.882 -2.780 1.00 55.23 160 MET C C 1
ATOM 2785 O O . MET C 1 82 ? 38.194 36.877 -3.480 1.00 63.58 160 MET C O 1
ATOM 2790 N N . GLN C 1 83 ? 38.948 34.998 -2.463 1.00 59.47 161 GLN C N 1
ATOM 2791 C CA . GLN C 1 83 ? 40.324 35.016 -2.996 1.00 71.74 161 GLN C CA 1
ATOM 2792 C C . GLN C 1 83 ? 41.085 36.338 -2.788 1.00 65.36 161 GLN C C 1
ATOM 2793 O O . GLN C 1 83 ? 42.019 36.655 -3.525 1.00 71.06 161 GLN C O 1
ATOM 2799 N N . ILE C 1 84 ? 40.662 37.093 -1.775 1.00 63.73 162 ILE C N 1
ATOM 2800 C CA . ILE C 1 84 ? 41.373 38.266 -1.275 1.00 56.53 162 ILE C CA 1
ATOM 2801 C C . ILE C 1 84 ? 42.686 37.780 -0.674 1.00 61.80 162 ILE C C 1
ATOM 2802 O O . ILE C 1 84 ? 42.679 36.834 0.126 1.00 57.30 162 ILE C O 1
ATOM 2807 N N . PRO C 1 85 ? 43.818 38.388 -1.095 1.00 64.53 163 PRO C N 1
ATOM 2808 C CA . PRO C 1 85 ? 45.150 38.011 -0.607 1.00 63.38 163 PRO C CA 1
ATOM 2809 C C . PRO C 1 85 ? 45.275 38.210 0.898 1.00 64.26 163 PRO C C 1
ATOM 2810 O O . PRO C 1 85 ? 44.760 39.199 1.433 1.00 63.33 163 PRO C O 1
ATOM 2814 N N . SER C 1 86 ? 45.938 37.258 1.554 1.00 63.12 164 SER C N 1
ATOM 2815 C CA . SER C 1 86 ? 46.130 37.248 3.001 1.00 65.84 164 SER C CA 1
ATOM 2816 C C . SER C 1 86 ? 46.784 38.543 3.480 1.00 71.21 164 SER C C 1
ATOM 2817 O O . SER C 1 86 ? 47.846 38.925 2.992 1.00 77.60 164 SER C O 1
ATOM 2820 N N . LYS C 1 87 ? 46.125 39.220 4.418 1.00 76.43 165 LYS C N 1
ATOM 2821 C CA . LYS C 1 87 ? 46.510 40.571 4.833 1.00 78.71 165 LYS C CA 1
ATOM 2822 C C . LYS C 1 87 ? 47.083 40.581 6.255 1.00 74.93 165 LYS C C 1
ATOM 2823 O O . LYS C 1 87 ? 46.948 39.601 6.993 1.00 72.85 165 LYS C O 1
ATOM 2829 N N . SER C 1 88 ? 47.742 41.682 6.619 1.00 74.24 166 SER C N 1
ATOM 2830 C CA . SER C 1 88 ? 48.292 41.857 7.959 1.00 72.68 166 SER C CA 1
ATOM 2831 C C . SER C 1 88 ? 47.209 42.199 8.964 1.00 68.49 166 SER C C 1
ATOM 2832 O O . SER C 1 88 ? 46.427 43.131 8.770 1.00 65.94 166 SER C O 1
ATOM 2835 N N . VAL C 1 89 ? 47.165 41.412 10.031 1.00 62.26 167 VAL C N 1
ATOM 2836 C CA . VAL C 1 89 ? 46.198 41.595 11.091 1.00 62.23 167 VAL C CA 1
ATOM 2837 C C . VAL C 1 89 ? 46.977 41.849 12.371 1.00 62.71 167 VAL C C 1
ATOM 2838 O O . VAL C 1 89 ? 47.682 40.965 12.865 1.00 61.10 167 VAL C O 1
ATOM 2842 N N . SER C 1 90 ? 46.858 43.068 12.890 1.00 68.95 168 SER C N 1
ATOM 2843 C CA . SER C 1 90 ? 47.580 43.477 14.094 1.00 67.30 168 SER C CA 1
ATOM 2844 C C . SER C 1 90 ? 46.743 44.391 14.986 1.00 64.60 168 SER C C 1
ATOM 2845 O O . SER C 1 90 ? 45.841 45.084 14.509 1.00 59.91 168 SER C O 1
ATOM 2848 N N . LEU C 1 91 ? 47.060 44.377 16.280 1.00 57.19 169 LEU C N 1
ATOM 2849 C CA . LEU C 1 91 ? 46.447 45.264 17.265 1.00 52.87 169 LEU C CA 1
ATOM 2850 C C . LEU C 1 91 ? 47.109 46.642 17.299 1.00 52.24 169 LEU C C 1
ATOM 2851 O O . LEU C 1 91 ? 48.316 46.751 17.099 1.00 56.84 169 LEU C O 1
ATOM 2856 N N . PRO C 1 92 ? 46.325 47.707 17.561 1.00 56.29 170 PRO C N 1
ATOM 2857 C CA . PRO C 1 92 ? 46.981 48.995 17.766 1.00 49.88 170 PRO C CA 1
ATOM 2858 C C . PRO C 1 92 ? 47.554 49.096 19.178 1.00 55.92 170 PRO C C 1
ATOM 2859 O O . PRO C 1 92 ? 47.196 48.296 20.054 1.00 53.61 170 PRO C O 1
ATOM 2863 N N . ILE C 1 93 ? 48.457 50.052 19.384 1.00 54.58 171 ILE C N 1
ATOM 2864 C CA . ILE C 1 93 ? 49.129 50.226 20.671 1.00 55.95 171 ILE C CA 1
ATOM 2865 C C . ILE C 1 93 ? 48.973 51.680 21.125 1.00 55.06 171 ILE C C 1
ATOM 2866 O O . ILE C 1 93 ? 49.252 52.604 20.356 1.00 52.63 171 ILE C O 1
ATOM 2871 N N . THR C 1 94 ? 48.516 51.876 22.363 1.00 45.62 172 THR C N 1
ATOM 2872 C CA . THR C 1 94 ? 48.322 53.223 22.910 1.00 55.17 172 THR C CA 1
ATOM 2873 C C . THR C 1 94 ? 49.645 53.781 23.415 1.00 54.47 172 THR C C 1
ATOM 2874 O O . THR C 1 94 ? 50.158 53.333 24.438 1.00 59.32 172 THR C O 1
ATOM 2878 N N . LEU C 1 95 ? 50.189 54.766 22.708 1.00 53.27 173 LEU C N 1
ATOM 2879 C CA . LEU C 1 95 ? 51.475 55.341 23.084 1.00 52.63 173 LEU C CA 1
ATOM 2880 C C . LEU C 1 95 ? 51.350 56.427 24.144 1.00 57.66 173 LEU C C 1
ATOM 2881 O O . LEU C 1 95 ? 52.059 56.397 25.147 1.00 61.08 173 LEU C O 1
ATOM 2886 N N . ILE C 1 96 ? 50.457 57.386 23.917 1.00 60.74 174 ILE C N 1
ATOM 2887 C CA . ILE C 1 96 ? 50.214 58.465 24.870 1.00 63.56 174 ILE C CA 1
ATOM 2888 C C . ILE C 1 96 ? 48.744 58.447 25.291 1.00 69.81 174 ILE C C 1
ATOM 2889 O O . ILE C 1 96 ? 47.859 58.329 24.442 1.00 72.03 174 ILE C O 1
ATOM 2894 N N . ILE C 1 97 ? 48.490 58.545 26.597 1.00 71.29 175 ILE C N 1
ATOM 2895 C CA . ILE C 1 97 ? 47.132 58.741 27.124 1.00 73.32 175 ILE C CA 1
ATOM 2896 C C . ILE C 1 97 ? 47.116 59.828 28.217 1.00 75.85 175 ILE C C 1
ATOM 2897 O O . ILE C 1 97 ? 47.982 59.843 29.099 1.00 80.53 175 ILE C O 1
ATOM 2902 N N . ASP C 1 98 ? 46.150 60.747 28.117 1.00 75.48 176 ASP C N 1
ATOM 2903 C CA . ASP C 1 98 ? 45.958 61.869 29.058 1.00 78.08 176 ASP C CA 1
ATOM 2904 C C . ASP C 1 98 ? 47.181 62.754 29.326 1.00 81.05 176 ASP C C 1
ATOM 2905 O O . ASP C 1 98 ? 47.402 63.185 30.460 1.00 86.37 176 ASP C O 1
ATOM 2910 N N . GLY C 1 99 ? 47.971 63.022 28.289 1.00 81.46 177 GLY C N 1
ATOM 2911 C CA . GLY C 1 99 ? 49.165 63.860 28.426 1.00 80.24 177 GLY C CA 1
ATOM 2912 C C . GLY C 1 99 ? 50.431 63.143 28.864 1.00 84.43 177 GLY C C 1
ATOM 2913 O O . GLY C 1 99 ? 51.518 63.719 28.830 1.00 80.46 177 GLY C O 1
ATOM 2914 N N . GLU C 1 100 ? 50.291 61.884 29.272 1.00 90.56 178 GLU C N 1
ATOM 2915 C CA . GLU C 1 100 ? 51.410 61.090 29.776 1.00 93.64 178 GLU C CA 1
ATOM 2916 C C . GLU C 1 100 ? 51.742 59.949 28.823 1.00 93.06 178 GLU C C 1
ATOM 2917 O O . GLU C 1 100 ? 50.847 59.255 28.334 1.00 96.43 178 GLU C O 1
ATOM 2923 N N . ILE C 1 101 ? 53.033 59.767 28.567 1.00 89.02 179 ILE C N 1
ATOM 2924 C CA . ILE C 1 101 ? 53.518 58.666 27.742 1.00 83.58 179 ILE C CA 1
ATOM 2925 C C . ILE C 1 101 ? 53.382 57.354 28.519 1.00 83.26 179 ILE C C 1
ATOM 2926 O O . ILE C 1 101 ? 53.727 57.287 29.699 1.00 85.42 179 ILE C O 1
ATOM 2931 N N . VAL C 1 102 ? 52.842 56.328 27.864 1.00 84.56 180 VAL C N 1
ATOM 2932 C CA . VAL C 1 102 ? 52.751 54.996 28.457 1.00 85.68 180 VAL C CA 1
ATOM 2933 C C . VAL C 1 102 ? 54.079 54.283 28.246 1.00 89.16 180 VAL C C 1
ATOM 2934 O O . VAL C 1 102 ? 54.539 54.123 27.109 1.00 88.99 180 VAL C O 1
ATOM 2938 N N . ARG C 1 103 ? 54.678 53.861 29.356 1.00 90.17 181 ARG C N 1
ATOM 2939 C CA . ARG C 1 103 ? 56.020 53.285 29.376 1.00 89.78 181 ARG C CA 1
ATOM 2940 C C . ARG C 1 103 ? 56.144 51.960 28.617 1.00 86.54 181 ARG C C 1
ATOM 2941 O O . ARG C 1 103 ? 56.864 51.881 27.617 1.00 76.51 181 ARG C O 1
ATOM 2949 N N . ASP C 1 104 ? 55.423 50.943 29.096 1.00 88.45 182 ASP C N 1
ATOM 2950 C CA . ASP C 1 104 ? 55.476 49.568 28.569 1.00 93.60 182 ASP C CA 1
ATOM 2951 C C . ASP C 1 104 ? 55.170 49.480 27.075 1.00 91.82 182 ASP C C 1
ATOM 2952 O O . ASP C 1 104 ? 55.764 48.676 26.352 1.00 95.74 182 ASP C O 1
ATOM 2957 N N . ASN C 1 105 ? 54.245 50.326 26.631 1.00 88.56 183 ASN C N 1
ATOM 2958 C CA . ASN C 1 105 ? 53.752 50.334 25.262 1.00 80.45 183 ASN C CA 1
ATOM 2959 C C . ASN C 1 105 ? 54.730 50.872 24.223 1.00 79.76 183 ASN C C 1
ATOM 2960 O O . ASN C 1 105 ? 54.556 50.633 23.027 1.00 81.57 183 ASN C O 1
ATOM 2965 N N . LEU C 1 106 ? 55.749 51.597 24.678 1.00 82.92 184 LEU C N 1
ATOM 2966 C CA . LEU C 1 106 ? 56.786 52.119 23.788 1.00 91.72 184 LEU C CA 1
ATOM 2967 C C . LEU C 1 106 ? 57.642 50.997 23.217 1.00 92.86 184 LEU C C 1
ATOM 2968 O O . LEU C 1 106 ? 57.814 50.891 22.001 1.00 90.87 184 LEU C O 1
ATOM 2973 N N . LYS C 1 107 ? 58.166 50.160 24.108 1.00 94.93 185 LYS C N 1
ATOM 2974 C CA . LYS C 1 107 ? 59.061 49.075 23.718 1.00 98.42 185 LYS C CA 1
ATOM 2975 C C . LYS C 1 107 ? 58.312 47.908 23.085 1.00 93.90 185 LYS C C 1
ATOM 2976 O O . LYS C 1 107 ? 58.884 47.169 22.281 1.00 95.03 185 LYS C O 1
ATOM 2982 N N . GLU C 1 108 ? 57.032 47.763 23.436 1.00 88.99 186 GLU C N 1
ATOM 2983 C CA . GLU C 1 108 ? 56.146 46.785 22.801 1.00 83.55 186 GLU C CA 1
ATOM 2984 C C . GLU C 1 108 ? 55.849 47.120 21.346 1.00 77.69 186 GLU C C 1
ATOM 2985 O O . GLU C 1 108 ? 55.646 46.224 20.529 1.00 82.88 186 GLU C O 1
ATOM 2991 N N . ALA C 1 109 ? 55.824 48.412 21.034 1.00 71.62 187 ALA C N 1
ATOM 2992 C CA . ALA C 1 109 ? 55.690 48.882 19.658 1.00 70.89 187 ALA C CA 1
ATOM 2993 C C . ALA C 1 109 ? 57.056 49.001 18.990 1.00 77.02 187 ALA C C 1
ATOM 2994 O O . ALA C 1 109 ? 57.149 49.287 17.787 1.00 78.19 187 ALA C O 1
ATOM 2996 N N . GLY C 1 110 ? 58.108 48.787 19.780 1.00 80.12 188 GLY C N 1
ATOM 2997 C CA . GLY C 1 110 ? 59.485 48.892 19.309 1.00 87.71 188 GLY C CA 1
ATOM 2998 C C . GLY C 1 110 ? 59.872 50.299 18.892 1.00 92.85 188 GLY C C 1
ATOM 2999 O O . GLY C 1 110 ? 60.593 50.482 17.909 1.00 97.52 188 GLY C O 1
ATOM 3000 N N . VAL C 1 111 ? 59.364 51.292 19.622 1.00 93.74 189 VAL C N 1
ATOM 3001 C CA . VAL C 1 111 ? 59.742 52.695 19.415 1.00 93.77 189 VAL C CA 1
ATOM 3002 C C . VAL C 1 111 ? 60.216 53.332 20.723 1.00 94.79 189 VAL C C 1
ATOM 3003 O O . VAL C 1 111 ? 60.172 52.707 21.787 1.00 94.77 189 VAL C O 1
ATOM 3007 N N . ASP C 1 112 ? 60.675 54.576 20.630 1.00 97.42 190 ASP C N 1
ATOM 3008 C CA . ASP C 1 112 ? 61.169 55.314 21.791 1.00 102.45 190 ASP C CA 1
ATOM 3009 C C . ASP C 1 112 ? 60.708 56.769 21.759 1.00 98.49 190 ASP C C 1
ATOM 3010 O O . ASP C 1 112 ? 60.015 57.186 20.826 1.00 97.93 190 ASP C O 1
ATOM 3015 N N . GLU C 1 113 ? 61.113 57.535 22.772 1.00 96.57 191 GLU C N 1
ATOM 3016 C CA . GLU C 1 113 ? 60.713 58.940 22.922 1.00 96.67 191 GLU C CA 1
ATOM 3017 C C . GLU C 1 113 ? 61.249 59.881 21.830 1.00 97.58 191 GLU C C 1
ATOM 3018 O O . GLU C 1 113 ? 60.718 60.978 21.634 1.00 100.10 191 GLU C O 1
ATOM 3024 N N . GLN C 1 114 ? 62.292 59.445 21.127 1.00 98.90 192 GLN C N 1
ATOM 3025 C CA . GLN C 1 114 ? 62.841 60.187 19.996 1.00 99.60 192 GLN C CA 1
ATOM 3026 C C . GLN C 1 114 ? 61.871 60.148 18.827 1.00 98.48 192 GLN C C 1
ATOM 3027 O O . GLN C 1 114 ? 61.637 61.169 18.178 1.00 95.58 192 GLN C O 1
ATOM 3033 N N . TRP C 1 115 ? 61.310 58.963 18.577 1.00 100.14 193 TRP C N 1
ATOM 3034 C CA . TRP C 1 115 ? 60.348 58.753 17.496 1.00 96.66 193 TRP C CA 1
ATOM 3035 C C . TRP C 1 115 ? 59.064 59.557 17.716 1.00 94.73 193 TRP C C 1
ATOM 3036 O O . TRP C 1 115 ? 58.479 60.073 16.756 1.00 93.73 193 TRP C O 1
ATOM 3047 N N . LEU C 1 116 ? 58.638 59.655 18.975 1.00 89.12 194 LEU C N 1
ATOM 3048 C CA . LEU C 1 116 ? 57.448 60.423 19.329 1.00 92.30 194 LEU C CA 1
ATOM 3049 C C . LEU C 1 116 ? 57.609 61.890 18.979 1.00 95.13 194 LEU C C 1
ATOM 3050 O O . LEU C 1 116 ? 56.774 62.448 18.268 1.00 95.17 194 LEU C O 1
ATOM 3055 N N . LYS C 1 117 ? 58.704 62.488 19.449 1.00 96.22 195 LYS C N 1
ATOM 3056 C CA . LYS C 1 117 ? 58.966 63.912 19.254 1.00 97.85 195 LYS C CA 1
ATOM 3057 C C . LYS C 1 117 ? 59.243 64.289 17.801 1.00 94.31 195 LYS C C 1
ATOM 3058 O O . LYS C 1 117 ? 58.974 65.417 17.391 1.00 98.24 195 LYS C O 1
ATOM 3064 N N . GLN C 1 118 ? 59.763 63.345 17.023 1.00 91.39 196 GLN C N 1
ATOM 3065 C CA . GLN C 1 118 ? 59.911 63.552 15.588 1.00 95.33 196 GLN C CA 1
ATOM 3066 C C . GLN C 1 118 ? 58.539 63.552 14.914 1.00 95.21 196 GLN C C 1
ATOM 3067 O O . GLN C 1 118 ? 58.294 64.323 13.985 1.00 95.48 196 GLN C O 1
ATOM 3073 N N . GLU C 1 119 ? 57.643 62.700 15.408 1.00 96.76 197 GLU C N 1
ATOM 3074 C CA . GLU C 1 119 ? 56.276 62.623 14.892 1.00 96.63 197 GLU C CA 1
ATOM 3075 C C . GLU C 1 119 ? 55.358 63.716 15.454 1.00 96.55 197 GLU C C 1
ATOM 3076 O O . GLU C 1 119 ? 54.364 64.068 14.817 1.00 96.29 197 GLU C O 1
ATOM 3082 N N . MET C 1 120 ? 55.689 64.238 16.638 1.00 96.29 198 MET C N 1
ATOM 3083 C CA . MET C 1 120 ? 55.006 65.414 17.190 1.00 98.52 198 MET C CA 1
ATOM 3084 C C . MET C 1 120 ? 55.235 66.605 16.266 1.00 102.66 198 MET C C 1
ATOM 3085 O O . MET C 1 120 ? 54.291 67.315 15.915 1.00 103.88 198 MET C O 1
ATOM 3090 N N . LYS C 1 121 ? 56.494 66.797 15.865 1.00 104.75 199 LYS C N 1
ATOM 3091 C CA . LYS C 1 121 ? 56.886 67.887 14.968 1.00 106.05 199 LYS C CA 1
ATOM 3092 C C . LYS C 1 121 ? 56.383 67.708 13.539 1.00 106.75 199 LYS C C 1
ATOM 3093 O O . LYS C 1 121 ? 56.288 68.682 12.788 1.00 109.24 199 LYS C O 1
ATOM 3099 N N . LYS C 1 122 ? 56.064 66.469 13.170 1.00 105.55 200 LYS C N 1
ATOM 3100 C CA . LYS C 1 122 ? 55.474 66.182 11.866 1.00 103.81 200 LYS C CA 1
ATOM 3101 C C . LYS C 1 122 ? 54.011 66.653 11.793 1.00 103.33 200 LYS C C 1
ATOM 3102 O O . LYS C 1 122 ? 53.511 66.958 10.710 1.00 106.49 200 LYS C O 1
ATOM 3108 N N . LYS C 1 123 ? 53.341 66.723 12.946 1.00 104.32 201 LYS C N 1
ATOM 3109 C CA . LYS C 1 123 ? 51.963 67.235 13.033 1.00 105.18 201 LYS C CA 1
ATOM 3110 C C . LYS C 1 123 ? 51.828 68.534 13.841 1.00 104.55 201 LYS C C 1
ATOM 3111 O O . LYS C 1 123 ? 50.754 68.820 14.387 1.00 103.73 201 LYS C O 1
ATOM 3117 N N . ASN C 1 124 ? 52.920 69.299 13.906 1.00 104.53 202 ASN C N 1
ATOM 3118 C CA . ASN C 1 124 ? 52.987 70.617 14.569 1.00 102.49 202 ASN C CA 1
ATOM 3119 C C . ASN C 1 124 ? 52.585 70.666 16.048 1.00 99.69 202 ASN C C 1
ATOM 3120 O O . ASN C 1 124 ? 51.940 71.613 16.497 1.00 102.59 202 ASN C O 1
ATOM 3125 N N . ILE C 1 125 ? 52.973 69.637 16.794 1.00 96.95 203 ILE C N 1
ATOM 3126 C CA . ILE C 1 125 ? 52.650 69.555 18.214 1.00 95.08 203 ILE C CA 1
ATOM 3127 C C . ILE C 1 125 ? 53.883 69.805 19.075 1.00 100.04 203 ILE C C 1
ATOM 3128 O O . ILE C 1 125 ? 55.004 69.481 18.681 1.00 102.38 203 ILE C O 1
ATOM 3133 N N . ASP C 1 126 ? 53.670 70.381 20.253 1.00 103.37 204 ASP C N 1
ATOM 3134 C CA . ASP C 1 126 ? 54.701 71.166 20.921 1.00 105.67 204 ASP C CA 1
ATOM 3135 C C . ASP C 1 126 ? 55.297 70.405 22.100 1.00 105.97 204 ASP C C 1
ATOM 3136 O O . ASP C 1 126 ? 56.503 70.165 22.151 1.00 105.67 204 ASP C O 1
ATOM 3141 N N . LYS C 1 127 ? 54.443 70.027 23.046 1.00 107.22 205 LYS C N 1
ATOM 3142 C CA . LYS C 1 127 ? 54.805 69.037 24.053 1.00 107.37 205 LYS C CA 1
ATOM 3143 C C . LYS C 1 127 ? 54.040 67.734 23.845 1.00 107.52 205 LYS C C 1
ATOM 3144 O O . LYS C 1 127 ? 53.173 67.644 22.975 1.00 106.59 205 LYS C O 1
ATOM 3150 N N . THR C 1 128 ? 54.365 66.727 24.649 1.00 106.32 206 THR C N 1
ATOM 3151 C CA . THR C 1 128 ? 53.626 65.471 24.642 1.00 104.87 206 THR C CA 1
ATOM 3152 C C . THR C 1 128 ? 52.519 65.477 25.692 1.00 102.72 206 THR C C 1
ATOM 3153 O O . THR C 1 128 ? 51.798 64.492 25.853 1.00 103.11 206 THR C O 1
ATOM 3157 N N . GLU C 1 129 ? 52.391 66.592 26.403 1.00 101.49 207 GLU C N 1
ATOM 3158 C CA . GLU C 1 129 ? 51.262 66.798 27.317 1.00 99.22 207 GLU C CA 1
ATOM 3159 C C . GLU C 1 129 ? 50.167 67.665 26.691 1.00 96.82 207 GLU C C 1
ATOM 3160 O O . GLU C 1 129 ? 49.148 67.946 27.326 1.00 96.96 207 GLU C O 1
ATOM 3166 N N . ASP C 1 130 ? 50.388 68.074 25.441 1.00 95.76 208 ASP C N 1
ATOM 3167 C CA . ASP C 1 130 ? 49.355 68.698 24.607 1.00 94.91 208 ASP C CA 1
ATOM 3168 C C . ASP C 1 130 ? 48.418 67.634 24.022 1.00 90.56 208 ASP C C 1
ATOM 3169 O O . ASP C 1 130 ? 47.325 67.950 23.546 1.00 92.01 208 ASP C O 1
ATOM 3174 N N . VAL C 1 131 ? 48.866 66.378 24.061 1.00 86.43 209 VAL C N 1
ATOM 3175 C CA . VAL C 1 131 ? 48.184 65.250 23.426 1.00 77.26 209 VAL C CA 1
ATOM 3176 C C . VAL C 1 131 ? 47.371 64.451 24.439 1.00 74.61 209 VAL C C 1
ATOM 3177 O O . VAL C 1 131 ? 47.914 63.928 25.412 1.00 77.19 209 VAL C O 1
ATOM 3181 N N . LEU C 1 132 ? 46.069 64.355 24.198 1.00 69.80 210 LEU C N 1
ATOM 3182 C CA . LEU C 1 132 ? 45.171 63.588 25.054 1.00 65.95 210 LEU C CA 1
ATOM 3183 C C . LEU C 1 132 ? 45.288 62.086 24.783 1.00 67.38 210 LEU C C 1
ATOM 3184 O O . LEU C 1 132 ? 45.286 61.268 25.710 1.00 69.94 210 LEU C O 1
ATOM 3189 N N . PHE C 1 133 ? 45.389 61.733 23.505 1.00 59.69 211 PHE C N 1
ATOM 3190 C CA . PHE C 1 133 ? 45.452 60.338 23.094 1.00 54.23 211 PHE C CA 1
ATOM 3191 C C . PHE C 1 133 ? 46.309 60.199 21.839 1.00 53.82 211 PHE C C 1
ATOM 3192 O O . PHE C 1 133 ? 46.220 61.018 20.929 1.00 54.54 211 PHE C O 1
ATOM 3200 N N . ALA C 1 134 ? 47.151 59.169 21.810 1.00 56.28 212 ALA C N 1
ATOM 3201 C CA . ALA C 1 134 ? 47.944 58.842 20.622 1.00 53.24 212 ALA C CA 1
ATOM 3202 C C . ALA C 1 134 ? 48.095 57.339 20.469 1.00 49.39 212 ALA C C 1
ATOM 3203 O O . ALA C 1 134 ? 48.424 56.650 21.438 1.00 44.40 212 ALA C O 1
ATOM 3205 N N . GLU C 1 135 ? 47.848 56.823 19.265 1.00 45.56 213 GLU C N 1
ATOM 3206 C CA . GLU C 1 135 ? 48.000 55.383 19.057 1.00 52.30 213 GLU C CA 1
ATOM 3207 C C . GLU C 1 135 ? 48.803 54.985 17.824 1.00 50.96 213 GLU C C 1
ATOM 3208 O O . GLU C 1 135 ? 48.727 55.624 16.767 1.00 42.34 213 GLU C O 1
ATOM 3214 N N . TRP C 1 136 ? 49.576 53.918 18.008 1.00 55.44 214 TRP C N 1
ATOM 3215 C CA . TRP C 1 136 ? 50.422 53.336 16.984 1.00 66.08 214 TRP C CA 1
ATOM 3216 C C . TRP C 1 136 ? 49.719 52.164 16.305 1.00 67.39 214 TRP C C 1
ATOM 3217 O O . TRP C 1 136 ? 49.200 51.264 16.970 1.00 55.61 214 TRP C O 1
ATOM 3228 N N . HIS C 1 137 ? 49.719 52.179 14.977 1.00 73.54 215 HIS C N 1
ATOM 3229 C CA . HIS C 1 137 ? 49.243 51.040 14.204 1.00 75.98 215 HIS C CA 1
ATOM 3230 C C . HIS C 1 137 ? 50.242 50.683 13.107 1.00 72.36 215 HIS C C 1
ATOM 3231 O O . HIS C 1 137 ? 50.694 51.563 12.365 1.00 71.63 215 HIS C O 1
ATOM 3238 N N . LYS C 1 138 ? 50.566 49.390 13.028 1.00 74.34 216 LYS C N 1
ATOM 3239 C CA . LYS C 1 138 ? 51.562 48.812 12.108 1.00 76.04 216 LYS C CA 1
ATOM 3240 C C . LYS C 1 138 ? 51.475 49.325 10.662 1.00 77.33 216 LYS C C 1
ATOM 3241 O O . LYS C 1 138 ? 52.492 49.693 10.070 1.00 80.74 216 LYS C O 1
ATOM 3247 N N . ASN C 1 139 ? 50.261 49.365 10.116 1.00 81.95 217 ASN C N 1
ATOM 3248 C CA . ASN C 1 139 ? 50.043 49.775 8.726 1.00 91.04 217 ASN C CA 1
ATOM 3249 C C . ASN C 1 139 ? 49.312 51.108 8.584 1.00 90.87 217 ASN C C 1
ATOM 3250 O O . ASN C 1 139 ? 48.537 51.302 7.645 1.00 90.68 217 ASN C O 1
ATOM 3255 N N . LYS C 1 140 ? 49.562 52.021 9.517 1.00 87.79 218 LYS C N 1
ATOM 3256 C CA . LYS C 1 140 ? 48.896 53.318 9.531 1.00 85.46 218 LYS C CA 1
ATOM 3257 C C . LYS C 1 140 ? 49.871 54.392 10.006 1.00 79.15 218 LYS C C 1
ATOM 3258 O O . LYS C 1 140 ? 50.837 54.071 10.700 1.00 82.52 218 LYS C O 1
ATOM 3264 N N . PRO C 1 141 ? 49.643 55.666 9.614 1.00 69.87 219 PRO C N 1
ATOM 3265 C CA . PRO C 1 141 ? 50.327 56.781 10.282 1.00 71.00 219 PRO C CA 1
ATOM 3266 C C . PRO C 1 141 ? 49.923 56.919 11.756 1.00 74.26 219 PRO C C 1
ATOM 3267 O O . PRO C 1 141 ? 48.888 56.382 12.163 1.00 81.28 219 PRO C O 1
ATOM 3271 N N . LEU C 1 142 ? 50.735 57.626 12.542 1.00 73.83 220 LEU C N 1
ATOM 3272 C CA . LEU C 1 142 ? 50.445 57.849 13.961 1.00 71.57 220 LEU C CA 1
ATOM 3273 C C . LEU C 1 142 ? 49.191 58.705 14.136 1.00 70.68 220 LEU C C 1
ATOM 3274 O O . LEU C 1 142 ? 49.064 59.777 13.541 1.00 66.47 220 LEU C O 1
ATOM 3279 N N . TYR C 1 143 ? 48.268 58.207 14.948 1.00 65.62 221 TYR C N 1
ATOM 3280 C CA . TYR C 1 143 ? 47.026 58.909 15.237 1.00 62.13 221 TYR C CA 1
ATOM 3281 C C . TYR C 1 143 ? 47.175 59.676 16.542 1.00 57.58 221 TYR C C 1
ATOM 3282 O O . TYR C 1 143 ? 47.661 59.131 17.525 1.00 56.36 221 TYR C O 1
ATOM 3291 N N . THR C 1 144 ? 46.762 60.939 16.543 1.00 56.03 222 THR C N 1
ATOM 3292 C CA . THR C 1 144 ? 46.900 61.804 17.712 1.00 60.73 222 THR C CA 1
ATOM 3293 C C . THR C 1 144 ? 45.653 62.653 17.916 1.00 58.99 222 THR C C 1
ATOM 3294 O O . THR C 1 144 ? 45.157 63.275 16.973 1.00 57.77 222 THR C O 1
ATOM 3298 N N . VAL C 1 145 ? 45.148 62.674 19.145 1.00 55.20 223 VAL C N 1
ATOM 3299 C CA . VAL C 1 145 ? 44.076 63.590 19.518 1.00 57.44 223 VAL C CA 1
ATOM 3300 C C . VAL C 1 145 ? 44.633 64.574 20.535 1.00 57.49 223 VAL C C 1
ATOM 3301 O O . VAL C 1 145 ? 44.995 64.183 21.647 1.00 59.96 223 VAL C O 1
ATOM 3305 N N . THR C 1 146 ? 44.722 65.843 20.141 1.00 59.20 224 THR C N 1
ATOM 3306 C CA . THR C 1 146 ? 45.201 66.893 21.039 1.00 67.41 224 THR C CA 1
ATOM 3307 C C . THR C 1 146 ? 44.092 67.335 21.984 1.00 70.28 224 THR C C 1
ATOM 3308 O O . THR C 1 146 ? 42.908 67.074 21.741 1.00 68.69 224 THR C O 1
ATOM 3312 N N . TYR C 1 147 ? 44.489 68.006 23.063 1.00 75.55 225 TYR C N 1
ATOM 3313 C CA . TYR C 1 147 ? 43.548 68.598 24.002 1.00 77.48 225 TYR C CA 1
ATOM 3314 C C . TYR C 1 147 ? 42.724 69.696 23.333 1.00 80.98 225 TYR C C 1
ATOM 3315 O O . TYR C 1 147 ? 41.557 69.895 23.673 1.00 84.73 225 TYR C O 1
ATOM 3324 N N . GLU C 1 148 ? 43.335 70.401 22.386 1.00 81.56 226 GLU C N 1
ATOM 3325 C CA . GLU C 1 148 ? 42.609 71.344 21.545 1.00 86.85 226 GLU C CA 1
ATOM 3326 C C . GLU C 1 148 ? 41.469 70.656 20.801 1.00 89.29 226 GLU C C 1
ATOM 3327 O O . GLU C 1 148 ? 40.344 71.155 20.771 1.00 94.65 226 GLU C O 1
ATOM 3333 N N . GLN C 1 149 ? 41.768 69.508 20.202 1.00 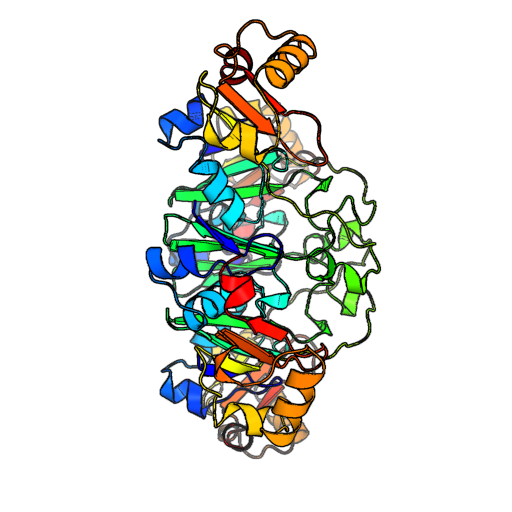91.22 227 GLN C N 1
ATOM 3334 C CA . GLN C 1 149 ? 40.873 68.896 19.228 1.00 95.51 227 GLN C CA 1
ATOM 3335 C C . GLN C 1 149 ? 39.624 68.335 19.902 1.00 101.01 227 GLN C C 1
ATOM 3336 O O . GLN C 1 149 ? 38.679 67.920 19.232 1.00 102.72 227 GLN C O 1
ATOM 3342 N N . SER C 1 150 ? 39.629 68.328 21.231 1.00 103.51 228 SER C N 1
ATOM 3343 C CA . SER C 1 150 ? 38.674 67.535 21.995 1.00 106.22 228 SER C CA 1
ATOM 3344 C C . SER C 1 150 ? 37.591 68.416 22.609 1.00 109.26 228 SER C C 1
ATOM 3345 O O . SER C 1 150 ? 36.545 67.926 23.034 1.00 111.48 228 SER C O 1
ATOM 3348 N N . ARG C 1 151 ? 37.850 69.719 22.654 1.00 109.92 229 ARG C N 1
ATOM 3349 C CA . ARG C 1 151 ? 36.807 70.698 22.933 1.00 107.39 229 ARG C CA 1
ATOM 3350 C C . ARG C 1 151 ? 35.904 70.903 21.721 1.00 106.57 229 ARG C C 1
ATOM 3351 O O . ARG C 1 151 ? 34.681 70.958 21.849 1.00 104.52 229 ARG C O 1
ATOM 3359 N N . SER C 1 152 ? 36.515 71.014 20.546 1.00 105.79 230 SER C N 1
ATOM 3360 C CA . SER C 1 152 ? 35.770 71.239 19.313 1.00 103.94 230 SER C CA 1
ATOM 3361 C C . SER C 1 152 ? 34.312 70.817 19.465 1.00 102.63 230 SER C C 1
ATOM 3362 O O . SER C 1 152 ? 33.497 71.033 18.569 1.00 102.81 230 SER C O 1
ATOM 3365 N N . PRO D 1 16 ? 43.103 44.772 30.036 1.00 93.13 94 PRO D N 1
ATOM 3366 C CA . PRO D 1 16 ? 42.825 43.947 28.866 1.00 91.86 94 PRO D CA 1
ATOM 3367 C C . PRO D 1 16 ? 43.916 42.900 28.621 1.00 90.98 94 PRO D C 1
ATOM 3368 O O . PRO D 1 16 ? 44.991 43.225 28.103 1.00 91.75 94 PRO D O 1
ATOM 3372 N N . ASN D 1 17 ? 43.631 41.654 28.998 1.00 86.00 95 ASN D N 1
ATOM 3373 C CA . ASN D 1 17 ? 44.576 40.552 28.829 1.00 80.75 95 ASN D CA 1
ATOM 3374 C C . ASN D 1 17 ? 44.419 39.830 27.490 1.00 79.52 95 ASN D C 1
ATOM 3375 O O . ASN D 1 17 ? 43.309 39.456 27.095 1.00 77.39 95 ASN D O 1
ATOM 3380 N N . ILE D 1 18 ? 45.549 39.632 26.812 1.00 71.50 96 ILE D N 1
ATOM 3381 C CA . ILE D 1 18 ? 45.605 38.974 25.511 1.00 61.20 96 ILE D CA 1
ATOM 3382 C C . ILE D 1 18 ? 45.779 37.457 25.676 1.00 57.41 96 ILE D C 1
ATOM 3383 O O . ILE D 1 18 ? 46.864 36.985 26.000 1.00 63.46 96 ILE D O 1
ATOM 3388 N N . VAL D 1 19 ? 44.697 36.708 25.462 1.00 59.50 97 VAL D N 1
ATOM 3389 C CA . VAL D 1 19 ? 44.698 35.246 25.619 1.00 55.32 97 VAL D CA 1
ATOM 3390 C C . VAL D 1 19 ? 45.138 34.482 24.365 1.00 58.35 97 VAL D C 1
ATOM 3391 O O . VAL D 1 19 ? 45.519 33.314 24.457 1.00 62.45 97 VAL D O 1
ATOM 3395 N N . ILE D 1 20 ? 45.065 35.131 23.203 1.00 59.98 98 ILE D N 1
ATOM 3396 C CA . ILE D 1 20 ? 45.666 34.612 21.963 1.00 57.94 98 ILE D CA 1
ATOM 3397 C C . ILE D 1 20 ? 46.451 35.728 21.279 1.00 57.28 98 ILE D C 1
ATOM 3398 O O . ILE D 1 20 ? 45.881 36.754 20.915 1.00 58.48 98 ILE D O 1
ATOM 3403 N N . ARG D 1 21 ? 47.763 35.530 21.141 1.00 62.34 99 ARG D N 1
ATOM 3404 C CA A ARG D 1 21 ? 48.638 36.494 20.469 0.50 63.97 99 ARG D CA 1
ATOM 3405 C CA B ARG D 1 21 ? 48.633 36.493 20.468 0.50 62.25 99 ARG D CA 1
ATOM 3406 C C . ARG D 1 21 ? 49.253 35.849 19.232 1.00 62.36 99 ARG D C 1
ATOM 3407 O O . ARG D 1 21 ? 49.842 34.767 19.319 1.00 69.56 99 ARG D O 1
ATOM 3422 N N . LYS D 1 22 ? 49.087 36.521 18.090 1.00 64.67 100 LYS D N 1
ATOM 3423 C CA A LYS D 1 22 ? 49.579 36.051 16.786 0.50 67.52 100 LYS D CA 1
ATOM 3424 C CA B LYS D 1 22 ? 49.562 36.055 16.777 0.50 66.74 100 LYS D CA 1
ATOM 3425 C C . LYS D 1 22 ? 49.272 34.581 16.476 1.00 64.80 100 LYS D C 1
ATOM 3426 O O . LYS D 1 22 ? 50.047 33.907 15.795 1.00 68.47 100 LYS D O 1
ATOM 3437 N N . GLY D 1 23 ? 48.140 34.090 16.977 1.00 64.02 101 GLY D N 1
ATOM 3438 C CA . GLY D 1 23 ? 47.709 32.710 16.747 1.00 63.50 101 GLY D CA 1
ATOM 3439 C C . GLY D 1 23 ? 48.090 31.696 17.810 1.00 62.90 101 GLY D C 1
ATOM 3440 O O . GLY D 1 23 ? 47.765 30.516 17.681 1.00 66.28 101 GLY D O 1
ATOM 3441 N N . GLU D 1 24 ? 48.770 32.151 18.861 1.00 65.62 102 GLU D N 1
ATOM 3442 C CA . GLU D 1 24 ? 49.267 31.267 19.919 1.00 67.10 102 GLU D CA 1
ATOM 3443 C C . GLU D 1 24 ? 48.432 31.375 21.189 1.00 62.43 102 GLU D C 1
ATOM 3444 O O . GLU D 1 24 ? 48.123 32.481 21.632 1.00 63.51 102 GLU D O 1
ATOM 3450 N N . LEU D 1 25 ? 48.078 30.229 21.770 1.00 58.60 103 LEU D N 1
ATOM 3451 C CA . LEU D 1 25 ? 47.472 30.178 23.102 1.00 64.39 103 LEU D CA 1
ATOM 3452 C C . LEU D 1 25 ? 48.469 30.659 24.152 1.00 70.31 103 LEU D C 1
ATOM 3453 O O . LEU D 1 25 ? 49.536 30.064 24.317 1.00 75.80 103 LEU D O 1
ATOM 3458 N N . GLN D 1 26 ? 48.131 31.740 24.848 1.00 72.59 104 GLN D N 1
ATOM 3459 C CA . GLN D 1 26 ? 48.962 32.237 25.939 1.00 71.24 104 GLN D CA 1
ATOM 3460 C C . GLN D 1 26 ? 48.497 31.527 27.200 1.00 77.18 104 GLN D C 1
ATOM 3461 O O . GLN D 1 26 ? 47.512 31.930 27.820 1.00 78.32 104 GLN D O 1
ATOM 3467 N N . TYR D 1 27 ? 49.194 30.455 27.565 1.00 87.20 105 TYR D N 1
ATOM 3468 C CA . TYR D 1 27 ? 48.756 29.606 28.672 1.00 94.50 105 TYR D CA 1
ATOM 3469 C C . TYR D 1 27 ? 48.973 30.252 30.038 1.00 94.66 105 TYR D C 1
ATOM 3470 O O . TYR D 1 27 ? 48.254 29.947 30.991 1.00 95.83 105 TYR D O 1
ATOM 3479 N N . LYS D 1 28 ? 49.946 31.159 30.116 1.00 94.53 106 LYS D N 1
ATOM 3480 C CA . LYS D 1 28 ? 50.253 31.873 31.361 1.00 98.39 106 LYS D CA 1
ATOM 3481 C C . LYS D 1 28 ? 49.155 32.842 31.804 1.00 93.08 106 LYS D C 1
ATOM 3482 O O . LYS D 1 28 ? 48.866 32.953 32.998 1.00 94.92 106 LYS D O 1
ATOM 3488 N N . VAL D 1 29 ? 48.535 33.523 30.845 1.00 88.58 107 VAL D N 1
ATOM 3489 C CA . VAL D 1 29 ? 47.461 34.468 31.152 1.00 82.63 107 VAL D CA 1
ATOM 3490 C C . VAL D 1 29 ? 46.109 33.765 31.366 1.00 80.39 107 VAL D C 1
ATOM 3491 O O . VAL D 1 29 ? 45.197 34.331 31.968 1.00 83.87 107 VAL D O 1
ATOM 3495 N N . MET D 1 30 ? 45.995 32.532 30.881 1.00 79.70 108 MET D N 1
ATOM 3496 C CA . MET D 1 30 ? 44.772 31.746 31.027 1.00 76.63 108 MET D CA 1
ATOM 3497 C C . MET D 1 30 ? 44.652 31.142 32.425 1.00 80.24 108 MET D C 1
ATOM 3498 O O . MET D 1 30 ? 43.547 30.996 32.951 1.00 81.53 108 MET D O 1
ATOM 3503 N N . LYS D 1 31 ? 45.793 30.791 33.015 1.00 86.75 109 LYS D N 1
ATOM 3504 C CA . LYS D 1 31 ? 45.853 30.310 34.398 1.00 93.22 109 LYS D CA 1
ATOM 3505 C C . LYS D 1 31 ? 45.487 31.423 35.388 1.00 94.01 109 LYS D C 1
ATOM 3506 O O . LYS D 1 31 ? 44.701 31.197 36.315 1.00 94.56 109 LYS D O 1
ATOM 3512 N N . LYS D 1 32 ? 46.048 32.615 35.166 1.00 92.69 110 LYS D N 1
ATOM 3513 C CA . LYS D 1 32 ? 45.833 33.785 36.029 1.00 94.24 110 LYS D CA 1
ATOM 3514 C C . LYS D 1 32 ? 44.385 34.271 36.017 1.00 92.72 110 LYS D C 1
ATOM 3515 O O . LYS D 1 32 ? 43.810 34.558 37.069 1.00 95.74 110 LYS D O 1
ATOM 3521 N N . ASN D 1 33 ? 43.796 34.341 34.825 1.00 89.00 111 ASN D N 1
ATOM 3522 C CA . ASN D 1 33 ? 42.427 34.820 34.666 1.00 82.40 111 ASN D CA 1
ATOM 3523 C C . ASN D 1 33 ? 41.400 33.710 34.919 1.00 80.62 111 ASN D C 1
ATOM 3524 O O . ASN D 1 33 ? 40.187 33.939 34.820 1.00 77.82 111 ASN D O 1
ATOM 3529 N N . LYS D 1 34 ? 41.911 32.520 35.254 1.00 79.85 112 LYS D N 1
ATOM 3530 C CA . LYS D 1 34 ? 41.122 31.327 35.605 1.00 81.77 112 LYS D CA 1
ATOM 3531 C C . LYS D 1 34 ? 40.215 30.793 34.487 1.00 80.68 112 LYS D C 1
ATOM 3532 O O . LYS D 1 34 ? 39.097 30.337 34.748 1.00 81.66 112 LYS D O 1
ATOM 3538 N N . ILE D 1 35 ? 40.703 30.844 33.249 1.00 75.08 113 ILE D N 1
ATOM 3539 C CA . ILE D 1 35 ? 39.983 30.242 32.122 1.00 77.46 113 ILE D CA 1
ATOM 3540 C C . ILE D 1 35 ? 40.778 29.100 31.485 1.00 70.86 113 ILE D C 1
ATOM 3541 O O . ILE D 1 35 ? 41.943 29.271 31.120 1.00 58.89 113 ILE D O 1
ATOM 3546 N N . ASP D 1 36 ? 40.154 27.931 31.369 1.00 70.97 114 ASP D N 1
ATOM 3547 C CA . ASP D 1 36 ? 40.805 26.799 30.699 1.00 79.09 114 ASP D CA 1
ATOM 3548 C C . ASP D 1 36 ? 40.557 26.802 29.178 1.00 78.39 114 ASP D C 1
ATOM 3549 O O . ASP D 1 36 ? 40.080 27.798 28.621 1.00 76.38 114 ASP D O 1
ATOM 3554 N N . ILE D 1 37 ? 40.908 25.695 28.522 1.00 79.13 115 ILE D N 1
ATOM 3555 C CA . ILE D 1 37 ? 40.754 25.528 27.075 1.00 72.01 115 ILE D CA 1
ATOM 3556 C C . ILE D 1 37 ? 39.272 25.485 26.687 1.00 70.19 115 ILE D C 1
ATOM 3557 O O . ILE D 1 37 ? 38.839 26.233 25.811 1.00 68.35 115 ILE D O 1
ATOM 3562 N N . ASN D 1 38 ? 38.499 24.645 27.372 1.00 68.55 116 ASN D N 1
ATOM 3563 C CA . ASN D 1 38 ? 37.076 24.475 27.068 1.00 72.98 116 ASN D CA 1
ATOM 3564 C C . ASN D 1 38 ? 36.186 25.695 27.312 1.00 72.98 116 ASN D C 1
ATOM 3565 O O . ASN D 1 38 ? 35.129 25.826 26.688 1.00 71.75 116 ASN D O 1
ATOM 3570 N N . GLN D 1 39 ? 36.617 26.576 28.212 1.00 73.13 117 GLN D N 1
ATOM 3571 C CA . GLN D 1 39 ? 35.923 27.838 28.454 1.00 68.54 117 GLN D CA 1
ATOM 3572 C C . GLN D 1 39 ? 36.205 28.834 27.338 1.00 61.21 117 GLN D C 1
ATOM 3573 O O . GLN D 1 39 ? 35.294 29.504 26.851 1.00 62.13 117 GLN D O 1
ATOM 3579 N N . LEU D 1 40 ? 37.473 28.922 26.943 1.00 47.16 118 LEU D N 1
ATOM 3580 C CA . LEU D 1 40 ? 37.900 29.848 25.908 1.00 48.99 118 LEU D CA 1
ATOM 3581 C C . LEU D 1 40 ? 37.239 29.523 24.566 1.00 56.20 118 LEU D C 1
ATOM 3582 O O . LEU D 1 40 ? 36.746 30.423 23.887 1.00 56.71 118 LEU D O 1
ATOM 3587 N N . GLN D 1 41 ? 37.214 28.236 24.220 1.00 49.27 119 GLN D N 1
ATOM 3588 C CA . GLN D 1 41 ? 36.621 27.751 22.978 1.00 54.27 119 GLN D CA 1
ATOM 3589 C C . GLN D 1 41 ? 35.139 28.066 22.900 1.00 54.80 119 GLN D C 1
ATOM 3590 O O . GLN D 1 41 ? 34.639 28.465 21.848 1.00 62.12 119 GLN D O 1
ATOM 3596 N N . SER D 1 42 ? 34.451 27.888 24.023 1.00 48.41 120 SER D N 1
ATOM 3597 C CA . SER D 1 42 ? 33.053 28.263 24.154 1.00 49.09 120 SER D CA 1
ATOM 3598 C C . SER D 1 42 ? 32.885 29.756 23.910 1.00 54.90 120 SER D C 1
ATOM 3599 O O . SER D 1 42 ? 31.977 30.185 23.183 1.00 53.46 120 SER D O 1
ATOM 3602 N N . MET D 1 43 ? 33.782 30.536 24.506 1.00 50.59 121 MET D N 1
ATOM 3603 C CA . MET D 1 43 ? 33.723 31.982 24.403 1.00 55.87 121 MET D CA 1
ATOM 3604 C C . MET D 1 43 ? 33.990 32.458 22.972 1.00 47.38 121 MET D C 1
ATOM 3605 O O . MET D 1 43 ? 33.320 33.368 22.489 1.00 53.29 121 MET D O 1
ATOM 3610 N N . LEU D 1 44 ? 34.947 31.819 22.300 1.00 50.68 122 LEU D N 1
ATOM 3611 C CA . LEU D 1 44 ? 35.274 32.130 20.908 1.00 44.19 122 LEU D CA 1
ATOM 3612 C C . LEU D 1 44 ? 34.114 31.785 19.972 1.00 44.62 122 LEU D C 1
ATOM 3613 O O . LEU D 1 44 ? 33.816 32.545 19.047 1.00 52.99 122 LEU D O 1
ATOM 3618 N N . ARG D 1 45 ? 33.461 30.652 20.234 1.00 41.99 123 ARG D N 1
ATOM 3619 C CA . ARG D 1 45 ? 32.255 30.230 19.509 1.00 44.52 123 ARG D CA 1
ATOM 3620 C C . ARG D 1 45 ? 31.131 31.260 19.565 1.00 49.43 123 ARG D C 1
ATOM 3621 O O . ARG D 1 45 ? 30.460 31.509 18.559 1.00 56.94 123 ARG D O 1
ATOM 3629 N N . GLN D 1 46 ? 30.943 31.863 20.739 1.00 52.99 124 GLN D N 1
ATOM 3630 C CA . GLN D 1 46 ? 29.930 32.902 20.944 1.00 55.04 124 GLN D CA 1
ATOM 3631 C C . GLN D 1 46 ? 30.250 34.179 20.167 1.00 53.90 124 GLN D C 1
ATOM 3632 O O . GLN D 1 46 ? 29.342 34.915 19.776 1.00 56.03 124 GLN D O 1
ATOM 3638 N N . ALA D 1 47 ? 31.541 34.434 19.952 1.00 44.50 125 ALA D N 1
ATOM 3639 C CA . ALA D 1 47 ? 31.976 35.537 19.105 1.00 39.84 125 ALA D CA 1
ATOM 3640 C C . ALA D 1 47 ? 32.173 35.137 17.629 1.00 46.39 125 ALA D C 1
ATOM 3641 O O . ALA D 1 47 ? 32.683 35.925 16.833 1.00 42.38 125 ALA D O 1
ATOM 3643 N N . GLY D 1 48 ? 31.777 33.916 17.272 1.00 50.25 126 GLY D N 1
ATOM 3644 C CA . GLY D 1 48 ? 31.773 33.494 15.870 1.00 56.01 126 GLY D CA 1
ATOM 3645 C C . GLY D 1 48 ? 32.889 32.585 15.361 1.00 60.19 126 GLY D C 1
ATOM 3646 O O . GLY D 1 48 ? 32.789 32.064 14.251 1.00 55.42 126 GLY D O 1
ATOM 3647 N N . SER D 1 49 ? 33.943 32.389 16.155 1.00 56.45 127 SER D N 1
ATOM 3648 C CA . SER D 1 49 ? 35.083 31.564 15.740 1.00 46.01 127 SER D CA 1
ATOM 3649 C C . SER D 1 49 ? 34.999 30.147 16.282 1.00 48.13 127 SER D C 1
ATOM 3650 O O . SER D 1 49 ? 35.015 29.939 17.494 1.00 60.24 127 SER D O 1
ATOM 3653 N N . PHE D 1 50 ? 34.940 29.165 15.388 1.00 41.78 128 PHE D N 1
ATOM 3654 C CA . PHE D 1 50 ? 34.619 27.808 15.817 1.00 36.12 128 PHE D CA 1
ATOM 3655 C C . PHE D 1 50 ? 35.812 26.906 16.091 1.00 39.69 128 PHE D C 1
ATOM 3656 O O . PHE D 1 50 ? 35.645 25.751 16.496 1.00 34.16 128 PHE D O 1
ATOM 3664 N N . SER D 1 51 ? 37.009 27.458 15.918 1.00 32.44 129 SER D N 1
ATOM 3665 C CA . SER D 1 51 ? 38.236 26.793 16.337 1.00 45.49 129 SER D CA 1
ATOM 3666 C C . SER D 1 51 ? 39.295 27.831 16.690 1.00 47.80 129 SER D C 1
ATOM 3667 O O . SER D 1 51 ? 39.359 28.893 16.061 1.00 41.19 129 SER D O 1
ATOM 3670 N N . ILE D 1 52 ? 40.130 27.506 17.679 1.00 50.51 130 ILE D N 1
ATOM 3671 C CA . ILE D 1 52 ? 41.261 28.350 18.084 1.00 55.25 130 ILE D CA 1
ATOM 3672 C C . ILE D 1 52 ? 42.184 28.656 16.899 1.00 49.97 130 ILE D C 1
ATOM 3673 O O . ILE D 1 52 ? 42.753 29.744 16.823 1.00 52.79 130 ILE D O 1
ATOM 3678 N N . GLN D 1 53 ? 42.285 27.712 15.960 1.00 50.40 131 GLN D N 1
ATOM 3679 C CA . GLN D 1 53 ? 43.144 27.846 14.768 1.00 50.67 131 GLN D CA 1
ATOM 3680 C C . GLN D 1 53 ? 42.783 28.980 13.808 1.00 50.45 131 GLN D C 1
ATOM 3681 O O . GLN D 1 53 ? 43.575 29.309 12.924 1.00 57.56 131 GLN D O 1
ATOM 3687 N N . GLU D 1 54 ? 41.596 29.563 13.972 1.00 51.24 132 GLU D N 1
ATOM 3688 C CA . GLU D 1 54 ? 41.117 30.635 13.092 1.00 54.99 132 GLU D CA 1
ATOM 3689 C C . GLU D 1 54 ? 41.351 32.029 13.687 1.00 55.75 132 GLU D C 1
ATOM 3690 O O . GLU D 1 54 ? 41.037 33.049 13.059 1.00 54.48 132 GLU D O 1
ATOM 3696 N N . VAL D 1 55 ? 41.930 32.062 14.885 1.00 49.22 133 VAL D N 1
ATOM 3697 C CA . VAL D 1 55 ? 42.057 33.292 15.657 1.00 41.73 133 VAL D CA 1
ATOM 3698 C C . VAL D 1 55 ? 43.489 33.814 15.668 1.00 44.99 133 VAL D C 1
ATOM 3699 O O . VAL D 1 55 ? 44.407 33.098 16.065 1.00 53.15 133 VAL D O 1
ATOM 3703 N N . GLU D 1 56 ? 43.668 35.054 15.213 1.00 39.60 134 GLU D N 1
ATOM 3704 C CA . GLU D 1 56 ? 44.934 35.759 15.348 1.00 48.02 134 GLU D CA 1
ATOM 3705 C C . GLU D 1 56 ? 45.062 36.378 16.744 1.00 55.42 134 GLU D C 1
ATOM 3706 O O . GLU D 1 56 ? 46.062 36.168 17.431 1.00 53.55 134 GLU D O 1
ATOM 3712 N N . TYR D 1 57 ? 44.046 37.137 17.150 1.00 52.65 135 TYR D N 1
ATOM 3713 C CA . TYR D 1 57 ? 44.031 37.783 18.456 1.00 48.22 135 TYR D CA 1
ATOM 3714 C C . TYR D 1 57 ? 42.732 37.550 19.232 1.00 47.86 135 TYR D C 1
ATOM 3715 O O . TYR D 1 57 ? 41.637 37.723 18.703 1.00 52.11 135 TYR D O 1
ATOM 3724 N N . ALA D 1 58 ? 42.860 37.148 20.491 1.00 45.64 136 ALA D N 1
ATOM 3725 C CA . ALA D 1 58 ? 41.717 37.115 21.390 1.00 51.83 136 ALA D CA 1
ATOM 3726 C C . ALA D 1 58 ? 42.044 37.887 22.663 1.00 59.29 136 ALA D C 1
ATOM 3727 O O . ALA D 1 58 ? 43.099 37.687 23.268 1.00 65.30 136 ALA D O 1
ATOM 3729 N N . ILE D 1 59 ? 41.145 38.792 23.042 1.00 57.17 137 ILE D N 1
ATOM 3730 C CA . ILE D 1 59 ? 41.353 39.669 24.191 1.00 58.51 137 ILE D CA 1
ATOM 3731 C C . ILE D 1 59 ? 40.277 39.437 25.249 1.00 62.37 137 ILE D C 1
ATOM 3732 O O . ILE D 1 59 ? 39.085 39.646 24.995 1.00 49.25 137 ILE D O 1
ATOM 3737 N N . MET D 1 60 ? 40.712 38.993 26.428 1.00 69.53 138 MET D N 1
ATOM 3738 C CA . MET D 1 60 ? 39.827 38.791 27.569 1.00 77.27 138 MET D CA 1
ATOM 3739 C C . MET D 1 60 ? 39.513 40.154 28.203 1.00 77.45 138 MET D C 1
ATOM 3740 O O . MET D 1 60 ? 40.371 40.770 28.842 1.00 82.20 138 MET D O 1
ATOM 3745 N N . GLU D 1 61 ? 38.286 40.624 27.989 1.00 75.63 139 GLU D N 1
ATOM 3746 C CA . GLU D 1 61 ? 37.818 41.912 28.497 1.00 73.40 139 GLU D CA 1
ATOM 3747 C C . GLU D 1 61 ? 37.491 41.864 29.989 1.00 74.13 139 GLU D C 1
ATOM 3748 O O . GLU D 1 61 ? 37.192 40.794 30.529 1.00 73.36 139 GLU D O 1
ATOM 3754 N N . THR D 1 62 ? 37.529 43.028 30.642 1.00 77.85 140 THR D N 1
ATOM 3755 C CA . THR D 1 62 ? 37.331 43.125 32.102 1.00 76.43 140 THR D CA 1
ATOM 3756 C C . THR D 1 62 ? 35.896 42.838 32.552 1.00 76.79 140 THR D C 1
ATOM 3757 O O . THR D 1 62 ? 35.663 42.524 33.720 1.00 82.70 140 THR D O 1
ATOM 3761 N N . ASN D 1 63 ? 34.945 42.929 31.624 1.00 73.21 141 ASN D N 1
ATOM 3762 C CA . ASN D 1 63 ? 33.564 42.541 31.897 1.00 75.37 141 ASN D CA 1
ATOM 3763 C C . ASN D 1 63 ? 33.312 41.030 31.741 1.00 81.03 141 ASN D C 1
ATOM 3764 O O . ASN D 1 63 ? 32.194 40.560 31.958 1.00 84.81 141 ASN D O 1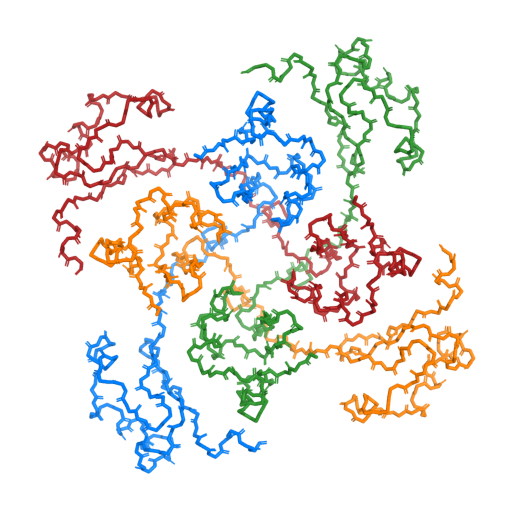
ATOM 3769 N N . GLY D 1 64 ? 34.346 40.285 31.346 1.00 80.40 142 GLY D N 1
ATOM 3770 C CA . GLY D 1 64 ? 34.273 38.826 31.284 1.00 78.48 142 GLY D CA 1
ATOM 3771 C C . GLY D 1 64 ? 34.226 38.167 29.912 1.00 79.63 142 GLY D C 1
ATOM 3772 O O . GLY D 1 64 ? 34.486 36.968 29.806 1.00 76.14 142 GLY D O 1
ATOM 3773 N N . MET D 1 65 ? 33.887 38.930 28.870 1.00 79.13 143 MET D N 1
ATOM 3774 C CA . MET D 1 65 ? 33.819 38.400 27.496 1.00 77.34 143 MET D CA 1
ATOM 3775 C C . MET D 1 65 ? 35.166 38.425 26.765 1.00 75.37 143 MET D C 1
ATOM 3776 O O . MET D 1 65 ? 36.085 39.133 27.182 1.00 75.58 143 MET D O 1
ATOM 3781 N N . VAL D 1 66 ? 35.282 37.648 25.684 1.00 64.49 144 VAL D N 1
ATOM 3782 C CA . VAL D 1 66 ? 36.450 37.740 24.798 1.00 60.81 144 VAL D CA 1
ATOM 3783 C C . VAL D 1 66 ? 36.132 38.467 23.483 1.00 59.92 144 VAL D C 1
ATOM 3784 O O . VAL D 1 66 ? 35.028 38.344 22.942 1.00 65.08 144 VAL D O 1
ATOM 3788 N N . SER D 1 67 ? 37.106 39.227 22.985 1.00 54.72 145 SER D N 1
ATOM 3789 C CA . SER D 1 67 ? 36.995 39.896 21.693 1.00 56.68 145 SER D CA 1
ATOM 3790 C C . SER D 1 67 ? 37.961 39.265 20.702 1.00 57.98 145 SER D C 1
ATOM 3791 O O . SER D 1 67 ? 39.156 39.166 20.976 1.00 62.94 145 SER D O 1
ATOM 3794 N N . VAL D 1 68 ? 37.440 38.851 19.550 1.00 51.27 146 VAL D N 1
ATOM 3795 C CA . VAL D 1 68 ? 38.215 38.066 18.587 1.00 48.77 146 VAL D CA 1
ATOM 3796 C C . VAL D 1 68 ? 38.598 38.877 17.348 1.00 43.57 146 VAL D C 1
ATOM 3797 O O . VAL D 1 68 ? 37.747 39.501 16.720 1.00 42.11 146 VAL D O 1
ATOM 3801 N N . LEU D 1 69 ? 39.892 38.905 17.040 1.00 45.39 147 LEU D N 1
ATOM 3802 C CA . LEU D 1 69 ? 40.370 39.271 15.714 1.00 48.46 147 LEU D CA 1
ATOM 3803 C C . LEU D 1 69 ? 40.783 37.976 15.044 1.00 52.23 147 LEU D C 1
ATOM 3804 O O . LEU D 1 69 ? 41.754 37.350 15.464 1.00 53.84 147 LEU D O 1
ATOM 3809 N N . PRO D 1 70 ? 40.031 37.553 14.017 1.00 52.46 148 PRO D N 1
ATOM 3810 C CA . PRO D 1 70 ? 40.353 36.325 13.288 1.00 49.55 148 PRO D CA 1
ATOM 3811 C C . PRO D 1 70 ? 41.555 36.507 12.372 1.00 44.20 148 PRO D C 1
ATOM 3812 O O . PRO D 1 70 ? 41.894 37.638 12.022 1.00 52.28 148 PRO D O 1
ATOM 3816 N N . LYS D 1 71 ? 42.183 35.398 11.985 1.00 48.95 149 LYS D N 1
ATOM 3817 C CA . LYS D 1 71 ? 43.209 35.403 10.934 1.00 45.97 149 LYS D CA 1
ATOM 3818 C C . LYS D 1 71 ? 42.597 35.880 9.626 1.00 42.54 149 LYS D C 1
ATOM 3819 O O . LYS D 1 71 ? 41.407 35.663 9.381 1.00 43.79 149 LYS D O 1
ATOM 3825 N N . SER D 1 72 ? 43.403 36.538 8.797 1.00 46.66 150 SER D N 1
ATOM 3826 C CA . SER D 1 72 ? 42.923 37.117 7.542 1.00 44.89 150 SER D CA 1
ATOM 3827 C C . SER D 1 72 ? 41.990 36.184 6.759 1.00 51.89 150 SER D C 1
ATOM 3828 O O . SER D 1 72 ? 40.890 36.595 6.382 1.00 50.64 150 SER D O 1
ATOM 3831 N N . ASP D 1 73 ? 42.404 34.924 6.579 1.00 46.74 151 ASP D N 1
ATOM 3832 C CA . ASP D 1 73 ? 41.653 33.935 5.781 1.00 50.70 151 ASP D CA 1
ATOM 3833 C C . ASP D 1 73 ? 40.242 33.633 6.292 1.00 55.54 151 ASP D C 1
ATOM 3834 O O . ASP D 1 73 ? 39.384 33.192 5.524 1.00 58.91 151 ASP D O 1
ATOM 3839 N N . PHE D 1 74 ? 40.001 33.859 7.581 1.00 47.77 152 PHE D N 1
ATOM 3840 C CA . PHE D 1 74 ? 38.720 33.499 8.177 1.00 42.07 152 PHE D CA 1
ATOM 3841 C C . PHE D 1 74 ? 37.911 34.717 8.553 1.00 42.20 152 PHE D C 1
ATOM 3842 O O . PHE D 1 74 ? 36.814 34.600 9.092 1.00 50.24 152 PHE D O 1
ATOM 3850 N N . ASP D 1 75 ? 38.446 35.895 8.258 1.00 42.60 153 ASP D N 1
ATOM 3851 C CA . ASP D 1 75 ? 37.694 37.110 8.482 1.00 41.96 153 ASP D CA 1
ATOM 3852 C C . ASP D 1 75 ? 36.764 37.350 7.297 1.00 48.21 153 ASP D C 1
ATOM 3853 O O . ASP D 1 75 ? 36.771 36.604 6.323 1.00 42.74 153 ASP D O 1
ATOM 3858 N N . LYS D 1 76 ? 35.958 38.396 7.400 1.00 47.57 154 LYS D N 1
ATOM 3859 C CA . LYS D 1 76 ? 35.003 38.740 6.388 1.00 44.52 154 LYS D CA 1
ATOM 3860 C C . LYS D 1 76 ? 35.524 39.961 5.637 1.00 43.88 154 LYS D C 1
ATOM 3861 O O . LYS D 1 76 ? 36.096 40.862 6.250 1.00 46.63 154 LYS D O 1
ATOM 3867 N N . PRO D 1 77 ? 35.333 39.992 4.305 1.00 43.61 155 PRO D N 1
ATOM 3868 C CA . PRO D 1 77 ? 35.761 41.094 3.458 1.00 39.63 155 PRO D CA 1
ATOM 3869 C C . PRO D 1 77 ? 35.158 42.402 3.894 1.00 35.36 155 PRO D C 1
ATOM 3870 O O . PRO D 1 77 ? 33.989 42.445 4.257 1.00 45.66 155 PRO D O 1
ATOM 3874 N N . THR D 1 78 ? 35.955 4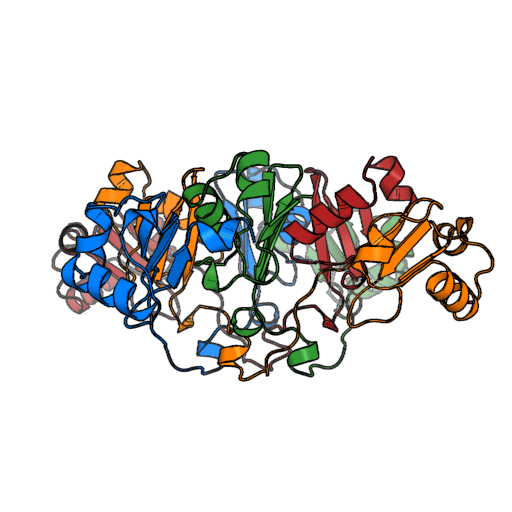3.460 3.854 1.00 40.13 156 THR D N 1
ATOM 3875 C CA . THR D 1 78 ? 35.454 44.797 4.124 1.00 36.63 156 THR D CA 1
ATOM 3876 C C . THR D 1 78 ? 35.143 45.455 2.792 1.00 44.63 156 THR D C 1
ATOM 3877 O O . THR D 1 78 ? 35.373 44.861 1.729 1.00 40.93 156 THR D O 1
ATOM 3881 N N . ASN D 1 79 ? 34.612 46.673 2.852 1.00 40.83 157 ASN D N 1
ATOM 3882 C CA . ASN D 1 79 ? 34.329 47.459 1.669 1.00 45.61 157 ASN D CA 1
ATOM 3883 C C . ASN D 1 79 ? 35.588 47.811 0.864 1.00 57.31 157 ASN D C 1
ATOM 3884 O O . ASN D 1 79 ? 35.549 47.836 -0.365 1.00 64.24 157 ASN D O 1
ATOM 3889 N N . LYS D 1 80 ? 36.693 48.079 1.560 1.00 58.45 158 LYS D N 1
ATOM 3890 C CA . LYS D 1 80 ? 37.962 48.393 0.907 1.00 63.83 158 LYS D CA 1
ATOM 3891 C C . LYS D 1 80 ? 38.539 47.180 0.185 1.00 60.83 158 LYS D C 1
ATOM 3892 O O . LYS D 1 80 ? 39.017 47.307 -0.939 1.00 68.11 158 LYS D O 1
ATOM 3898 N N . ASP D 1 81 ? 38.478 46.013 0.831 1.00 58.20 159 ASP D N 1
ATOM 3899 C CA . ASP D 1 81 ? 38.921 44.743 0.235 1.00 54.54 159 ASP D CA 1
ATOM 3900 C C . ASP D 1 81 ? 38.189 44.389 -1.069 1.00 58.69 159 ASP D C 1
ATOM 3901 O O . ASP D 1 81 ? 38.772 43.798 -1.977 1.00 61.14 159 ASP D O 1
ATOM 3906 N N . MET D 1 82 ? 36.914 44.758 -1.151 1.00 57.19 160 MET D N 1
ATOM 3907 C CA . MET D 1 82 ? 36.098 44.481 -2.328 1.00 58.32 160 MET D CA 1
ATOM 3908 C C . MET D 1 82 ? 36.005 45.702 -3.226 1.00 62.28 160 MET D C 1
ATOM 3909 O O . MET D 1 82 ? 35.182 45.747 -4.147 1.00 64.16 160 MET D O 1
ATOM 3914 N N . GLN D 1 83 ? 36.854 46.686 -2.928 1.00 64.10 161 GLN D N 1
ATOM 3915 C CA . GLN D 1 83 ? 37.011 47.918 -3.708 1.00 68.81 161 GLN D CA 1
ATOM 3916 C C . GLN D 1 83 ? 35.690 48.638 -3.972 1.00 65.21 161 GLN D C 1
ATOM 3917 O O . GLN D 1 83 ? 35.469 49.217 -5.035 1.00 72.07 161 GLN D O 1
ATOM 3923 N N . ILE D 1 84 ? 34.818 48.570 -2.972 1.00 60.71 162 ILE D N 1
ATOM 3924 C CA . ILE D 1 84 ? 33.570 49.312 -2.941 1.00 61.06 162 ILE D CA 1
ATOM 3925 C C . ILE D 1 84 ? 33.913 50.764 -2.647 1.00 61.49 162 ILE D C 1
ATOM 3926 O O . ILE D 1 84 ? 34.771 51.036 -1.802 1.00 62.77 162 ILE D O 1
ATOM 3931 N N . PRO D 1 85 ? 33.277 51.695 -3.381 1.00 66.74 163 PRO D N 1
ATOM 3932 C CA . PRO D 1 85 ? 33.491 53.124 -3.200 1.00 70.38 163 PRO D CA 1
ATOM 3933 C C . PRO D 1 85 ? 33.078 53.605 -1.815 1.00 69.26 163 PRO D C 1
ATOM 3934 O O . PRO D 1 85 ? 32.120 53.081 -1.241 1.00 74.42 163 PRO D O 1
ATOM 3938 N N . SER D 1 86 ? 33.812 54.584 -1.291 1.00 68.78 164 SER D N 1
ATOM 3939 C CA . SER D 1 86 ? 33.505 55.185 -0.001 1.00 68.80 164 SER D CA 1
ATOM 3940 C C . SER D 1 86 ? 32.131 55.842 -0.017 1.00 68.64 164 SER D C 1
ATOM 3941 O O . SER D 1 86 ? 31.882 56.766 -0.791 1.00 77.24 164 SER D O 1
ATOM 3944 N N . LYS D 1 87 ? 31.237 55.328 0.821 1.00 64.84 165 LYS D N 1
ATOM 3945 C CA . LYS D 1 87 ? 29.887 55.877 0.959 1.00 64.27 165 LYS D CA 1
ATOM 3946 C C . LYS D 1 87 ? 29.852 56.917 2.068 1.00 61.07 165 LYS D C 1
ATOM 3947 O O . LYS D 1 87 ? 30.726 56.933 2.936 1.00 59.91 165 LYS D O 1
ATOM 3953 N N . SER D 1 88 ? 28.846 57.788 2.028 1.00 63.74 166 SER D N 1
ATOM 3954 C CA . SER D 1 88 ? 28.538 58.651 3.160 1.00 68.13 166 SER D CA 1
ATOM 3955 C C . SER D 1 88 ? 27.968 57.778 4.266 1.00 64.64 166 SER D C 1
ATOM 3956 O O . SER D 1 88 ? 27.055 56.979 4.039 1.00 59.46 166 SER D O 1
ATOM 3959 N N . VAL D 1 89 ? 28.542 57.909 5.454 1.00 58.86 167 VAL D N 1
ATOM 3960 C CA . VAL D 1 89 ? 28.041 57.214 6.626 1.00 50.10 167 VAL D CA 1
ATOM 3961 C C . VAL D 1 89 ? 27.550 58.293 7.576 1.00 50.86 167 VAL D C 1
ATOM 3962 O O . VAL D 1 89 ? 28.314 59.165 7.990 1.00 55.64 167 VAL D O 1
ATOM 3966 N N . SER D 1 90 ? 26.256 58.255 7.875 1.00 55.26 168 SER D N 1
ATOM 3967 C CA . SER D 1 90 ? 25.621 59.270 8.709 1.00 55.80 168 SER D CA 1
ATOM 3968 C C . SER D 1 90 ? 24.458 58.695 9.503 1.00 58.53 168 SER D C 1
ATOM 3969 O O . SER D 1 90 ? 23.931 57.626 9.175 1.00 62.85 168 SER D O 1
ATOM 3972 N N . LEU D 1 91 ? 24.075 59.419 10.550 1.00 55.49 169 LEU D N 1
ATOM 3973 C CA . LEU D 1 91 ? 22.970 59.036 11.416 1.00 52.86 169 LEU D CA 1
ATOM 3974 C C . LEU D 1 91 ? 21.668 59.693 10.992 1.00 52.93 169 LEU D C 1
ATOM 3975 O O . LEU D 1 91 ? 21.675 60.856 10.585 1.00 59.65 169 LEU D O 1
ATOM 3980 N N . PRO D 1 92 ? 20.541 58.954 11.087 1.00 52.30 170 PRO D N 1
ATOM 3981 C CA . PRO D 1 92 ? 19.237 59.584 10.903 1.00 48.24 170 PRO D CA 1
ATOM 3982 C C . PRO D 1 92 ? 18.875 60.472 12.087 1.00 46.49 170 PRO D C 1
ATOM 3983 O O . PRO D 1 92 ? 19.448 60.334 13.167 1.00 50.38 170 PRO D O 1
ATOM 3987 N N . ILE D 1 93 ? 17.944 61.392 11.867 1.00 47.23 171 ILE D N 1
ATOM 3988 C CA . ILE D 1 93 ? 17.548 62.372 12.873 1.00 48.93 171 ILE D CA 1
ATOM 3989 C C . ILE D 1 93 ? 16.016 62.452 12.916 1.00 49.02 171 ILE D C 1
ATOM 3990 O O . ILE D 1 93 ? 15.377 62.631 11.878 1.00 51.56 171 ILE D O 1
ATOM 3995 N N . THR D 1 94 ? 15.430 62.299 14.105 1.00 47.33 172 THR D N 1
ATOM 3996 C CA . THR D 1 94 ? 13.971 62.293 14.250 1.00 50.00 172 THR D CA 1
ATOM 3997 C C . THR D 1 94 ? 13.383 63.709 14.247 1.00 52.87 172 THR D C 1
ATOM 3998 O O . THR D 1 94 ? 13.619 64.495 15.167 1.00 56.45 172 THR D O 1
ATOM 4002 N N . LEU D 1 95 ? 12.600 64.012 13.218 1.00 46.54 173 LEU D N 1
ATOM 4003 C CA . LEU D 1 95 ? 12.016 65.340 13.052 1.00 55.26 173 LEU D CA 1
ATOM 4004 C C . LEU D 1 95 ? 10.682 65.532 13.778 1.00 56.64 173 LEU D C 1
ATOM 4005 O O . LEU D 1 95 ? 10.457 66.574 14.402 1.00 60.83 173 LEU D O 1
ATOM 4010 N N . ILE D 1 96 ? 9.797 64.541 13.679 1.00 54.98 174 ILE D N 1
ATOM 4011 C CA . ILE D 1 96 ? 8.495 64.576 14.353 1.00 58.11 174 ILE D CA 1
ATOM 4012 C C . ILE D 1 96 ? 8.297 63.272 15.123 1.00 60.86 174 ILE D C 1
ATOM 4013 O O . ILE D 1 96 ? 8.483 62.184 14.579 1.00 60.22 174 ILE D O 1
ATOM 4018 N N . ILE D 1 97 ? 7.940 63.386 16.394 1.00 65.37 175 ILE D N 1
ATOM 4019 C CA . ILE D 1 97 ? 7.591 62.215 17.192 1.00 68.09 175 ILE D CA 1
ATOM 4020 C C . ILE D 1 97 ? 6.295 62.469 17.980 1.00 67.45 175 ILE D C 1
ATOM 4021 O O . ILE D 1 97 ? 6.150 63.510 18.634 1.00 62.23 175 ILE D O 1
ATOM 4026 N N . ASP D 1 98 ? 5.357 61.525 17.871 1.00 66.29 176 ASP D N 1
ATOM 4027 C CA . ASP D 1 98 ? 4.046 61.588 18.536 1.00 70.14 176 ASP D CA 1
ATOM 4028 C C . ASP D 1 98 ? 3.289 62.900 18.303 1.00 71.76 176 ASP D C 1
ATOM 4029 O O . ASP D 1 98 ? 2.841 63.543 19.252 1.00 69.13 176 ASP D O 1
ATOM 4034 N N . GLY D 1 99 ? 3.178 63.304 17.040 1.00 74.06 177 GLY D N 1
ATOM 4035 C CA . GLY D 1 99 ? 2.458 64.529 16.680 1.00 78.65 177 GLY D CA 1
ATOM 4036 C C . GLY D 1 99 ? 3.212 65.842 16.840 1.00 82.29 177 GLY D C 1
ATOM 4037 O O . GLY D 1 99 ? 2.859 66.839 16.203 1.00 85.34 177 GLY D O 1
ATOM 4038 N N . GLU D 1 100 ? 4.245 65.847 17.685 1.00 80.40 178 GLU D N 1
ATOM 4039 C CA . GLU D 1 100 ? 5.009 67.059 17.998 1.00 81.66 178 GLU D CA 1
ATOM 4040 C C . GLU D 1 100 ? 6.340 67.106 17.254 1.00 78.83 178 GLU D C 1
ATOM 4041 O O . GLU D 1 100 ? 7.054 66.102 17.166 1.00 78.19 178 GLU D O 1
ATOM 4047 N N . ILE D 1 101 ? 6.663 68.283 16.726 1.00 77.24 179 ILE D N 1
ATOM 4048 C CA . ILE D 1 101 ? 7.944 68.527 16.069 1.00 72.99 179 ILE D CA 1
ATOM 4049 C C . ILE D 1 101 ? 9.015 68.680 17.140 1.00 70.86 179 ILE D C 1
ATOM 4050 O O . ILE D 1 101 ? 8.777 69.300 18.175 1.00 72.29 179 ILE D O 1
ATOM 4055 N N . VAL D 1 102 ? 10.182 68.092 16.901 1.00 71.27 180 VAL D N 1
ATOM 4056 C CA . VAL D 1 102 ? 11.298 68.182 17.841 1.00 71.20 180 VAL D CA 1
ATOM 4057 C C . VAL D 1 102 ? 12.087 69.476 17.610 1.00 76.74 180 VAL D C 1
ATOM 4058 O O . VAL D 1 102 ? 12.409 69.822 16.468 1.00 76.03 180 VAL D O 1
ATOM 4062 N N . ARG D 1 103 ? 12.374 70.174 18.711 1.00 82.61 181 ARG D N 1
ATOM 4063 C CA . ARG D 1 103 ? 13.080 71.463 18.736 1.00 85.51 181 ARG D CA 1
ATOM 4064 C C . ARG D 1 103 ? 14.455 71.465 18.044 1.00 85.16 181 ARG D C 1
ATOM 4065 O O . ARG D 1 103 ? 14.602 71.997 16.942 1.00 77.10 181 ARG D O 1
ATOM 4073 N N . ASP D 1 104 ? 15.440 70.852 18.702 1.00 89.77 182 ASP D N 1
ATOM 4074 C CA . ASP D 1 104 ? 16.854 70.906 18.302 1.00 92.87 182 ASP D CA 1
ATOM 4075 C C . ASP D 1 104 ? 17.200 70.060 17.079 1.00 91.78 182 ASP D C 1
ATOM 4076 O O . ASP D 1 104 ? 18.248 70.254 16.457 1.00 95.90 182 ASP D O 1
ATOM 4081 N N . ASN D 1 105 ? 16.328 69.116 16.748 1.00 84.08 183 ASN D N 1
ATOM 4082 C CA . ASN D 1 105 ? 16.587 68.183 15.665 1.00 83.08 183 ASN D CA 1
ATOM 4083 C C . ASN D 1 105 ? 16.407 68.773 14.268 1.00 83.46 183 ASN D C 1
ATOM 4084 O O . ASN D 1 105 ? 16.972 68.262 13.300 1.00 83.00 183 ASN D O 1
ATOM 4089 N N . LEU D 1 106 ? 15.626 69.847 14.173 1.00 86.84 184 LEU D N 1
ATOM 4090 C CA . LEU D 1 106 ? 15.472 70.591 12.925 1.00 88.86 184 LEU D CA 1
ATOM 4091 C C . LEU D 1 106 ? 16.764 71.311 12.544 1.00 92.55 184 LEU D C 1
ATOM 4092 O O . LEU D 1 106 ? 17.169 71.297 11.378 1.00 95.98 184 LEU D O 1
ATOM 4097 N N . LYS D 1 107 ? 17.404 71.927 13.538 1.00 90.96 185 LYS D N 1
ATOM 4098 C CA . LYS D 1 107 ? 18.664 72.643 13.343 1.00 93.71 185 LYS D CA 1
ATOM 4099 C C . LYS D 1 107 ? 19.795 71.680 12.978 1.00 93.09 185 LYS D C 1
ATOM 4100 O O . LYS D 1 107 ? 20.617 71.986 12.111 1.00 97.61 185 LYS D O 1
ATOM 4106 N N . GLU D 1 108 ? 19.818 70.518 13.633 1.00 88.27 186 GLU D N 1
ATOM 4107 C CA . GLU D 1 108 ? 20.787 69.458 13.348 1.00 86.51 186 GLU D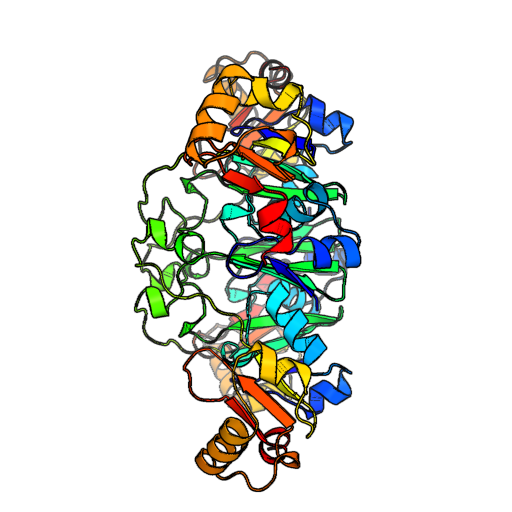 CA 1
ATOM 4108 C C . GLU D 1 108 ? 20.704 68.989 11.903 1.00 83.30 186 GLU D C 1
ATOM 4109 O O . GLU D 1 108 ? 21.722 68.686 11.282 1.00 88.34 186 GLU D O 1
ATOM 4115 N N . ALA D 1 109 ? 19.483 68.943 11.379 1.00 77.27 187 ALA D N 1
ATOM 4116 C CA . ALA D 1 109 ? 19.224 68.522 10.011 1.00 76.34 187 ALA D CA 1
ATOM 4117 C C . ALA D 1 109 ? 19.475 69.643 9.006 1.00 75.33 187 ALA D C 1
ATOM 4118 O O . ALA D 1 109 ? 19.528 69.394 7.799 1.00 72.85 187 ALA D O 1
ATOM 4120 N N . GLY D 1 110 ? 19.633 70.866 9.513 1.00 73.66 188 GLY D N 1
ATOM 4121 C CA . GLY D 1 110 ? 19.813 72.051 8.679 1.00 68.66 188 GLY D CA 1
ATOM 4122 C C . GLY D 1 110 ? 18.531 72.348 7.934 1.00 74.53 188 GLY D C 1
ATOM 4123 O O . GLY D 1 110 ? 18.535 72.553 6.720 1.00 77.88 188 GLY D O 1
ATOM 4124 N N . VAL D 1 111 ? 17.429 72.367 8.673 1.00 72.43 189 VAL D N 1
ATOM 4125 C CA . VAL D 1 111 ? 16.102 72.404 8.080 1.00 76.21 189 VAL D CA 1
ATOM 4126 C C . VAL D 1 111 ? 15.132 73.168 8.989 1.00 80.21 189 VAL D C 1
ATOM 4127 O O . VAL D 1 111 ? 15.343 73.240 10.200 1.00 84.09 189 VAL D O 1
ATOM 4131 N N . ASP D 1 112 ? 14.100 73.769 8.401 1.00 82.83 190 ASP D N 1
ATOM 4132 C CA . ASP D 1 112 ? 13.104 74.516 9.180 1.00 95.60 190 ASP D CA 1
ATOM 4133 C C . ASP D 1 112 ? 11.678 73.991 9.001 1.00 95.34 190 ASP D C 1
ATOM 4134 O O . ASP D 1 112 ? 11.423 73.132 8.152 1.00 93.34 190 ASP D O 1
ATOM 4139 N N . GLU D 1 113 ? 10.759 74.536 9.798 1.00 96.59 191 GLU D N 1
ATOM 4140 C CA . GLU D 1 113 ? 9.340 74.157 9.792 1.00 102.65 191 GLU D CA 1
ATOM 4141 C C . GLU D 1 113 ? 8.667 74.467 8.448 1.00 103.63 191 GLU D C 1
ATOM 4142 O O . GLU D 1 113 ? 7.610 73.916 8.123 1.00 105.60 191 GLU D O 1
ATOM 4148 N N . GLN D 1 114 ? 9.301 75.356 7.684 1.00 107.58 192 GLN D N 1
ATOM 4149 C CA . GLN D 1 114 ? 8.925 75.676 6.311 1.00 107.41 192 GLN D CA 1
ATOM 4150 C C . GLN D 1 114 ? 9.135 74.472 5.384 1.00 103.26 192 GLN D C 1
ATOM 4151 O O . GLN D 1 114 ? 8.266 74.156 4.565 1.00 103.42 192 GLN D O 1
ATOM 4157 N N . TRP D 1 115 ? 10.285 73.810 5.532 1.00 96.66 193 TRP D N 1
ATOM 4158 C CA . TRP D 1 115 ? 10.664 72.658 4.705 1.00 90.04 193 TRP D CA 1
ATOM 4159 C C . TRP D 1 115 ? 9.781 71.429 4.964 1.00 88.42 193 TRP D C 1
ATOM 4160 O O . TRP D 1 115 ? 9.501 70.656 4.039 1.00 85.18 193 TRP D O 1
ATOM 4171 N N . LEU D 1 116 ? 9.345 71.264 6.214 1.00 82.91 194 LEU D N 1
ATOM 4172 C CA . LEU D 1 116 ? 8.489 70.143 6.600 1.00 82.31 194 LEU D CA 1
ATOM 4173 C C . LEU D 1 116 ? 7.139 70.141 5.894 1.00 85.51 194 LEU D C 1
ATOM 4174 O O . LEU D 1 116 ? 6.759 69.123 5.317 1.00 84.34 194 LEU D O 1
ATOM 4179 N N . LYS D 1 117 ? 6.438 71.277 5.924 1.00 85.08 195 LYS D N 1
ATOM 4180 C CA . LYS D 1 117 ? 5.092 71.388 5.343 1.00 87.07 195 LYS D CA 1
ATOM 4181 C C . LYS D 1 117 ? 5.035 71.219 3.819 1.00 84.95 195 LYS D C 1
ATOM 4182 O O . LYS D 1 117 ? 4.009 70.789 3.281 1.00 86.13 195 LYS D O 1
ATOM 4188 N N . GLN D 1 118 ? 6.132 71.552 3.138 1.00 83.06 196 GLN D N 1
ATOM 4189 C CA . GLN D 1 118 ? 6.287 71.275 1.706 1.00 88.02 196 GLN D CA 1
ATOM 4190 C C . GLN D 1 118 ? 6.452 69.774 1.470 1.00 87.97 196 GLN D C 1
ATOM 4191 O O . GLN D 1 118 ? 5.927 69.225 0.498 1.00 88.75 196 GLN D O 1
ATOM 4197 N N . GLU D 1 119 ? 7.188 69.124 2.372 1.00 89.22 197 GLU D N 1
ATOM 4198 C CA . GLU D 1 119 ? 7.400 67.679 2.326 1.00 86.69 197 GLU D CA 1
ATOM 4199 C C . GLU D 1 119 ? 6.200 66.896 2.872 1.00 89.33 197 GLU D C 1
ATOM 4200 O O . GLU D 1 119 ? 6.037 65.718 2.551 1.00 93.99 197 GLU D O 1
ATOM 4206 N N . MET D 1 120 ? 5.377 67.542 3.703 1.00 90.60 198 MET D N 1
ATOM 4207 C CA . MET D 1 120 ? 4.100 66.966 4.142 1.00 91.94 198 MET D CA 1
ATOM 4208 C C . MET D 1 120 ? 3.169 66.857 2.941 1.00 93.11 198 MET D C 1
ATOM 4209 O O . MET D 1 120 ? 2.541 65.824 2.723 1.00 94.95 198 MET D O 1
ATOM 4214 N N . LYS D 1 121 ? 3.114 67.927 2.148 1.00 95.56 199 LYS D N 1
ATOM 4215 C CA . LYS D 1 121 ? 2.329 67.963 0.916 1.00 95.79 199 LYS D CA 1
ATOM 4216 C C . LYS D 1 121 ? 2.854 66.998 -0.153 1.00 96.29 199 LYS D C 1
ATOM 4217 O O . LYS D 1 121 ? 2.137 66.658 -1.099 1.00 97.57 199 LYS D O 1
ATOM 4223 N N . LYS D 1 122 ? 4.097 66.549 0.012 1.00 94.78 200 LYS D N 1
ATOM 4224 C CA . LYS D 1 122 ? 4.702 65.577 -0.894 1.00 94.19 200 LYS D CA 1
ATOM 4225 C C . LYS D 1 122 ? 4.187 64.151 -0.651 1.00 93.56 200 LYS D C 1
ATOM 4226 O O . LYS D 1 122 ? 4.270 63.295 -1.533 1.00 92.13 200 LYS D O 1
ATOM 4232 N N . LYS D 1 123 ? 3.649 63.903 0.542 1.00 92.90 201 LYS D N 1
ATOM 4233 C CA . LYS D 1 123 ? 3.050 62.605 0.862 1.00 93.10 201 LYS D CA 1
ATOM 4234 C C . LYS D 1 123 ? 1.581 62.706 1.303 1.00 92.00 201 LYS D C 1
ATOM 4235 O O . LYS D 1 123 ? 1.106 61.873 2.085 1.00 91.41 201 LYS D O 1
ATOM 4241 N N . ASN D 1 124 ? 0.884 63.724 0.781 1.00 89.83 202 ASN D N 1
ATOM 4242 C CA . ASN D 1 124 ? -0.549 63.995 1.037 1.00 83.57 202 ASN D CA 1
ATOM 4243 C C . ASN D 1 124 ? -0.912 64.196 2.516 1.00 79.60 202 ASN D C 1
ATOM 4244 O O . ASN D 1 124 ? -1.955 63.729 2.982 1.00 79.47 202 ASN D O 1
ATOM 4249 N N . ILE D 1 125 ? -0.046 64.897 3.243 1.00 74.22 203 ILE D N 1
ATOM 4250 C CA . ILE D 1 125 ? -0.232 65.109 4.675 1.00 74.34 203 ILE D CA 1
ATOM 4251 C C . ILE D 1 125 ? -0.587 66.565 4.956 1.00 79.69 203 ILE D C 1
ATOM 4252 O O . ILE D 1 125 ? 0.119 67.481 4.527 1.00 79.01 203 ILE D O 1
ATOM 4257 N N . ASP D 1 126 ? -1.687 66.760 5.679 1.00 83.33 204 ASP D N 1
ATOM 4258 C CA . ASP D 1 126 ? -2.185 68.086 6.021 1.00 90.42 204 ASP D CA 1
ATOM 4259 C C . ASP D 1 126 ? -1.370 68.719 7.153 1.00 87.45 204 ASP D C 1
ATOM 4260 O O . ASP D 1 126 ? -0.546 69.602 6.913 1.00 88.51 204 ASP D O 1
ATOM 4265 N N . LYS D 1 127 ? -1.605 68.253 8.377 1.00 88.61 205 LYS D N 1
ATOM 4266 C CA . LYS D 1 127 ? -0.959 68.788 9.573 1.00 87.66 205 LYS D CA 1
ATOM 4267 C C . LYS D 1 127 ? 0.140 67.846 10.052 1.00 85.52 205 LYS D C 1
ATOM 4268 O O . LYS D 1 127 ? 0.115 66.653 9.759 1.00 81.50 205 LYS D O 1
ATOM 4274 N N . THR D 1 128 ? 1.085 68.385 10.818 1.00 86.57 206 THR D N 1
ATOM 4275 C CA . THR D 1 128 ? 2.167 67.589 11.395 1.00 83.47 206 THR D CA 1
ATOM 4276 C C . THR D 1 128 ? 1.690 66.707 12.559 1.00 82.15 206 THR D C 1
ATOM 4277 O O . THR D 1 128 ? 2.372 65.757 12.939 1.00 81.28 206 THR D O 1
ATOM 4281 N N . GLU D 1 129 ? 0.517 67.014 13.110 1.00 79.78 207 GLU D N 1
ATOM 4282 C CA . GLU D 1 129 ? -0.055 66.226 14.208 1.00 80.58 207 GLU D CA 1
ATOM 4283 C C . GLU D 1 129 ? -0.794 64.972 13.743 1.00 78.62 207 GLU D C 1
ATOM 4284 O O . GLU D 1 129 ? -1.285 64.200 14.568 1.00 82.03 207 GLU D O 1
ATOM 4290 N N . ASP D 1 130 ? -0.862 64.769 12.428 1.00 75.12 208 ASP D N 1
ATOM 4291 C CA . ASP D 1 130 ? -1.311 63.501 11.849 1.00 74.51 208 ASP D CA 1
ATOM 4292 C C . ASP D 1 130 ? -0.148 62.507 11.740 1.00 73.43 208 ASP D C 1
ATOM 4293 O O . ASP D 1 130 ? -0.350 61.350 11.368 1.00 72.69 208 ASP D O 1
ATOM 4298 N N . VAL D 1 131 ? 1.059 62.969 12.068 1.00 65.50 209 VAL D N 1
ATOM 4299 C CA . VAL D 1 131 ? 2.283 62.185 11.928 1.00 61.23 209 VAL D CA 1
ATOM 4300 C C . VAL D 1 131 ? 2.749 61.600 13.269 1.00 57.91 209 VAL D C 1
ATOM 4301 O O . VAL D 1 131 ? 3.043 62.329 14.224 1.00 53.00 209 VAL D O 1
ATOM 4305 N N . LEU D 1 132 ? 2.804 60.274 13.324 1.00 52.22 210 LEU D N 1
ATOM 4306 C CA . LEU D 1 132 ? 3.315 59.562 14.483 1.00 52.79 210 LEU D CA 1
ATOM 4307 C C . LEU D 1 132 ? 4.837 59.686 14.571 1.00 51.06 210 LEU D C 1
ATOM 4308 O O . LEU D 1 132 ? 5.385 59.905 15.653 1.00 52.34 210 LEU D O 1
ATOM 4313 N N . PHE D 1 133 ? 5.508 59.553 13.426 1.00 52.21 211 PHE D N 1
ATOM 4314 C CA . PHE D 1 133 ? 6.971 59.527 13.371 1.00 50.58 211 PHE D CA 1
ATOM 4315 C C . PHE D 1 133 ? 7.513 60.061 12.038 1.00 49.99 211 PHE D C 1
ATOM 4316 O O . PHE D 1 133 ? 7.081 59.626 10.966 1.00 52.61 211 PHE D O 1
ATOM 4324 N N . ALA D 1 134 ? 8.454 61.002 12.112 1.00 47.82 212 ALA D N 1
ATOM 4325 C CA . ALA D 1 134 ? 9.144 61.509 10.920 1.00 47.78 212 ALA D CA 1
ATOM 4326 C C . ALA D 1 134 ? 10.653 61.541 11.101 1.00 47.34 212 ALA D C 1
ATOM 4327 O O . ALA D 1 134 ? 11.158 62.053 12.103 1.00 51.41 212 ALA D O 1
ATOM 4329 N N . GLU D 1 135 ? 11.365 61.012 10.113 1.00 43.16 213 GLU D N 1
ATOM 4330 C CA . GLU D 1 135 ? 12.805 60.827 10.203 1.00 46.61 213 GLU D CA 1
ATOM 4331 C C . GLU D 1 135 ? 13.537 61.405 8.986 1.00 53.57 213 GLU D C 1
ATOM 4332 O O . GLU D 1 135 ? 13.177 61.134 7.835 1.00 53.07 213 GLU D O 1
ATOM 4338 N N . TRP D 1 136 ? 14.563 62.204 9.266 1.00 57.98 214 TRP D N 1
ATOM 4339 C CA . TRP D 1 136 ? 15.423 62.812 8.250 1.00 59.33 214 TRP D CA 1
ATOM 4340 C C . TRP D 1 136 ? 16.710 62.007 8.107 1.00 59.58 214 TRP D C 1
ATOM 4341 O O . TRP D 1 136 ? 17.350 61.663 9.104 1.00 62.51 214 TRP D O 1
ATOM 4352 N N . HIS D 1 137 ? 17.098 61.731 6.868 1.00 55.98 215 HIS D N 1
ATOM 4353 C CA . HIS D 1 137 ? 18.361 61.058 6.579 1.00 61.02 215 HIS D CA 1
ATOM 4354 C C . HIS D 1 137 ? 19.039 61.772 5.403 1.00 62.95 215 HIS D C 1
ATOM 4355 O O . HIS D 1 137 ? 18.361 62.222 4.473 1.00 60.24 215 HIS D O 1
ATOM 4362 N N . LYS D 1 138 ? 20.367 61.874 5.459 1.00 64.41 216 LYS D N 1
ATOM 4363 C CA . LYS D 1 138 ? 21.161 62.616 4.471 1.00 71.86 216 LYS D CA 1
ATOM 4364 C C . LYS D 1 138 ? 20.971 62.116 3.029 1.00 73.16 216 LYS D C 1
ATOM 4365 O O . LYS D 1 138 ? 20.717 62.909 2.119 1.00 71.39 216 LYS D O 1
ATOM 4371 N N . ASN D 1 139 ? 21.082 60.805 2.830 1.00 73.30 217 ASN D N 1
ATOM 4372 C CA . ASN D 1 139 ? 20.924 60.222 1.497 1.00 80.00 217 ASN D CA 1
ATOM 4373 C C . ASN D 1 139 ? 19.628 59.423 1.326 1.00 75.27 217 ASN D C 1
ATOM 4374 O O . ASN D 1 139 ? 19.626 58.325 0.774 1.00 73.63 217 ASN D O 1
ATOM 4379 N N . LYS D 1 140 ? 18.525 59.991 1.804 1.00 74.30 218 LYS D N 1
ATOM 4380 C CA . LYS D 1 140 ? 17.208 59.370 1.697 1.00 70.47 218 LYS D CA 1
ATOM 4381 C C . LYS D 1 140 ? 16.121 60.441 1.626 1.00 64.29 218 LYS D C 1
ATOM 4382 O O . LYS D 1 140 ? 16.266 61.512 2.223 1.00 63.56 218 LYS D O 1
ATOM 4388 N N . PRO D 1 141 ? 15.038 60.172 0.870 1.00 62.09 219 PRO D N 1
ATOM 4389 C CA . PRO D 1 141 ? 13.819 60.985 1.017 1.00 64.26 219 PRO D CA 1
ATOM 4390 C C . PRO D 1 141 ? 13.261 60.895 2.440 1.00 61.72 219 PRO D C 1
ATOM 4391 O O . PRO D 1 141 ? 13.441 59.868 3.102 1.00 66.33 219 PRO D O 1
ATOM 4395 N N . LEU D 1 142 ? 12.609 61.960 2.906 1.00 58.08 220 LEU D N 1
ATOM 4396 C CA . LEU D 1 142 ? 12.018 61.984 4.247 1.00 51.38 220 LEU D CA 1
ATOM 4397 C C . LEU D 1 142 ? 11.042 60.824 4.467 1.00 54.85 220 LEU D C 1
ATOM 4398 O O . LEU D 1 142 ? 10.279 60.447 3.574 1.00 51.86 220 LEU D O 1
ATOM 4403 N N . TYR D 1 143 ? 11.097 60.252 5.662 1.00 52.46 221 TYR D N 1
ATOM 4404 C CA . TYR D 1 143 ? 10.271 59.119 6.011 1.00 45.52 221 TYR D CA 1
ATOM 4405 C C . TYR D 1 143 ? 9.225 59.557 7.016 1.00 45.96 221 TYR D C 1
ATOM 4406 O O . TYR D 1 143 ? 9.548 60.163 8.037 1.00 49.32 221 TYR D O 1
ATOM 4415 N N . THR D 1 144 ? 7.971 59.256 6.702 1.00 44.89 222 THR D N 1
ATOM 4416 C CA . THR D 1 144 ? 6.838 59.605 7.542 1.00 48.22 222 THR D CA 1
ATOM 4417 C C . THR D 1 144 ? 5.965 58.381 7.811 1.00 51.17 222 THR D C 1
ATOM 4418 O O . THR D 1 144 ? 5.722 57.559 6.920 1.00 45.47 222 THR D O 1
ATOM 4422 N N . VAL D 1 145 ? 5.521 58.252 9.056 1.00 52.24 223 VAL D N 1
ATOM 4423 C CA . VAL D 1 145 ? 4.474 57.300 9.402 1.00 50.98 223 VAL D CA 1
ATOM 4424 C C . VAL D 1 145 ? 3.331 58.095 10.000 1.00 46.40 223 VAL D C 1
ATOM 4425 O O . VAL D 1 145 ? 3.476 58.697 11.066 1.00 45.65 223 VAL D O 1
ATOM 4429 N N . THR D 1 146 ? 2.202 58.108 9.299 1.00 52.83 224 THR D N 1
ATOM 4430 C CA . THR D 1 146 ? 0.997 58.771 9.797 1.00 57.63 224 THR D CA 1
ATOM 4431 C C . THR D 1 146 ? 0.344 57.942 10.890 1.00 56.75 224 THR D C 1
ATOM 4432 O O . THR D 1 146 ? 0.617 56.746 11.032 1.00 51.22 224 THR D O 1
ATOM 4436 N N . TYR D 1 147 ? -0.533 58.587 11.650 1.00 62.50 225 TYR D N 1
ATOM 4437 C CA . TYR D 1 147 ? -1.377 57.894 12.607 1.00 65.63 225 TYR D CA 1
ATOM 4438 C C . TYR D 1 147 ? -2.338 56.916 11.935 1.00 70.22 225 TYR D C 1
ATOM 4439 O O . TYR D 1 147 ? -2.616 55.858 12.493 1.00 77.28 225 TYR D O 1
ATOM 4448 N N . GLU D 1 148 ? -2.823 57.264 10.741 1.00 69.85 226 GLU D N 1
ATOM 4449 C CA . GLU D 1 148 ? -3.656 56.361 9.944 1.00 69.37 226 GLU D CA 1
ATOM 4450 C C . GLU D 1 148 ? -2.919 55.104 9.476 1.00 71.70 226 GLU D C 1
ATOM 4451 O O . GLU D 1 148 ? -3.522 54.033 9.393 1.00 72.28 226 GLU D O 1
ATOM 4457 N N . GLN D 1 149 ? -1.626 55.244 9.172 1.00 72.93 227 GLN D N 1
ATOM 4458 C CA . GLN D 1 149 ? -0.773 54.107 8.806 1.00 71.54 227 GLN D CA 1
ATOM 4459 C C . GLN D 1 149 ? -0.513 53.154 9.969 1.00 71.58 227 GLN D C 1
ATOM 4460 O O . GLN D 1 149 ? -0.314 51.958 9.752 1.00 74.51 227 GLN D O 1
ATOM 4466 N N . SER D 1 150 ? -0.513 53.693 11.190 1.00 74.72 228 SER D N 1
ATOM 4467 C CA . SER D 1 150 ? -0.277 52.920 12.417 1.00 80.93 228 SER D CA 1
ATOM 4468 C C . SER D 1 150 ? -1.388 51.910 12.708 1.00 85.52 228 SER D C 1
ATOM 4469 O O . SER D 1 150 ? -1.131 50.849 13.279 1.00 87.34 228 SER D O 1
ATOM 4472 N N . ARG D 1 151 ? -2.580 52.214 12.231 1.00 92.29 229 ARG D N 1
ATOM 4473 C CA . ARG D 1 151 ? -3.745 51.422 12.511 1.00 95.89 229 ARG D CA 1
ATOM 4474 C C . ARG D 1 151 ? -4.117 50.581 11.332 1.00 99.33 229 ARG D C 1
ATOM 4475 O O . ARG D 1 151 ? -4.871 49.652 11.452 1.00 105.01 229 ARG D O 1
ATOM 4483 N N . SER D 1 152 ? -3.608 50.946 10.180 1.00 100.99 230 SER D N 1
ATOM 4484 C CA . SER D 1 152 ? -3.866 50.247 8.922 1.00 104.27 230 SER D CA 1
ATOM 4485 C C . SER D 1 152 ? -3.199 48.873 8.898 1.00 105.38 230 SER D C 1
ATOM 4486 O O . SER D 1 152 ? -3.742 47.913 8.347 1.00 104.63 230 SER D O 1
ATOM 4489 N N . THR D 1 153 ? -2.019 48.797 9.505 1.00 107.66 231 THR D N 1
ATOM 4490 C CA . THR D 1 153 ? -1.232 47.573 9.542 1.00 109.78 231 THR D CA 1
ATOM 4491 C C . THR D 1 153 ? -1.752 46.606 10.605 1.00 109.71 231 THR D C 1
ATOM 4492 O O . THR D 1 153 ? -2.831 46.029 10.458 1.00 110.55 231 THR D O 1
#

Secondary structure (DSSP, 8-state):
-EEEEETTEE-HHHHHHTT--HHHHHHHHHHTT--SGGGEEEEEE-TTS-EEEEE-GGGSPPPTTTTTPPP------EEEEETTEEPHHHHHHHS--HHHHHHHHHHTT--SGGGEEEEEE-TTSPPEEEETTTTT-/-EEEEETTEE-HHHHHHTT--HHHHHHHHHHTT--SGGGEEEEEE-TTS-EEEEE-GGGSPP-TTTTT---------EEEEETTEEPHHHHHHTT--HHHHHHHHHHTT--SGGGEEEEEE-TTSPPEEEEHHHHH-/-EEEEETTEE-HHHHHHTT--HHHHHHHHHTTT--SGGGEEEEEE-TTS-EEEEE-GGGSPPPTTTTTPPP------EEEEETTEE-HHHHHHTT--HHHHHHHHHHTT---SSSEEEEEE-TTSPPEEEESHHHH-/-EEEEETTEE-HHHHHHTT--HHHHHHHHHHTT--SGGGEEEEEE-TTS-EEEEE-GGGS---TTTTTPPPPP----EEEEETTEEPHHHHHHHT--HHHHHHHHGGGT---GGGEEEEEE-TTS--EEEEHHHHHH-

CATH classification: 3.30.240.20 (+1 more: 3.30.240.20)

Organism: Bacillus subtilis (strain 168) (NCBI:txid224308)